Protein AF-A0A7V4KJ74-F1 (afdb_monomer)

Nearest PDB structures (foldseek):
  5x22-assembly2_N  TM=8.776E-01  e=1.198E-22  Thermus thermophilus HB8
  5i2d-assembly2_O  TM=5.988E-01  e=1.182E-23  Thermus thermophilus HB8
  7rdq-assembly1_D  T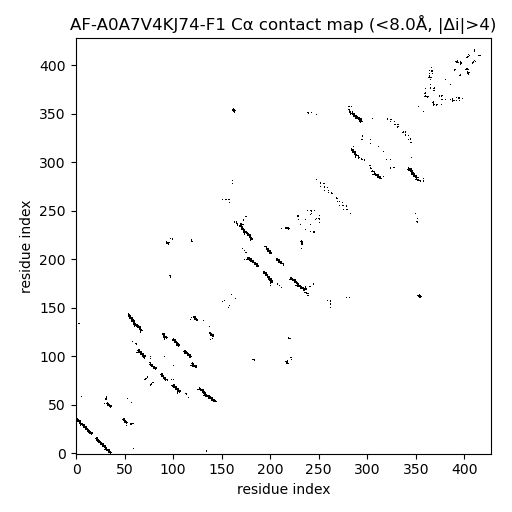M=6.013E-01  e=1.266E-22  Thermus thermophilus HB8
  4mq9-assembly1_D  TM=5.980E-01  e=3.060E-22  Thermus thermophilus HB8
  8x6g-assembly1_D  TM=5.795E-01  e=2.354E-21  Staphylococcus aureus

Solvent-accessible surface area (backbone atoms only — not comparable to full-atom values): 24809 Å² total; per-residue (Å²): 119,72,47,59,33,93,47,69,43,74,50,73,48,79,48,68,45,99,85,71,50,79,45,77,50,79,46,82,42,58,56,48,26,36,30,55,64,60,94,92,60,90,78,64,94,88,62,82,50,63,54,65,65,90,52,35,48,54,41,64,33,86,58,66,27,29,34,38,72,36,60,65,39,83,83,59,30,23,39,82,45,73,46,98,86,71,50,78,41,38,32,27,40,68,42,80,77,88,69,63,33,26,45,30,30,24,42,99,83,72,47,77,78,48,75,44,78,52,56,62,63,20,34,48,69,63,56,77,64,38,79,45,46,62,61,40,67,48,28,32,36,59,47,65,72,93,77,73,86,74,62,85,39,57,68,62,46,50,50,41,57,50,46,55,55,80,52,90,58,43,24,50,55,31,78,52,56,25,33,33,42,71,46,79,46,74,45,82,86,48,103,60,76,47,62,41,41,33,41,30,34,43,37,102,89,51,73,49,78,44,79,49,65,79,89,56,42,47,72,65,53,74,67,38,78,48,50,48,50,40,62,43,26,56,63,46,80,33,64,68,62,38,31,75,54,56,30,68,69,55,41,49,54,50,52,50,51,57,50,46,52,54,36,50,74,74,71,45,87,77,64,67,71,64,54,49,56,51,53,53,53,26,53,41,31,26,30,25,74,35,39,55,34,76,71,80,75,56,92,91,48,79,76,88,83,58,51,72,69,40,75,44,52,38,65,61,53,53,53,50,46,50,51,50,52,52,50,38,54,47,32,49,73,73,69,40,52,69,69,31,65,65,42,33,73,57,42,66,45,84,37,84,42,15,52,70,60,46,47,61,66,39,88,38,54,66,45,12,30,70,73,56,65,40,72,59,44,51,50,52,37,60,75,70,62,66,78,72,82,63,80,46,56,58,39,16,55,76,75,69,49,76,34,70,52,74,77,36,34,35,61,74,73,70,50,80,84,79,80,76,79,70,80,77,76,77,83,125

Secondary structure (DSSP, 8-state):
--EE-SS-EEEEEEEE-TTS-EEEEEEEEPTT-EE-S-TT----TT---EE--SSEEEEE--S-EEEEEES--BTTTEEEEE-TTS-EEEEEPP--SS---EEEEE-TTS-EEEEEE--TTPEE-S-TT-EE-TT-EEEEEE---S--SSGGGHHHHHHHHHTTPPPTTBPPBPSSSEEEEEEEEEETTSSS-EEEEEEEEEETTEEEEEEEPTTPPB---TT-EE-TT-BSBSSBPPHHHHHHHHHHHHHHHHHHHHHHHHHHHTT----HHHHHHHHHHHT-EEEEEE--BPPPP-TT-PPP---TT-EEEHHHHHHHHHHHHHHHHHHHHTT-HHHHHH-B--EEEEE---HHHHHHT-S-HHHHHTTS-HHHHHHHHHHHT------SHHHHHHHTPPPSSTHHHHHHTT--------------

Sequence (428 aa):
FWIVLTSDAILRFVYTTPKGEKKRETWRLEYGARIYVRDGQEIKKGELIADWDVYSIPIICEKKGRIKYQDLKENRTYVVEQISSGNLEKRVLPHRGRENPRLDVVNDKGKIIATYPLPADTVILVEDGQEVSEGDVIAKIPKEEIKTKDITGGLPRVEELFEARHPENSAVLAEIDGIIKIETKEDKTTETPKTEVIVKIVNPKATKEVKIPPNRILLVYDGDKVEAGEPLTDGVIDPHKYLEIRGPHHLQEFYLNEIQQVYRLQGVHINDKHIEIIIRQMLSFVRITDPGLPPKPKDNKKFYEFIYGEIVPKRLFEEEVEKINKEKKLLRKEGKHKEAEEICPPKAEPVLLGISTVALWSESFLSAASFQETSRVLAEAAVEGRIDNLTGLKENVIIGRLIPSGTGFYREEGLSLFFTKEPQEKLF

Mean predicted aligned error: 14.69 Å

Structure (mmCIF, N/CA/C/O backbone):
data_AF-A0A7V4KJ74-F1
#
_entry.id   AF-A0A7V4KJ74-F1
#
loop_
_atom_site.group_PDB
_atom_site.id
_atom_site.type_symbol
_atom_site.label_atom_id
_atom_site.label_alt_id
_atom_site.label_comp_id
_atom_site.label_asym_id
_atom_site.label_entity_id
_atom_site.label_seq_id
_atom_site.pdbx_PDB_ins_code
_atom_site.Cartn_x
_atom_site.Cartn_y
_atom_site.Cartn_z
_atom_site.occupancy
_atom_site.B_iso_or_equiv
_atom_site.auth_seq_id
_atom_site.auth_comp_id
_atom_site.auth_asym_id
_atom_site.auth_atom_id
_atom_site.pdbx_PDB_model_num
ATOM 1 N N . PHE A 1 1 ? -28.890 24.023 28.642 1.00 59.41 1 PHE A N 1
ATOM 2 C CA . PHE A 1 1 ? -29.521 23.543 27.396 1.00 59.41 1 PHE A CA 1
ATOM 3 C C . PHE A 1 1 ? -28.384 23.256 26.440 1.00 59.41 1 PHE A C 1
ATOM 5 O O . PHE A 1 1 ? -27.555 24.139 26.277 1.00 59.41 1 PHE A O 1
ATOM 12 N N . TRP A 1 2 ? -28.276 22.033 25.929 1.00 66.31 2 TRP A N 1
ATOM 13 C CA . TRP A 1 2 ? -27.202 21.634 25.021 1.00 66.31 2 TRP A CA 1
ATOM 14 C C . TRP A 1 2 ? -27.803 20.818 23.875 1.00 66.31 2 TRP A C 1
ATOM 16 O O . TRP A 1 2 ? -28.793 20.118 24.080 1.00 66.31 2 TRP A O 1
ATOM 26 N N . ILE A 1 3 ? -27.252 20.980 22.676 1.00 75.69 3 ILE A N 1
ATOM 27 C CA . ILE A 1 3 ? -27.640 20.255 21.461 1.00 75.69 3 ILE A CA 1
ATOM 28 C C . ILE A 1 3 ? -26.445 19.401 21.056 1.00 75.69 3 ILE A C 1
ATOM 30 O O . ILE A 1 3 ? -25.326 19.906 21.037 1.00 75.69 3 ILE A O 1
ATOM 34 N N . VAL A 1 4 ? -26.666 18.132 20.724 1.00 76.62 4 VAL A N 1
ATOM 35 C CA . VAL A 1 4 ? -25.610 17.260 20.197 1.00 76.62 4 VAL A CA 1
ATOM 36 C C . VAL A 1 4 ? -25.735 17.176 18.693 1.00 76.62 4 VAL A C 1
ATOM 38 O O . VAL A 1 4 ? -26.825 16.949 18.170 1.00 76.62 4 VAL A O 1
ATOM 41 N N . LEU A 1 5 ? -24.622 17.366 17.997 1.00 75.56 5 LEU A N 1
ATOM 42 C CA . LEU A 1 5 ? -24.579 17.212 16.554 1.00 75.56 5 LEU A CA 1
ATOM 43 C C . LEU A 1 5 ? -24.595 15.736 16.152 1.00 75.56 5 LEU A C 1
ATOM 45 O O . LEU A 1 5 ? -23.705 14.981 16.530 1.00 75.56 5 LEU A O 1
ATOM 49 N N . THR A 1 6 ? -25.560 15.353 15.318 1.00 64.12 6 THR A N 1
ATOM 50 C CA . THR A 1 6 ? -25.611 14.037 14.656 1.00 64.12 6 THR A CA 1
ATOM 51 C C . THR A 1 6 ? -24.959 14.042 13.268 1.00 64.12 6 THR A C 1
ATOM 53 O O . THR A 1 6 ? -24.960 13.034 12.568 1.00 64.12 6 THR A O 1
ATOM 56 N N . SER A 1 7 ? -24.358 15.163 12.861 1.00 69.56 7 SER A N 1
ATOM 57 C CA . SER A 1 7 ? -23.563 15.300 11.638 1.00 69.56 7 SER A CA 1
ATOM 58 C C . SER A 1 7 ? -22.530 16.412 11.797 1.00 69.56 7 SER A C 1
ATOM 60 O O . SER A 1 7 ? -22.722 17.314 12.614 1.00 69.56 7 SER A O 1
ATOM 62 N N . ASP A 1 8 ? -21.491 16.413 10.964 1.00 72.25 8 ASP A N 1
ATOM 63 C CA . ASP A 1 8 ? -20.560 17.541 10.892 1.00 72.25 8 ASP A CA 1
ATOM 64 C C . ASP A 1 8 ? -21.310 18.848 10.605 1.00 72.25 8 ASP A C 1
ATOM 66 O O . ASP A 1 8 ? -22.243 18.897 9.794 1.00 72.25 8 ASP A O 1
ATOM 70 N N . ALA A 1 9 ? -20.901 19.925 11.271 1.00 72.62 9 ALA A N 1
ATOM 71 C CA . ALA A 1 9 ? -21.540 21.228 11.136 1.00 72.62 9 ALA A CA 1
ATOM 72 C C . ALA A 1 9 ? -20.515 22.347 10.968 1.00 72.62 9 ALA A C 1
ATOM 74 O O . ALA A 1 9 ? -19.335 22.217 11.284 1.00 72.62 9 ALA A O 1
ATOM 75 N N . ILE A 1 10 ? -20.976 23.488 10.462 1.00 79.00 10 ILE A N 1
ATOM 76 C CA . ILE A 1 10 ? -20.143 24.672 10.275 1.00 79.00 10 ILE A CA 1
ATOM 77 C C . ILE A 1 10 ? -20.727 25.811 11.106 1.00 79.00 10 ILE A C 1
ATOM 79 O O . ILE A 1 10 ? -21.790 26.338 10.779 1.00 79.00 10 ILE A O 1
ATOM 83 N N . LEU A 1 11 ? -20.007 26.229 12.145 1.00 79.25 11 LEU A N 1
ATOM 84 C CA . LEU A 1 11 ? -20.308 27.445 12.892 1.00 79.25 11 LEU A CA 1
ATOM 85 C C . LEU A 1 11 ? -19.746 28.657 12.152 1.00 79.25 11 LEU A C 1
ATOM 87 O O . LEU A 1 11 ? -18.570 28.692 11.784 1.00 79.25 11 LEU A O 1
ATOM 91 N N . ARG A 1 12 ? -20.583 29.676 11.948 1.00 81.25 12 ARG A N 1
ATOM 92 C CA . ARG A 1 12 ? -20.179 30.953 11.353 1.00 81.25 12 ARG A CA 1
ATOM 93 C C . ARG A 1 12 ? -20.408 32.078 12.346 1.00 81.25 12 ARG A C 1
ATOM 95 O O . ARG A 1 12 ? -21.542 32.355 12.720 1.00 81.25 12 ARG A O 1
ATOM 102 N N . PHE A 1 13 ? -19.336 32.765 12.710 1.00 79.31 13 PHE A N 1
ATOM 103 C CA . PHE A 1 13 ? -19.393 33.960 13.539 1.00 79.31 13 PHE A CA 1
ATOM 104 C C . PHE A 1 13 ? -19.427 35.199 12.665 1.00 79.31 13 PHE A C 1
ATOM 106 O O . PHE A 1 13 ? -18.695 35.291 11.680 1.00 79.31 13 PHE A O 1
ATOM 113 N N . VAL A 1 14 ? -20.243 36.172 13.058 1.00 79.06 14 VAL A N 1
ATOM 114 C CA . VAL A 1 14 ? -20.189 37.532 12.527 1.00 79.06 14 VAL A CA 1
ATOM 115 C C . VAL A 1 14 ? -19.934 38.452 13.708 1.00 79.06 14 VAL A C 1
ATOM 117 O O . VAL A 1 14 ? -20.781 38.564 14.587 1.00 79.06 14 VAL A O 1
ATOM 120 N N . TYR A 1 15 ? -18.774 39.100 13.745 1.00 78.94 15 TYR A N 1
ATOM 121 C CA . TYR A 1 15 ? -18.441 40.047 14.808 1.00 78.94 15 TYR A CA 1
ATOM 122 C C . TYR A 1 15 ? -17.935 41.364 14.230 1.00 78.94 15 TYR A C 1
ATOM 124 O O . TYR A 1 15 ? -17.310 41.407 13.168 1.00 78.94 15 TYR A O 1
ATOM 132 N N . THR A 1 16 ? -18.216 42.458 14.933 1.00 76.88 16 THR A N 1
ATOM 133 C CA . THR A 1 16 ? -17.749 43.795 14.560 1.00 76.88 16 THR A CA 1
ATOM 134 C C . THR A 1 16 ? -16.480 44.101 15.344 1.00 76.88 16 THR A C 1
ATOM 136 O O . THR A 1 16 ? -16.463 44.029 16.571 1.00 76.88 16 THR A O 1
ATOM 139 N N . THR A 1 17 ? -15.394 44.414 14.645 1.00 73.88 17 THR A N 1
ATOM 140 C CA . THR A 1 17 ? -14.136 44.819 15.280 1.00 73.88 17 THR A CA 1
ATOM 141 C C . THR A 1 17 ? -14.275 46.198 15.941 1.00 73.88 17 THR A C 1
ATOM 143 O O . THR A 1 17 ? -15.141 46.981 15.543 1.00 73.88 17 THR A O 1
ATOM 146 N N . PRO A 1 18 ? -13.384 46.575 16.879 1.00 70.00 18 PRO A N 1
ATOM 147 C CA . PRO A 1 18 ? -13.371 47.921 17.465 1.00 70.00 18 PRO A CA 1
ATOM 148 C C . PRO A 1 18 ? -13.227 49.061 16.438 1.00 70.00 18 PRO A C 1
ATOM 150 O O . PRO A 1 18 ? -13.528 50.205 16.750 1.00 70.00 18 PRO A O 1
ATOM 153 N N . LYS A 1 19 ? -12.778 48.753 15.210 1.00 72.75 19 LYS A N 1
ATOM 154 C CA . LYS A 1 19 ? -12.660 49.688 14.078 1.00 72.75 19 LYS A CA 1
ATOM 155 C C . LYS A 1 19 ? -13.935 49.792 13.221 1.00 72.75 19 LYS A C 1
ATOM 157 O O . LYS A 1 19 ? -13.922 50.481 12.210 1.00 72.75 19 LYS A O 1
ATOM 162 N N . GLY A 1 20 ? -15.021 49.106 13.590 1.00 73.50 20 GLY A N 1
ATOM 163 C CA . GLY A 1 20 ? -16.296 49.117 12.860 1.00 73.50 20 GLY A CA 1
ATOM 164 C C . GLY A 1 20 ? -16.388 48.126 11.690 1.00 73.50 20 GLY A C 1
ATOM 165 O O . GLY A 1 20 ? -17.420 48.059 11.027 1.00 73.50 20 GLY A O 1
ATOM 166 N N . GLU A 1 21 ? -15.352 47.321 11.436 1.00 77.62 21 GLU A N 1
ATOM 167 C CA . GLU A 1 21 ? -15.364 46.318 10.362 1.00 77.62 21 GLU A CA 1
ATOM 168 C C . GLU A 1 21 ? -16.100 45.046 10.801 1.00 77.62 21 GLU A C 1
ATOM 170 O O . GLU A 1 21 ? -15.765 44.470 11.840 1.00 77.62 21 GLU A O 1
ATOM 175 N N . LYS A 1 22 ? -17.054 44.566 9.991 1.00 77.69 22 LYS A N 1
ATOM 176 C CA . LYS A 1 22 ? -17.708 43.261 10.182 1.00 77.69 22 LYS A CA 1
ATOM 177 C C . LYS A 1 22 ? -16.814 42.144 9.642 1.00 77.69 22 LYS A C 1
ATOM 179 O O . LYS A 1 22 ? -16.621 42.044 8.432 1.00 77.69 22 LYS A O 1
ATOM 184 N N . LYS A 1 23 ? -16.310 41.279 10.521 1.00 79.62 23 LYS A N 1
ATOM 185 C CA . LYS A 1 23 ? -15.546 40.078 10.159 1.00 79.62 23 LYS A CA 1
ATOM 186 C C . LYS A 1 23 ? -16.401 38.825 10.281 1.00 79.62 23 LYS A C 1
ATOM 188 O O . LYS A 1 23 ? -17.351 38.777 11.063 1.00 79.62 23 LYS A O 1
ATOM 193 N N . ARG A 1 24 ? -16.055 37.824 9.468 1.00 81.75 24 ARG A N 1
ATOM 194 C CA . ARG A 1 24 ? -16.665 36.495 9.490 1.00 81.75 24 ARG A CA 1
ATOM 195 C C . ARG A 1 24 ? -15.602 35.453 9.782 1.00 81.75 24 ARG A C 1
ATOM 197 O O . ARG A 1 24 ? -14.595 35.410 9.085 1.00 81.75 24 ARG A O 1
ATOM 204 N N . GLU A 1 25 ? -15.853 34.608 10.767 1.00 82.38 25 GLU A N 1
ATOM 205 C CA . GLU A 1 25 ? -15.027 33.437 11.060 1.00 82.38 25 GLU A CA 1
ATOM 206 C C . GLU A 1 25 ? -15.856 32.176 10.886 1.00 82.38 25 GLU A C 1
ATOM 208 O O . GLU A 1 25 ? -17.059 32.174 11.138 1.00 82.38 25 GLU A O 1
ATOM 213 N N . THR A 1 26 ? -15.223 31.114 10.400 1.00 81.12 26 THR A N 1
ATOM 214 C CA . THR A 1 26 ? -15.884 29.841 10.120 1.00 81.12 26 THR A CA 1
ATOM 215 C C . THR A 1 26 ? -15.119 28.727 10.807 1.00 81.12 26 THR A C 1
ATOM 217 O O . THR A 1 26 ? -13.924 28.574 10.577 1.00 81.12 26 THR A O 1
ATOM 220 N N . TRP A 1 27 ? -15.821 27.955 11.626 1.00 80.25 27 TRP A N 1
ATOM 221 C CA . TRP A 1 27 ? -15.288 26.829 12.378 1.00 80.25 27 TRP A CA 1
ATOM 222 C C . TRP A 1 27 ? -16.054 25.571 11.982 1.00 80.25 27 TRP A C 1
ATOM 224 O O . TRP A 1 27 ? -17.278 25.607 11.852 1.00 80.25 27 TRP A O 1
ATOM 234 N N . ARG A 1 28 ? -15.343 24.466 11.758 1.00 76.62 28 ARG A N 1
ATOM 235 C CA . ARG A 1 28 ? -15.963 23.155 11.534 1.00 76.62 28 ARG A CA 1
ATOM 236 C C . ARG A 1 28 ? -16.099 22.449 12.879 1.00 76.62 28 ARG A C 1
ATOM 238 O O . ARG A 1 28 ? -15.130 22.397 13.628 1.00 76.62 28 ARG A O 1
ATOM 245 N N . LEU A 1 29 ? -17.294 21.957 13.168 1.00 79.38 29 LEU A N 1
ATOM 246 C CA . LEU A 1 29 ? -17.587 21.089 14.297 1.00 79.38 29 LEU A CA 1
ATOM 247 C C . LEU A 1 29 ? -17.720 19.658 13.793 1.00 79.38 29 LEU A C 1
ATOM 249 O O . LEU A 1 29 ? -18.354 19.423 12.763 1.00 79.38 29 LEU A O 1
ATOM 253 N N . GLU A 1 30 ? -17.138 18.732 14.540 1.00 73.69 30 GLU A N 1
ATOM 254 C CA . GLU A 1 30 ? -17.212 17.302 14.259 1.00 73.69 30 GLU A CA 1
ATOM 255 C C . GLU A 1 30 ? -18.516 16.697 14.796 1.00 73.69 30 GLU A C 1
ATOM 257 O O . GLU A 1 30 ? -19.142 17.228 15.724 1.00 73.69 30 GLU A O 1
ATOM 262 N N . TYR A 1 31 ? -18.907 15.562 14.217 1.00 77.00 31 TYR A N 1
ATOM 263 C CA . TYR A 1 31 ? -19.949 14.692 14.749 1.00 77.00 31 TYR A CA 1
ATOM 264 C C . TYR A 1 31 ? -19.802 14.478 16.266 1.00 77.00 31 TYR A C 1
ATOM 266 O O . TYR A 1 31 ? -18.739 14.125 16.779 1.00 77.00 31 TYR A O 1
ATOM 274 N N . GLY A 1 32 ? -20.899 14.705 16.985 1.00 75.19 32 GLY A N 1
ATOM 275 C CA . GLY A 1 32 ? -20.990 14.543 18.427 1.00 75.19 32 GLY A CA 1
ATOM 276 C C . GLY A 1 32 ? -20.488 15.694 19.288 1.00 75.19 32 GLY A C 1
ATOM 277 O O . GLY A 1 32 ? -20.481 15.567 20.515 1.00 75.19 32 GLY A O 1
ATOM 278 N N . ALA A 1 33 ? -20.147 16.837 18.688 1.00 83.12 33 ALA A N 1
ATOM 279 C CA . ALA A 1 33 ? -19.935 18.058 19.452 1.00 83.12 33 ALA A CA 1
ATOM 280 C C . ALA A 1 33 ? -21.220 18.493 20.174 1.00 83.12 33 ALA A C 1
ATOM 282 O O . ALA A 1 33 ? -22.322 18.455 19.613 1.00 83.12 33 ALA A O 1
ATOM 283 N N . ARG A 1 34 ? -21.068 18.943 21.421 1.00 83.94 34 ARG A N 1
ATOM 284 C CA . ARG A 1 34 ? -22.145 19.532 22.215 1.00 83.94 34 ARG A CA 1
ATOM 285 C C . ARG A 1 34 ? -22.101 21.037 22.044 1.00 83.94 34 ARG A C 1
ATOM 287 O O . ARG A 1 34 ? -21.081 21.666 22.294 1.00 83.94 34 ARG A O 1
ATOM 294 N N . ILE A 1 35 ? -23.215 21.619 21.632 1.00 86.38 35 ILE A N 1
ATOM 295 C CA . ILE A 1 35 ? -23.377 23.054 21.420 1.00 86.38 35 ILE A CA 1
ATOM 296 C C . ILE A 1 35 ? -24.218 23.620 22.562 1.00 86.38 35 ILE A C 1
ATOM 298 O O . ILE A 1 35 ? -25.322 23.138 22.824 1.00 86.38 35 ILE A O 1
ATOM 302 N N . TYR A 1 36 ? -23.721 24.666 23.218 1.00 86.31 36 TYR A N 1
ATOM 303 C CA . TYR A 1 36 ? -24.393 25.332 24.343 1.00 86.31 36 TYR A CA 1
ATOM 304 C C . TYR A 1 36 ? -25.182 26.581 23.933 1.00 86.31 36 TYR A C 1
ATOM 306 O O . TYR A 1 36 ? -25.907 27.152 24.748 1.00 86.31 36 TYR A O 1
ATOM 314 N N . VAL A 1 37 ? -25.060 27.000 22.673 1.00 84.94 37 VAL A N 1
ATOM 315 C CA . VAL A 1 37 ? -25.671 28.220 22.134 1.00 84.94 37 VAL A CA 1
ATOM 316 C C . VAL A 1 37 ? -26.774 27.912 21.124 1.00 84.94 37 VAL A C 1
ATOM 318 O O . VAL A 1 37 ? -26.791 26.855 20.493 1.00 84.94 37 VAL A O 1
ATOM 321 N N . ARG A 1 38 ? -27.709 28.848 20.954 1.00 84.31 38 ARG A N 1
ATOM 322 C CA . ARG A 1 38 ? -28.748 28.779 19.916 1.00 84.31 38 ARG A CA 1
ATOM 323 C C . ARG A 1 38 ? -28.325 29.537 18.662 1.00 84.31 38 ARG A C 1
ATOM 325 O O . ARG A 1 38 ? -27.531 30.473 18.731 1.00 84.31 38 ARG A O 1
ATOM 332 N N . ASP A 1 39 ? -28.900 29.155 17.526 1.00 81.69 39 ASP A N 1
ATOM 333 C CA . ASP A 1 39 ? -28.723 29.905 16.284 1.00 81.69 39 ASP A CA 1
ATOM 334 C C . ASP A 1 39 ? -29.191 31.362 16.461 1.00 81.69 39 ASP A C 1
ATOM 336 O O . ASP A 1 39 ? -30.245 31.624 17.046 1.00 81.69 39 ASP A O 1
ATOM 340 N N . GLY A 1 40 ? -28.368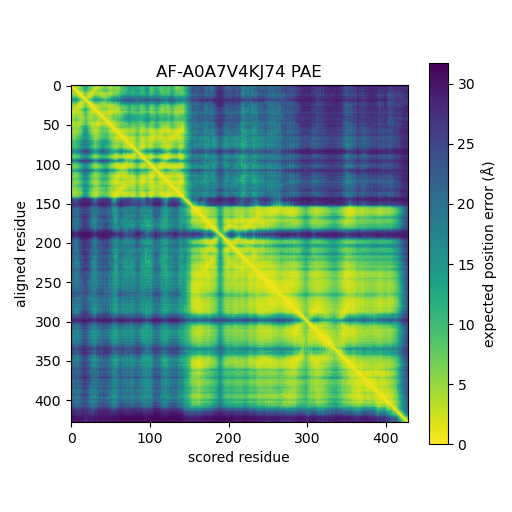 32.310 16.011 1.00 81.38 40 GLY A N 1
ATOM 341 C CA . GLY A 1 40 ? -28.598 33.750 16.167 1.00 81.38 40 GLY A CA 1
ATOM 342 C C . GLY A 1 40 ? -28.383 34.333 17.574 1.00 81.38 40 GLY A C 1
ATOM 343 O O . GLY A 1 40 ? -28.668 35.513 17.774 1.00 81.38 40 GLY A O 1
ATOM 344 N N . GLN A 1 41 ? -27.892 33.560 18.550 1.00 83.50 41 GLN A N 1
ATOM 345 C CA . GLN A 1 41 ? -27.621 34.063 19.902 1.00 83.50 41 GLN A CA 1
ATOM 346 C C . GLN A 1 41 ? -26.409 35.014 19.932 1.00 83.50 41 GLN A C 1
ATOM 348 O O . GLN A 1 41 ? -25.343 34.700 19.403 1.00 83.50 41 GLN A O 1
ATOM 353 N N . GLU A 1 42 ? -26.549 36.162 20.603 1.00 82.94 42 GLU A N 1
ATOM 354 C CA . GLU A 1 42 ? -25.413 37.037 20.910 1.00 82.94 42 GLU A CA 1
ATOM 355 C C . GLU A 1 42 ? -24.543 36.411 22.009 1.00 82.94 42 GLU A C 1
ATOM 357 O O . GLU A 1 42 ? -25.038 36.045 23.075 1.00 82.94 42 GLU A O 1
ATOM 362 N N . ILE A 1 43 ? -23.241 36.300 21.742 1.00 83.56 43 ILE A N 1
ATOM 363 C CA . ILE A 1 43 ? -22.256 35.653 22.618 1.00 83.56 43 ILE A CA 1
ATOM 364 C C . ILE A 1 43 ? -21.148 36.631 23.008 1.00 83.56 43 ILE A C 1
ATOM 366 O O . ILE A 1 43 ? -20.769 37.513 22.230 1.00 83.56 43 ILE A O 1
ATOM 370 N N . LYS A 1 44 ? -20.596 36.475 24.214 1.00 83.44 44 LYS A N 1
ATOM 371 C CA . LYS A 1 44 ? -19.455 37.282 24.670 1.00 83.44 44 LYS A CA 1
ATOM 372 C C . LYS A 1 44 ? -18.131 36.597 24.332 1.00 83.44 44 LYS A C 1
ATOM 374 O O . LYS A 1 44 ? -18.027 35.375 24.261 1.00 83.44 44 LYS A O 1
ATOM 379 N N . LYS A 1 45 ? -17.072 37.393 24.155 1.00 79.94 45 LYS A N 1
ATOM 380 C CA . LYS A 1 45 ? -15.718 36.862 23.940 1.00 79.94 45 LYS A CA 1
ATOM 381 C C . LYS A 1 45 ? -15.286 36.033 25.159 1.00 79.94 45 LYS A C 1
ATOM 383 O O . LYS A 1 45 ? -15.212 36.576 26.258 1.00 79.94 45 LYS A O 1
ATOM 388 N N . GLY A 1 46 ? -14.964 34.757 24.938 1.00 81.31 46 GLY A N 1
ATOM 389 C CA . GLY A 1 46 ? -14.536 33.811 25.979 1.00 81.31 46 GLY A CA 1
ATOM 390 C C . GLY A 1 46 ? -15.642 32.904 26.530 1.00 81.31 46 GLY A C 1
ATOM 391 O O . GLY A 1 46 ? -15.373 32.106 27.420 1.00 81.31 46 GLY A O 1
ATOM 392 N N . GLU A 1 47 ? -16.869 33.009 26.020 1.00 84.94 47 GLU A N 1
ATOM 393 C CA . GLU A 1 47 ? -17.969 32.107 26.373 1.00 84.94 47 GLU A CA 1
ATOM 394 C C . GLU A 1 47 ? -17.787 30.727 25.712 1.00 84.94 47 GLU A C 1
ATOM 396 O O . GLU A 1 47 ? -17.325 30.643 24.573 1.00 84.94 47 GLU A O 1
ATOM 401 N N . LEU A 1 48 ? -18.120 29.641 26.423 1.00 84.19 48 LEU A N 1
ATOM 402 C CA . LEU A 1 48 ? -18.046 28.279 25.885 1.00 84.19 48 LEU A CA 1
ATOM 403 C C . LEU A 1 48 ? -19.217 28.044 24.923 1.00 84.19 48 LEU A C 1
ATOM 405 O O . LEU A 1 48 ? -20.376 28.033 25.329 1.00 84.19 48 LEU A O 1
ATOM 409 N N . ILE A 1 49 ? -18.898 27.852 23.647 1.00 86.56 49 ILE A N 1
ATOM 410 C CA . ILE A 1 49 ? -19.886 27.744 22.564 1.00 86.56 49 ILE A CA 1
ATOM 411 C C . ILE A 1 49 ? -20.191 26.280 22.262 1.00 86.56 49 ILE A C 1
ATOM 413 O O . ILE A 1 49 ? -21.355 25.893 22.147 1.00 86.56 49 ILE A O 1
ATOM 417 N N . ALA A 1 50 ? -19.137 25.477 22.142 1.00 84.94 50 ALA A N 1
ATOM 418 C CA . ALA A 1 50 ? -19.220 24.049 21.920 1.00 84.94 50 ALA A CA 1
ATOM 419 C C . ALA A 1 50 ? -18.011 23.341 22.537 1.00 84.94 50 ALA A C 1
ATOM 421 O O . ALA A 1 50 ? -16.925 23.920 22.592 1.00 84.94 50 ALA A O 1
ATOM 422 N N . ASP A 1 51 ? -18.202 22.099 22.968 1.00 85.69 51 ASP A N 1
ATOM 423 C CA . ASP A 1 51 ? -17.130 21.180 23.342 1.00 85.69 51 ASP A CA 1
ATOM 424 C C . ASP A 1 51 ? -17.313 19.834 22.635 1.00 85.69 51 ASP A C 1
ATOM 426 O O . ASP A 1 51 ? -18.425 19.406 22.322 1.00 85.69 51 ASP A O 1
ATOM 430 N N . TRP A 1 52 ? -16.200 19.177 22.336 1.00 83.81 52 TRP A N 1
ATOM 431 C CA . TRP A 1 52 ? -16.181 17.828 21.787 1.00 83.81 52 TRP A CA 1
ATOM 432 C C . TRP A 1 52 ? -14.941 17.098 22.281 1.00 83.81 52 TRP A C 1
ATOM 434 O O . TRP A 1 52 ? -13.949 17.713 22.679 1.00 83.81 52 TRP A O 1
ATOM 444 N N . ASP A 1 53 ? -15.021 15.773 22.275 1.00 76.50 53 ASP A N 1
ATOM 445 C CA . ASP A 1 53 ? -13.898 14.921 22.624 1.00 76.50 53 ASP A CA 1
ATOM 446 C C . ASP A 1 53 ? -12.983 14.776 21.401 1.00 76.50 53 ASP A C 1
ATOM 448 O O . ASP A 1 53 ? -13.403 14.327 20.335 1.00 76.50 53 ASP A O 1
ATOM 452 N N . VAL A 1 54 ? -11.728 15.201 21.532 1.00 74.50 54 VAL A N 1
ATOM 453 C CA . VAL A 1 54 ? -10.738 15.102 20.448 1.00 74.50 54 VAL A CA 1
ATOM 454 C C . VAL A 1 54 ? -10.211 13.671 20.324 1.00 74.50 54 VAL A C 1
ATOM 456 O O . VAL A 1 54 ? -9.773 13.274 19.247 1.00 74.50 54 VAL A O 1
ATOM 459 N N . TYR A 1 55 ? -10.289 12.890 21.403 1.00 76.12 55 TYR A N 1
ATOM 460 C CA . TYR A 1 55 ? -9.712 11.552 21.507 1.00 76.12 55 TYR A CA 1
ATOM 461 C C . TYR A 1 55 ? -10.744 10.444 21.316 1.00 76.12 55 TYR A C 1
ATOM 463 O O . TYR A 1 55 ? -10.391 9.270 21.329 1.00 76.12 55 TYR A O 1
ATOM 471 N N . SER A 1 56 ? -12.025 10.767 21.145 1.00 80.00 56 SER A N 1
ATOM 472 C CA . SER A 1 56 ? -13.041 9.752 20.880 1.00 80.00 56 SER A CA 1
ATOM 473 C C . SER A 1 56 ? -14.143 10.245 19.954 1.00 80.00 56 SER A C 1
ATOM 475 O O . SER A 1 56 ? -14.497 11.420 19.943 1.00 80.00 56 SER A O 1
ATOM 477 N N . ILE A 1 57 ? -14.681 9.330 19.151 1.00 80.56 57 ILE A N 1
ATOM 478 C CA . ILE A 1 57 ? -15.911 9.529 18.389 1.00 80.56 57 ILE A CA 1
ATOM 479 C C . ILE A 1 57 ? -17.058 9.002 19.261 1.00 80.56 57 ILE A C 1
ATOM 481 O O . ILE A 1 57 ? -17.119 7.796 19.523 1.00 80.56 57 ILE A O 1
ATOM 485 N N . PRO A 1 58 ? -17.965 9.861 19.748 1.00 85.00 58 PRO A N 1
ATOM 486 C CA . PRO A 1 58 ? -19.084 9.417 20.569 1.00 85.00 58 PRO A CA 1
ATOM 487 C C . PRO A 1 58 ? -20.172 8.768 19.705 1.00 85.00 58 PRO A C 1
ATOM 489 O O . PRO A 1 58 ? -20.569 9.316 18.685 1.00 85.00 58 PRO A O 1
ATOM 492 N N . ILE A 1 59 ? -20.725 7.640 20.137 1.00 84.75 59 ILE A N 1
ATOM 493 C CA . ILE A 1 59 ? -21.949 7.058 19.575 1.00 84.75 59 ILE A CA 1
ATOM 494 C C . ILE A 1 59 ? -23.130 7.640 20.353 1.00 84.75 59 ILE A C 1
ATOM 496 O O . ILE A 1 59 ? -23.206 7.494 21.575 1.00 84.75 59 ILE A O 1
ATOM 500 N N . ILE A 1 60 ? -24.036 8.324 19.652 1.00 86.56 60 ILE A N 1
ATOM 501 C CA . ILE A 1 60 ? -25.121 9.106 20.254 1.00 86.56 60 ILE A CA 1
ATOM 502 C C . ILE A 1 60 ? -26.462 8.448 19.974 1.00 86.56 60 ILE A C 1
ATOM 504 O O . ILE A 1 60 ? -26.734 8.001 18.862 1.00 86.56 60 ILE A O 1
ATOM 508 N N . CYS A 1 61 ? -27.314 8.423 20.993 1.00 86.81 61 CYS A N 1
ATOM 509 C CA . CYS A 1 61 ? -28.661 7.909 20.869 1.00 86.81 61 CYS A CA 1
ATOM 510 C C . CYS A 1 61 ? -29.598 8.945 20.230 1.00 86.81 61 CYS A C 1
ATOM 512 O O . CYS A 1 61 ? -29.799 10.032 20.767 1.00 86.81 61 CYS A O 1
ATOM 514 N N . GLU A 1 62 ? -30.233 8.603 19.112 1.00 83.06 62 GLU A N 1
ATOM 515 C CA . GLU A 1 62 ? -31.211 9.454 18.417 1.00 83.06 62 GLU A CA 1
ATOM 516 C C . GLU A 1 62 ? -32.660 9.261 18.888 1.00 83.06 62 GLU A C 1
ATOM 518 O O . GLU A 1 62 ? -33.558 9.985 18.450 1.00 83.06 62 GLU A O 1
ATOM 523 N N . LYS A 1 63 ? -32.929 8.236 19.708 1.00 85.38 63 LYS A N 1
ATOM 524 C CA . LYS A 1 63 ? -34.286 7.839 20.112 1.00 85.38 63 LYS A CA 1
ATOM 525 C C . LYS A 1 63 ? -34.353 7.560 21.601 1.00 85.38 63 LYS A C 1
ATOM 527 O O . LYS A 1 63 ? -33.541 6.814 22.133 1.00 85.38 63 LYS A O 1
ATOM 532 N N . LYS A 1 64 ? -35.384 8.078 22.266 1.00 88.44 64 LYS A N 1
ATOM 533 C CA . LYS A 1 64 ? -35.662 7.714 23.658 1.00 88.44 64 LYS A CA 1
ATOM 534 C C . LYS A 1 64 ? -36.091 6.244 23.763 1.00 88.44 64 LYS A C 1
ATOM 536 O O . LYS A 1 64 ? -36.963 5.801 23.014 1.00 88.44 64 LYS A O 1
ATOM 541 N N . GLY A 1 65 ? -35.527 5.514 24.722 1.00 90.69 65 GLY A N 1
ATOM 542 C CA . GLY A 1 65 ? -35.898 4.126 24.996 1.00 90.69 65 GLY A CA 1
ATOM 543 C C . GLY A 1 65 ? -35.001 3.465 26.038 1.00 90.69 65 GLY A C 1
ATOM 544 O O . GLY A 1 65 ? -34.263 4.139 26.754 1.00 90.69 65 GLY A O 1
ATOM 545 N N . ARG A 1 66 ? -35.068 2.135 26.124 1.00 91.12 66 ARG A N 1
ATOM 546 C CA . ARG A 1 66 ? -34.170 1.329 26.963 1.00 91.12 66 ARG A CA 1
ATOM 547 C C . ARG A 1 66 ? -33.108 0.656 26.113 1.00 91.12 66 ARG A C 1
ATOM 549 O O . ARG A 1 66 ? -33.422 0.154 25.036 1.00 91.12 66 ARG A O 1
ATOM 556 N N . ILE A 1 67 ? -31.876 0.631 26.605 1.00 91.75 67 ILE A N 1
ATOM 557 C CA . ILE A 1 67 ? -30.776 -0.097 25.973 1.00 91.75 67 ILE A CA 1
ATOM 558 C C . ILE A 1 67 ? -30.976 -1.593 26.191 1.00 91.75 67 ILE A C 1
ATOM 560 O O . ILE A 1 67 ? -31.306 -2.033 27.291 1.00 91.75 67 ILE A O 1
ATOM 564 N N . LYS A 1 68 ? -30.760 -2.367 25.134 1.00 90.81 68 LYS A N 1
ATOM 565 C CA . LYS A 1 68 ? -30.699 -3.818 25.164 1.00 90.81 68 LYS A CA 1
ATOM 566 C C . LYS A 1 68 ? -29.411 -4.282 24.505 1.00 90.81 68 LYS A C 1
ATOM 568 O O . LYS A 1 68 ? -29.128 -3.945 23.355 1.00 90.81 68 LYS A O 1
ATOM 573 N N . TYR A 1 69 ? -28.652 -5.080 25.236 1.00 91.00 69 TYR A N 1
ATOM 574 C CA . TYR A 1 69 ? -27.437 -5.700 24.738 1.00 91.00 69 TYR A CA 1
ATOM 575 C C . TYR A 1 69 ? -27.771 -6.816 23.756 1.00 91.00 69 TYR A C 1
ATOM 577 O O . TYR A 1 69 ? -28.563 -7.714 24.051 1.00 91.00 69 TYR A O 1
ATOM 585 N N . GLN A 1 70 ? -27.130 -6.783 22.592 1.00 86.75 70 GLN A N 1
ATOM 586 C CA . GLN A 1 70 ? -27.295 -7.799 21.567 1.00 86.75 70 GLN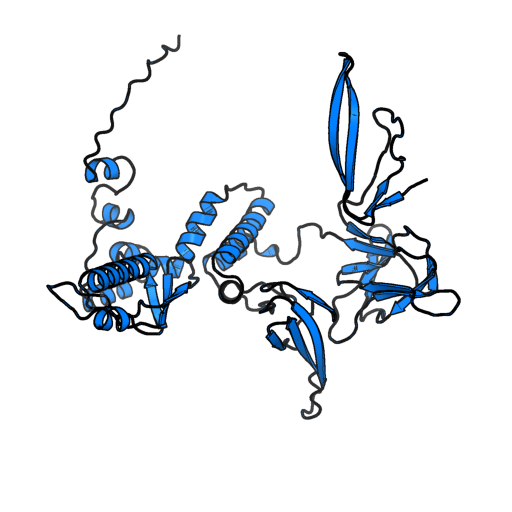 A CA 1
ATOM 587 C C . GLN A 1 70 ? -25.910 -8.267 21.112 1.00 86.75 70 GLN A C 1
ATOM 589 O O . GLN A 1 70 ? -25.060 -7.466 20.736 1.00 86.75 70 GLN A O 1
ATOM 594 N N . ASP A 1 71 ? -25.667 -9.576 21.217 1.00 80.00 71 ASP A N 1
ATOM 595 C CA . ASP A 1 71 ? -24.366 -10.222 20.972 1.00 80.00 71 ASP A CA 1
ATOM 596 C C . ASP A 1 71 ? -23.199 -9.690 21.848 1.00 80.00 71 ASP A C 1
ATOM 598 O O . ASP A 1 71 ? -22.026 -9.937 21.570 1.00 80.00 71 ASP A O 1
ATOM 602 N N . LEU A 1 72 ? -23.516 -9.027 22.969 1.00 84.56 72 LEU A N 1
ATOM 603 C CA . LEU A 1 72 ? -22.569 -8.594 24.003 1.00 84.56 72 LEU A CA 1
ATOM 604 C C . LEU A 1 72 ? -22.50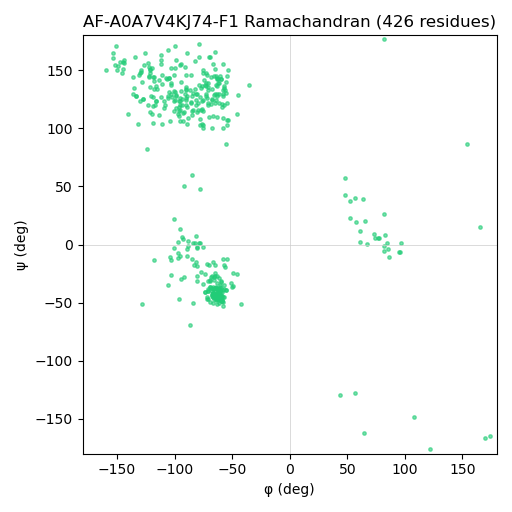0 -9.616 25.150 1.00 84.56 72 LEU A C 1
ATOM 606 O O . LEU A 1 72 ? -23.481 -9.837 25.858 1.00 84.56 72 LEU A O 1
ATOM 610 N N . LYS A 1 73 ? -21.335 -10.239 25.340 1.00 84.12 73 LYS A N 1
ATOM 611 C CA . LYS A 1 73 ? -21.035 -11.233 26.374 1.00 84.12 73 LYS A CA 1
ATOM 612 C C . LYS A 1 73 ? -19.674 -10.933 26.990 1.00 84.12 73 LYS A C 1
ATOM 614 O O . LYS A 1 73 ? -18.679 -10.793 26.274 1.00 84.12 73 LYS A O 1
ATOM 619 N N . GLU A 1 74 ? -19.637 -10.891 28.313 1.00 84.25 74 GLU A N 1
ATOM 620 C CA . GLU A 1 74 ? -18.416 -10.639 29.073 1.00 84.25 74 GLU A CA 1
ATOM 621 C C . GLU A 1 74 ? -17.360 -11.727 28.817 1.00 84.25 74 GLU A C 1
ATOM 623 O O . GLU A 1 74 ? -17.685 -12.912 28.720 1.00 84.25 74 GLU A O 1
ATOM 628 N N . ASN A 1 75 ? -16.098 -11.316 28.681 1.00 80.81 75 ASN A N 1
ATOM 629 C CA . ASN A 1 75 ? -14.932 -12.143 28.348 1.00 80.81 75 ASN A CA 1
ATOM 630 C C . ASN A 1 75 ? -15.003 -12.859 26.987 1.00 80.81 75 ASN A C 1
ATOM 632 O O . ASN A 1 75 ? -14.179 -13.730 26.707 1.00 80.81 75 ASN A O 1
ATOM 636 N N . ARG A 1 76 ? -15.966 -12.500 26.127 1.00 78.62 76 ARG A N 1
ATOM 637 C CA . ARG A 1 76 ? -16.084 -13.048 24.768 1.00 78.62 76 ARG A CA 1
ATOM 638 C C . ARG A 1 76 ? -16.195 -11.968 23.700 1.00 78.62 76 ARG A C 1
ATOM 640 O O . ARG A 1 76 ? -15.442 -12.015 22.736 1.00 78.62 76 ARG A O 1
ATOM 647 N N . THR A 1 77 ? -17.105 -11.013 23.871 1.00 80.81 77 THR A N 1
ATOM 648 C CA . THR A 1 77 ? -17.256 -9.868 22.957 1.00 80.81 77 THR A CA 1
ATOM 649 C C . THR A 1 77 ? -17.007 -8.525 23.631 1.00 80.81 77 THR A C 1
ATOM 651 O O . THR A 1 77 ? -16.794 -7.541 22.936 1.00 80.81 77 THR A O 1
ATOM 654 N N . TYR A 1 78 ? -16.953 -8.461 24.963 1.00 86.62 78 TYR A N 1
ATOM 655 C CA . TYR A 1 78 ? -16.409 -7.308 25.682 1.00 86.62 78 TYR A CA 1
ATOM 656 C C . TYR A 1 78 ? -15.680 -7.743 26.956 1.00 86.62 78 TYR A C 1
ATOM 658 O O . TYR A 1 78 ? -15.953 -8.814 27.500 1.00 86.62 78 TYR A O 1
ATOM 666 N N . VAL A 1 79 ? -14.766 -6.910 27.441 1.00 86.25 79 VAL A N 1
ATOM 667 C CA . VAL A 1 79 ? -14.049 -7.073 28.712 1.00 86.25 79 VAL A CA 1
ATOM 668 C C . VAL A 1 79 ? -14.308 -5.867 29.607 1.00 86.25 79 VAL A C 1
ATOM 670 O O . VAL A 1 79 ? -14.546 -4.766 29.113 1.00 86.25 79 VAL A O 1
ATOM 673 N N . VAL A 1 80 ? -14.290 -6.077 30.922 1.00 85.62 80 VAL A N 1
ATOM 674 C CA . VAL A 1 80 ? -14.316 -4.992 31.907 1.00 85.62 80 VAL A CA 1
ATOM 675 C C . VAL A 1 80 ? -12.880 -4.714 32.339 1.00 85.62 80 VAL A C 1
ATOM 677 O O . VAL A 1 80 ? -12.248 -5.557 32.972 1.00 85.62 80 VAL A O 1
ATOM 680 N N . GLU A 1 81 ? -12.356 -3.547 31.986 1.00 80.44 81 GLU A N 1
ATOM 681 C CA . GLU A 1 81 ? -11.017 -3.098 32.361 1.00 80.44 81 GLU A CA 1
ATOM 682 C C . GLU A 1 81 ? -11.097 -2.001 33.420 1.00 80.44 81 GLU A C 1
ATOM 684 O O . GLU A 1 81 ? -11.986 -1.149 33.403 1.00 80.44 81 GLU A O 1
ATOM 689 N N . GLN A 1 82 ? -10.149 -2.009 34.353 1.00 75.88 82 GLN A N 1
ATOM 690 C CA . GLN A 1 82 ? -10.007 -0.941 35.332 1.00 75.88 82 GLN A CA 1
ATOM 691 C C . GLN A 1 82 ? -8.973 0.066 34.830 1.00 75.88 82 GLN A C 1
ATOM 693 O O . GLN A 1 82 ? -7.812 -0.279 34.613 1.00 75.88 82 GLN A O 1
ATOM 698 N N . ILE A 1 83 ? -9.385 1.318 34.655 1.00 73.06 83 ILE A N 1
ATOM 699 C CA . ILE A 1 83 ? -8.490 2.388 34.205 1.00 73.06 83 ILE A CA 1
ATOM 700 C C . ILE A 1 83 ? -7.638 2.874 35.381 1.00 73.06 83 ILE A C 1
ATOM 702 O O . ILE A 1 83 ? -8.006 2.730 36.548 1.00 73.06 83 ILE A O 1
ATOM 706 N N . SER A 1 84 ? -6.534 3.556 35.076 1.00 65.50 84 SER A N 1
ATOM 707 C CA . SER A 1 84 ? -5.684 4.287 36.026 1.00 65.50 84 SER A CA 1
ATOM 708 C C . SER A 1 84 ? -6.441 5.241 36.968 1.00 65.50 84 SER A C 1
ATOM 710 O O . SER A 1 84 ? -5.965 5.507 38.069 1.00 65.50 84 SER A O 1
ATOM 712 N N . SER A 1 85 ? -7.627 5.729 36.585 1.00 67.88 85 SER A N 1
ATOM 713 C CA . SER A 1 85 ? -8.505 6.554 37.434 1.00 67.88 85 SER A CA 1
ATOM 714 C C . SER A 1 85 ? -9.353 5.757 38.439 1.00 67.88 85 SER A C 1
ATOM 716 O O . SER A 1 85 ? -10.094 6.356 39.213 1.00 67.88 85 SER A O 1
ATOM 718 N N . GLY A 1 86 ? -9.280 4.423 38.427 1.00 64.62 86 GLY A N 1
ATOM 719 C CA . GLY A 1 86 ? -10.029 3.523 39.310 1.00 64.62 86 GLY A CA 1
ATOM 720 C C . GLY A 1 86 ? -11.433 3.150 38.822 1.00 64.62 86 GLY A C 1
ATOM 721 O O . GLY A 1 86 ? -12.024 2.223 39.376 1.00 64.62 86 GLY A O 1
ATOM 722 N N . ASN A 1 87 ? -11.945 3.815 37.782 1.00 74.75 87 ASN A N 1
ATOM 723 C CA . ASN A 1 87 ? -13.231 3.499 37.158 1.00 74.75 87 ASN A CA 1
ATOM 724 C C . ASN A 1 87 ? -13.138 2.236 36.289 1.00 74.75 87 ASN A C 1
ATOM 726 O O . ASN A 1 87 ? -12.102 1.966 35.678 1.00 74.75 87 ASN A O 1
ATOM 730 N N . LEU A 1 88 ? -14.240 1.486 36.237 1.00 80.25 88 LEU A N 1
ATOM 731 C CA . LEU A 1 88 ? -14.404 0.320 35.372 1.00 80.25 88 LEU A CA 1
ATOM 732 C C . LEU A 1 88 ? -14.978 0.766 34.023 1.00 80.25 88 LEU A C 1
ATOM 734 O O . LEU A 1 88 ? -16.009 1.436 33.987 1.00 80.25 88 LEU A O 1
ATOM 738 N N . GLU A 1 89 ? -14.333 0.371 32.932 1.00 84.19 89 GLU A N 1
ATOM 739 C CA . GLU A 1 89 ? -14.802 0.578 31.563 1.00 84.19 89 GLU A CA 1
ATOM 740 C C . GLU A 1 89 ? -15.041 -0.760 30.873 1.00 84.19 89 GLU A C 1
ATOM 742 O O . GLU A 1 89 ? -14.276 -1.711 31.026 1.00 84.19 89 GLU A O 1
ATOM 747 N N . LYS A 1 90 ? -16.113 -0.836 30.085 1.00 88.88 90 LYS A N 1
ATOM 748 C CA . LYS A 1 90 ? -16.422 -2.008 29.267 1.00 88.88 90 LYS A CA 1
ATOM 749 C C . LYS A 1 90 ? -15.902 -1.770 27.859 1.00 88.88 90 LYS A C 1
ATOM 751 O O . LYS A 1 90 ? -16.462 -0.940 27.150 1.00 88.88 90 LYS A O 1
ATOM 756 N N . ARG A 1 91 ? -14.866 -2.490 27.438 1.00 87.31 91 ARG A N 1
ATOM 757 C CA . ARG A 1 91 ? -14.309 -2.387 26.083 1.00 87.31 91 ARG A CA 1
ATOM 758 C C . ARG A 1 91 ? -14.755 -3.565 25.232 1.00 87.31 91 ARG A C 1
ATOM 760 O O . ARG A 1 91 ? -14.608 -4.715 25.643 1.00 87.31 91 ARG A O 1
ATOM 767 N N . VAL A 1 92 ? -15.287 -3.285 24.046 1.00 84.25 92 VAL A N 1
ATOM 768 C CA . VAL A 1 92 ? -15.629 -4.307 23.052 1.00 84.25 92 VAL A CA 1
ATOM 769 C C . VAL A 1 92 ? -14.348 -4.938 22.532 1.00 84.25 92 VAL A C 1
ATOM 771 O O . VAL A 1 92 ? -13.447 -4.253 22.054 1.00 84.25 92 VAL A O 1
ATOM 774 N N . LEU A 1 93 ? -14.272 -6.257 22.643 1.00 78.88 93 LEU A N 1
ATOM 775 C CA . LEU A 1 93 ? -13.154 -7.029 22.139 1.00 78.88 93 LEU A CA 1
ATOM 776 C C . LEU A 1 93 ? -13.374 -7.357 20.662 1.00 78.88 93 LEU A C 1
ATOM 778 O O . LEU A 1 93 ? -14.503 -7.660 20.262 1.00 78.88 93 LEU A O 1
ATOM 782 N N . PRO A 1 94 ? -12.300 -7.412 19.867 1.00 69.25 94 PRO A N 1
ATOM 783 C CA . PRO A 1 94 ? -12.358 -8.086 18.587 1.00 69.25 94 PRO A CA 1
ATOM 784 C C . PRO A 1 94 ? -12.762 -9.555 18.794 1.00 69.25 94 PRO A C 1
ATOM 786 O O . PRO A 1 94 ? -12.160 -10.268 19.600 1.00 69.25 94 PRO A O 1
ATOM 789 N N . HIS A 1 95 ? -13.782 -10.028 18.081 1.00 65.31 95 HIS A N 1
ATOM 790 C CA . HIS A 1 95 ? -14.337 -11.371 18.275 1.00 65.31 95 HIS A CA 1
ATOM 791 C C . HIS A 1 95 ? -14.310 -12.200 16.989 1.00 65.31 95 HIS A C 1
ATOM 793 O O . HIS A 1 95 ? -14.304 -11.692 15.869 1.00 65.31 95 HIS A O 1
ATOM 799 N N . ARG A 1 96 ? -14.313 -13.525 17.154 1.00 53.75 96 ARG A N 1
ATOM 800 C CA . ARG A 1 96 ? -14.319 -14.490 16.047 1.00 53.75 96 ARG A CA 1
ATOM 801 C C . ARG A 1 96 ? -15.754 -14.942 15.749 1.00 53.75 96 ARG A C 1
ATOM 803 O O . ARG A 1 96 ? -16.427 -15.457 16.639 1.00 53.75 96 ARG A O 1
ATOM 810 N N . GLY A 1 97 ? -16.205 -14.819 14.498 1.00 61.88 97 GLY A N 1
ATOM 811 C CA . GLY A 1 97 ? -17.452 -15.437 14.013 1.00 61.88 97 GLY A CA 1
ATOM 812 C C . GLY A 1 97 ? -18.613 -14.468 13.749 1.00 61.88 97 GLY A C 1
ATOM 813 O O . GLY A 1 97 ? -18.395 -13.344 13.322 1.00 61.88 97 GLY A O 1
ATOM 814 N N . ARG A 1 98 ? -19.855 -14.942 13.952 1.00 61.97 98 ARG A N 1
ATOM 815 C CA . ARG A 1 98 ? -21.120 -14.262 13.580 1.00 61.97 98 ARG A CA 1
ATOM 816 C C . ARG A 1 98 ? -21.687 -13.320 14.655 1.00 61.97 98 ARG A C 1
ATOM 818 O O . ARG A 1 98 ? -22.765 -12.763 14.473 1.00 61.97 98 ARG A O 1
ATOM 825 N N . GLU A 1 99 ? -21.035 -13.206 15.808 1.00 72.12 99 GLU A N 1
ATOM 826 C CA . GLU A 1 99 ? -21.486 -12.275 16.848 1.00 72.12 99 GLU A CA 1
ATOM 827 C C . GLU A 1 99 ? -21.321 -10.846 16.309 1.00 72.12 99 GLU A C 1
ATOM 829 O O . GLU A 1 99 ? -20.269 -10.519 15.771 1.00 72.12 99 GLU A O 1
ATOM 834 N N . ASN A 1 100 ? -22.371 -10.024 16.374 1.00 74.81 100 ASN A N 1
ATOM 835 C CA . ASN A 1 100 ? -22.343 -8.633 15.916 1.00 74.81 100 ASN A CA 1
ATOM 836 C C . ASN A 1 100 ? -22.764 -7.732 17.092 1.00 74.81 100 ASN A C 1
ATOM 838 O O . ASN A 1 100 ? -23.960 -7.423 17.212 1.00 74.81 100 ASN A O 1
ATOM 842 N N . PRO A 1 101 ? -21.820 -7.414 18.007 1.00 84.50 101 PRO A N 1
ATOM 843 C CA . PRO A 1 101 ? -22.062 -6.627 19.203 1.00 84.50 101 PRO A CA 1
ATOM 844 C C . PRO A 1 101 ? -22.708 -5.305 18.838 1.00 84.50 101 PRO A C 1
ATOM 846 O O . PRO A 1 101 ? -22.180 -4.520 18.054 1.00 84.50 101 PRO A O 1
ATOM 849 N N . ARG A 1 102 ? -23.882 -5.063 19.403 1.00 87.25 102 ARG A N 1
ATOM 850 C CA . ARG A 1 102 ? -24.653 -3.856 19.136 1.00 87.25 102 ARG A CA 1
ATOM 851 C C . ARG A 1 102 ? -25.525 -3.497 20.323 1.00 87.25 102 ARG A C 1
ATOM 853 O O . ARG A 1 102 ? -25.910 -4.356 21.121 1.00 87.25 102 ARG A O 1
ATOM 860 N N . LEU A 1 103 ? -25.840 -2.213 20.417 1.00 88.88 103 LEU A N 1
ATOM 861 C CA . LEU A 1 103 ? -26.815 -1.678 21.354 1.00 88.88 103 LEU A CA 1
ATOM 862 C C . LEU A 1 103 ? -28.121 -1.448 20.606 1.00 88.88 103 LEU A C 1
ATOM 864 O O . LEU A 1 103 ? -28.197 -0.601 19.716 1.00 88.88 103 LEU A O 1
ATOM 868 N N . ASP A 1 104 ? -29.152 -2.194 20.980 1.00 89.62 104 ASP A N 1
ATOM 869 C CA . ASP A 1 104 ? -30.500 -1.986 20.471 1.00 89.62 104 ASP A CA 1
ATOM 870 C C . ASP A 1 104 ? -31.272 -1.088 21.443 1.00 89.62 104 ASP A C 1
ATOM 872 O O . ASP A 1 104 ? -31.288 -1.322 22.649 1.00 89.62 104 ASP A O 1
ATOM 876 N N . VAL A 1 105 ? -31.950 -0.064 20.932 1.00 89.12 105 VAL A N 1
ATOM 877 C CA . VAL A 1 105 ? -32.862 0.773 21.721 1.00 89.12 105 VAL A CA 1
ATOM 878 C C . VAL A 1 105 ? -34.277 0.256 21.536 1.00 89.12 105 VAL A C 1
ATOM 880 O O . VAL A 1 105 ? -34.816 0.267 20.426 1.00 89.12 105 VAL A O 1
ATOM 883 N N . VAL A 1 106 ? -34.898 -0.186 22.627 1.00 90.44 106 VAL A N 1
ATOM 884 C CA . VAL A 1 106 ? -36.260 -0.728 22.640 1.00 90.44 106 VAL A CA 1
ATOM 885 C C . VAL A 1 106 ? -37.260 0.258 23.239 1.00 90.44 106 VAL A C 1
ATOM 887 O O . VAL A 1 106 ? -36.963 0.978 24.192 1.00 90.44 106 VAL A O 1
ATOM 890 N N . ASN A 1 107 ? -38.470 0.279 22.676 1.00 87.00 107 ASN A N 1
ATOM 891 C CA . ASN A 1 107 ? -39.598 1.029 23.236 1.00 87.00 107 ASN A CA 1
ATOM 892 C C . ASN A 1 107 ? -40.242 0.281 24.416 1.00 87.00 107 ASN A C 1
ATOM 894 O O . ASN A 1 107 ? -40.014 -0.916 24.586 1.00 87.00 107 ASN A O 1
ATOM 898 N N . ASP A 1 108 ? -41.187 0.919 25.111 1.00 81.00 108 ASP A N 1
ATOM 899 C CA . ASP A 1 108 ? -41.979 0.321 26.205 1.00 81.00 108 ASP A CA 1
ATOM 900 C C . ASP A 1 108 ? -42.736 -0.961 25.795 1.00 81.00 108 ASP A C 1
ATOM 902 O O . ASP A 1 108 ? -43.128 -1.772 26.629 1.00 81.00 108 ASP A O 1
ATOM 906 N N . LYS A 1 109 ? -42.929 -1.172 24.485 1.00 76.69 109 LYS A N 1
ATOM 907 C CA . LYS A 1 109 ? -43.560 -2.364 23.888 1.00 76.69 109 LYS A CA 1
ATOM 908 C C . LYS A 1 109 ? -42.565 -3.460 23.468 1.00 76.69 109 LYS A C 1
ATOM 910 O O . LYS A 1 109 ? -42.963 -4.399 22.786 1.00 76.69 109 LYS A O 1
ATOM 915 N N . GLY A 1 110 ? -41.277 -3.320 23.784 1.00 76.62 110 GLY A N 1
ATOM 916 C CA . GLY A 1 110 ? -40.225 -4.292 23.452 1.00 76.62 110 GLY A CA 1
ATOM 917 C C . GLY A 1 110 ? -39.811 -4.341 21.975 1.00 76.62 110 GLY A C 1
ATOM 918 O O . GLY A 1 110 ? -39.067 -5.235 21.577 1.00 76.62 110 GLY A O 1
ATOM 919 N N . LYS A 1 111 ? -40.278 -3.399 21.144 1.00 83.06 111 LYS A N 1
ATOM 920 C CA . LYS A 1 111 ? -39.878 -3.286 19.733 1.00 83.06 111 LYS A CA 1
ATOM 921 C C . LYS A 1 111 ? -38.599 -2.454 19.612 1.00 83.06 111 LYS A C 1
ATOM 923 O O . LYS A 1 111 ? -38.537 -1.369 20.189 1.00 83.06 111 LYS A O 1
ATOM 928 N N . ILE A 1 112 ? -37.636 -2.944 18.832 1.00 85.19 112 ILE A N 1
ATOM 929 C CA . ILE A 1 112 ? -36.390 -2.239 18.499 1.00 85.19 112 ILE A CA 1
ATOM 930 C C . ILE A 1 112 ? -36.726 -1.025 17.620 1.00 85.19 112 ILE A C 1
ATOM 932 O O . ILE A 1 112 ? -37.424 -1.160 16.611 1.00 85.19 112 ILE A O 1
ATOM 936 N N . ILE A 1 113 ? -36.281 0.158 18.042 1.00 86.81 113 ILE A N 1
ATOM 937 C CA . ILE A 1 113 ? -36.497 1.445 17.361 1.00 86.81 113 ILE A CA 1
ATOM 938 C C . ILE A 1 113 ? -35.215 1.921 16.672 1.00 86.81 113 ILE A C 1
ATOM 940 O O . ILE A 1 113 ? -35.289 2.527 15.607 1.00 86.81 113 ILE A O 1
ATOM 944 N N . ALA A 1 114 ? -34.058 1.652 17.277 1.00 82.88 114 ALA A N 1
ATOM 945 C CA . ALA A 1 114 ? -32.747 1.989 16.740 1.00 82.88 114 ALA A CA 1
ATOM 946 C C . ALA A 1 114 ? -31.741 0.900 17.120 1.00 82.88 114 ALA A C 1
ATOM 948 O O . ALA A 1 114 ? -31.891 0.259 18.159 1.00 82.88 114 ALA A O 1
ATOM 949 N N . THR A 1 115 ? -30.728 0.716 16.282 1.00 83.38 115 THR A N 1
ATOM 950 C CA . THR A 1 115 ? -29.663 -0.270 16.468 1.00 83.38 115 THR A CA 1
ATOM 951 C C . THR A 1 115 ? -28.335 0.418 16.199 1.00 83.38 115 THR A C 1
ATOM 953 O O . THR A 1 115 ? -28.167 1.024 15.142 1.00 83.38 115 THR A O 1
ATOM 956 N N . TYR A 1 116 ? -27.405 0.308 17.143 1.00 84.62 116 TYR A N 1
ATOM 957 C CA . TYR A 1 116 ? -26.077 0.910 17.070 1.00 84.62 116 TYR A CA 1
ATOM 958 C C . TYR A 1 116 ? -25.020 -0.198 17.119 1.00 84.62 116 TYR A C 1
ATOM 960 O O . TYR A 1 116 ? -24.816 -0.775 18.192 1.00 84.62 116 TYR A O 1
ATOM 968 N N . PRO A 1 117 ? -24.377 -0.546 15.991 1.00 80.50 117 PRO A N 1
ATOM 969 C CA . PRO A 1 117 ? -23.277 -1.504 15.996 1.00 80.50 117 PRO A CA 1
ATOM 970 C C . PRO A 1 117 ? -22.107 -0.953 16.814 1.00 80.50 117 PRO A C 1
ATOM 972 O O . PRO A 1 117 ? -21.837 0.250 16.798 1.00 80.50 117 PRO A O 1
ATOM 975 N N . LEU A 1 118 ? -21.433 -1.834 17.547 1.00 85.12 118 LEU A N 1
ATOM 976 C CA . LEU A 1 118 ? -20.265 -1.494 18.343 1.00 85.12 118 LEU A CA 1
ATOM 977 C C . LEU A 1 118 ? -19.026 -2.142 17.717 1.00 85.12 118 LEU A C 1
ATOM 979 O O . LEU A 1 118 ? -18.832 -3.349 17.888 1.00 85.12 118 LEU A O 1
ATOM 983 N N . PRO A 1 119 ? -18.187 -1.367 17.008 1.00 76.69 119 PRO A N 1
ATOM 984 C CA . PRO A 1 119 ? -16.939 -1.890 16.483 1.00 76.69 119 PRO A CA 1
ATOM 985 C C . PRO A 1 119 ? -15.969 -2.285 17.603 1.00 76.69 119 PRO A C 1
ATOM 987 O O . PRO A 1 119 ? -16.139 -1.898 18.766 1.00 76.69 119 PRO A O 1
ATOM 990 N N . ALA A 1 120 ? -14.931 -3.042 17.255 1.00 78.38 120 ALA A N 1
ATOM 991 C CA . ALA A 1 120 ? -13.858 -3.386 18.179 1.00 78.38 120 ALA A CA 1
ATOM 992 C C . ALA A 1 120 ? -13.248 -2.127 18.822 1.00 78.38 120 ALA A C 1
ATOM 994 O O . ALA A 1 120 ? -13.269 -1.043 18.240 1.00 78.38 120 ALA A O 1
ATOM 995 N N . ASP A 1 121 ? -12.750 -2.274 20.049 1.00 78.81 121 ASP A N 1
ATOM 996 C CA . ASP A 1 121 ? -12.162 -1.210 20.872 1.00 78.81 121 ASP A CA 1
ATOM 997 C C . ASP A 1 121 ? -13.142 -0.117 21.336 1.00 78.81 121 ASP A C 1
ATOM 999 O O . ASP A 1 121 ? -12.769 0.775 22.101 1.00 78.81 121 ASP A O 1
ATOM 1003 N N . THR A 1 122 ? -14.425 -0.215 20.973 1.00 84.25 122 THR A N 1
ATOM 1004 C CA . THR A 1 122 ? -15.465 0.687 21.476 1.00 84.25 122 THR A CA 1
ATOM 1005 C C . THR A 1 122 ? -15.630 0.541 22.987 1.00 84.25 122 THR A C 1
ATOM 1007 O O . THR A 1 122 ? -15.826 -0.559 23.505 1.00 84.25 122 THR A O 1
ATOM 1010 N N . VAL A 1 123 ? -15.615 1.662 23.703 1.00 88.19 123 VAL A N 1
ATOM 1011 C CA . VAL A 1 123 ? -15.915 1.737 25.134 1.00 88.19 123 VAL A CA 1
ATOM 1012 C C . VAL A 1 123 ? -17.412 1.962 25.322 1.00 88.19 123 VAL A C 1
ATOM 1014 O O . VAL A 1 123 ? -17.969 2.971 24.885 1.00 88.19 123 VAL A O 1
ATOM 1017 N N . ILE A 1 124 ? -18.078 1.021 25.980 1.00 90.56 124 ILE A N 1
ATOM 1018 C CA . ILE A 1 124 ? -19.503 1.084 26.299 1.00 90.56 124 ILE A CA 1
ATOM 1019 C C . ILE A 1 124 ? -19.676 1.878 27.595 1.00 90.56 124 ILE A C 1
ATOM 1021 O O . ILE A 1 124 ? -19.048 1.562 28.606 1.00 90.56 124 ILE A O 1
ATOM 1025 N N . LEU A 1 125 ? -20.539 2.897 27.567 1.00 89.81 125 LEU A N 1
ATOM 1026 C CA . LEU A 1 125 ? -20.785 3.789 28.709 1.00 89.81 125 LEU A CA 1
ATOM 1027 C C . LEU A 1 125 ? -22.108 3.519 29.432 1.00 89.81 125 LEU A C 1
ATOM 1029 O O . LEU A 1 125 ? -22.355 4.093 30.491 1.00 89.81 125 LEU A O 1
ATOM 1033 N N . VAL A 1 126 ? -22.970 2.693 28.845 1.00 89.69 126 VAL A N 1
ATOM 1034 C CA . VAL A 1 126 ? -24.308 2.381 29.360 1.00 89.69 126 VAL A CA 1
ATOM 1035 C C . VAL A 1 126 ? -24.399 0.938 29.829 1.00 89.69 126 VAL A C 1
ATOM 1037 O O . VAL A 1 126 ? -23.616 0.096 29.408 1.00 89.69 126 VAL A O 1
ATOM 1040 N N . GLU A 1 127 ? -25.365 0.656 30.694 1.00 89.81 127 GLU A N 1
ATOM 1041 C CA . GLU A 1 127 ? -25.684 -0.685 31.187 1.00 89.81 127 GLU A CA 1
ATOM 1042 C C . GLU A 1 127 ? -26.877 -1.303 30.436 1.00 89.81 127 GLU A C 1
ATOM 1044 O O . GLU A 1 127 ? -27.713 -0.596 29.864 1.00 89.81 127 GLU A O 1
ATOM 1049 N N . ASP A 1 128 ? -26.991 -2.636 30.465 1.00 89.38 128 ASP A N 1
ATOM 1050 C CA . ASP A 1 128 ? -28.153 -3.330 29.898 1.00 89.38 128 ASP A CA 1
ATOM 1051 C C . ASP A 1 128 ? -29.429 -2.963 30.676 1.00 89.38 128 ASP A C 1
ATOM 1053 O O . ASP A 1 128 ? -29.472 -3.004 31.906 1.00 89.38 128 ASP A O 1
ATOM 1057 N N . GLY A 1 129 ? -30.478 -2.565 29.957 1.00 87.06 129 GLY A N 1
ATOM 1058 C CA . GLY A 1 129 ? -31.739 -2.094 30.531 1.00 87.06 129 GLY A CA 1
ATOM 1059 C C . GLY A 1 129 ? -31.761 -0.625 30.974 1.00 87.06 129 GLY A C 1
ATOM 1060 O O . GLY A 1 129 ? -32.817 -0.157 31.409 1.00 87.06 129 GLY A O 1
ATOM 1061 N N . GLN A 1 130 ? -30.656 0.120 30.847 1.00 90.12 130 GLN A N 1
ATOM 1062 C CA . GLN A 1 130 ? -30.606 1.544 31.189 1.00 90.12 130 GLN A CA 1
ATOM 1063 C C . GLN A 1 130 ? -31.539 2.372 30.287 1.00 90.12 130 GLN A C 1
ATOM 1065 O O . GLN A 1 130 ? -31.596 2.174 29.071 1.00 90.12 130 GLN A O 1
ATOM 1070 N N . GLU A 1 131 ? -32.272 3.319 30.881 1.00 89.88 131 GLU A N 1
ATOM 1071 C CA . GLU A 1 131 ? -33.064 4.298 30.130 1.00 89.88 131 GLU A CA 1
ATOM 1072 C C . GLU A 1 131 ? -32.158 5.394 29.564 1.00 89.88 131 GLU A C 1
ATOM 1074 O O . GLU A 1 131 ? -31.394 6.022 30.298 1.00 89.88 131 GLU A O 1
ATOM 1079 N N . VAL A 1 132 ? -32.269 5.622 28.256 1.00 89.62 132 VAL A N 1
ATOM 1080 C CA . VAL A 1 132 ? -31.511 6.634 27.513 1.00 89.62 132 VAL A CA 1
ATOM 1081 C C . VAL A 1 132 ? -32.461 7.600 26.817 1.00 89.62 132 VAL A C 1
ATOM 1083 O O . VAL A 1 132 ? -33.549 7.232 26.356 1.00 89.62 132 VAL A O 1
ATOM 1086 N N . SER A 1 133 ? -32.050 8.859 26.754 1.00 88.06 133 SER A N 1
ATOM 1087 C CA . SER A 1 133 ? -32.746 9.934 26.056 1.00 88.06 133 SER A CA 1
ATOM 1088 C C . SER A 1 133 ? -32.032 10.301 24.756 1.00 88.06 133 SER A C 1
ATOM 1090 O O . SER A 1 133 ? -30.901 9.897 24.492 1.00 88.06 133 SER A O 1
ATOM 1092 N N . GLU A 1 134 ? -32.719 11.071 23.917 1.00 86.56 134 GLU A N 1
ATOM 1093 C CA . GLU A 1 134 ? -32.140 11.604 22.683 1.00 86.56 134 GLU A CA 1
ATOM 1094 C C . GLU A 1 134 ? -30.970 12.546 23.021 1.00 86.56 134 GLU A C 1
ATOM 1096 O O . GLU A 1 134 ? -31.124 13.462 23.830 1.00 86.56 134 GLU A O 1
ATOM 1101 N N . GLY A 1 135 ? -29.806 12.317 22.409 1.00 81.31 135 GLY A N 1
ATOM 1102 C CA . GLY A 1 135 ? -28.569 13.065 22.654 1.00 81.31 135 GLY A CA 1
ATOM 1103 C C . GLY A 1 135 ? -27.617 12.432 23.676 1.00 81.31 135 GLY A C 1
ATOM 1104 O O . GLY A 1 135 ? -26.488 12.906 23.815 1.00 81.31 135 GLY A O 1
ATOM 1105 N N . ASP A 1 136 ? -28.015 11.357 24.361 1.00 86.25 136 ASP A N 1
ATOM 1106 C CA . ASP A 1 136 ? -27.124 10.664 25.293 1.00 86.25 136 ASP A CA 1
ATOM 1107 C C . ASP A 1 136 ? -26.015 9.912 24.545 1.00 86.25 136 ASP A C 1
ATOM 1109 O O . ASP A 1 136 ? -26.249 9.273 23.516 1.00 86.25 136 ASP A O 1
ATOM 1113 N N . VAL A 1 137 ? -24.793 9.972 25.078 1.00 86.75 137 VAL A N 1
ATOM 1114 C CA . VAL A 1 137 ? -23.645 9.229 24.542 1.00 86.75 137 VAL A CA 1
ATOM 1115 C C . VAL A 1 137 ? -23.665 7.827 25.137 1.00 86.75 137 VAL A C 1
ATOM 1117 O O . VAL A 1 137 ? -23.443 7.661 26.335 1.00 86.75 137 VAL A O 1
ATOM 1120 N N . ILE A 1 138 ? -23.937 6.828 24.302 1.00 89.44 138 ILE A N 1
ATOM 1121 C CA . ILE A 1 138 ? -24.113 5.432 24.733 1.00 89.44 138 ILE A CA 1
ATOM 1122 C C . ILE A 1 138 ? -22.805 4.639 24.689 1.00 89.44 138 ILE A C 1
ATOM 1124 O O . ILE A 1 138 ? -22.593 3.711 25.468 1.00 89.44 138 ILE A O 1
ATOM 1128 N N . ALA A 1 139 ? -21.900 5.029 23.801 1.00 88.19 139 ALA A N 1
ATOM 1129 C CA . ALA A 1 139 ? -20.584 4.433 23.669 1.00 88.19 139 ALA A CA 1
ATOM 1130 C C . ALA A 1 139 ? -19.609 5.453 23.079 1.00 88.19 139 ALA A C 1
ATOM 1132 O O . ALA A 1 139 ? -20.017 6.489 22.553 1.00 88.19 139 ALA A O 1
ATOM 1133 N N . LYS A 1 140 ? -18.315 5.177 23.177 1.00 87.56 140 LYS A N 1
ATOM 1134 C CA . LYS A 1 140 ? -17.252 5.997 22.605 1.00 87.56 140 LYS A CA 1
ATOM 1135 C C . LYS A 1 140 ? -16.274 5.102 21.880 1.00 87.56 140 LYS A C 1
ATOM 1137 O O . LYS A 1 140 ? -15.762 4.152 22.460 1.00 87.56 140 LYS A O 1
ATOM 1142 N N . ILE A 1 141 ? -15.995 5.430 20.631 1.00 82.88 141 ILE A N 1
ATOM 1143 C CA . ILE A 1 141 ? -14.906 4.817 19.886 1.00 82.88 141 ILE A CA 1
ATOM 1144 C C . ILE A 1 141 ? -13.681 5.673 20.190 1.00 82.88 141 ILE A C 1
ATOM 1146 O O . ILE A 1 141 ? -13.653 6.827 19.754 1.00 82.88 141 ILE A O 1
ATOM 1150 N N . PRO A 1 142 ? -12.700 5.196 20.971 1.00 77.69 142 PRO A N 1
ATOM 1151 C CA . PRO A 1 142 ? -11.456 5.928 21.115 1.00 77.69 142 PRO A CA 1
ATOM 1152 C C . PRO A 1 142 ? -10.867 6.116 19.713 1.00 77.69 142 PRO A C 1
ATOM 1154 O O . PRO A 1 142 ? -10.611 5.150 18.996 1.00 77.69 142 PRO A O 1
ATOM 1157 N N . LYS A 1 143 ? -10.682 7.372 19.301 1.00 67.06 143 LYS A N 1
ATOM 1158 C CA . LYS A 1 143 ? -9.738 7.683 18.235 1.00 67.06 143 LYS A CA 1
ATOM 1159 C C . LYS A 1 143 ? -8.417 7.349 18.890 1.00 67.06 143 LYS A C 1
ATOM 1161 O O . LYS A 1 143 ? -8.009 8.093 19.779 1.00 67.06 143 LYS A O 1
ATOM 1166 N N . GLU A 1 144 ? -7.867 6.175 18.583 1.00 56.34 144 GLU A N 1
ATOM 1167 C CA . GLU A 1 144 ? -6.604 5.716 19.154 1.00 56.34 144 GLU A CA 1
ATOM 1168 C C . GLU A 1 144 ? -5.666 6.919 19.347 1.00 56.34 144 GLU A C 1
ATOM 1170 O O . GLU A 1 144 ? -5.546 7.779 18.462 1.00 56.34 144 GLU A O 1
ATOM 1175 N N . GLU A 1 145 ? -4.974 6.981 20.489 1.00 42.59 145 GLU A N 1
ATOM 1176 C CA . GLU A 1 145 ? -3.652 7.586 20.459 1.00 42.59 145 GLU A CA 1
ATOM 1177 C C . GLU A 1 145 ? -2.967 6.980 19.236 1.00 42.59 145 GLU A C 1
ATOM 1179 O O . GLU A 1 145 ? -2.752 5.772 19.186 1.00 42.59 145 GLU A O 1
ATOM 1184 N N . ILE A 1 146 ? -2.713 7.795 18.211 1.00 41.47 146 ILE A N 1
ATOM 1185 C CA . ILE A 1 146 ? -1.871 7.439 17.073 1.00 41.47 146 ILE A CA 1
ATOM 1186 C C . ILE A 1 146 ? -0.538 7.019 17.683 1.00 41.47 146 ILE A C 1
ATOM 1188 O O . ILE A 1 146 ? 0.288 7.898 17.920 1.00 41.47 146 ILE A O 1
ATOM 1192 N N . LYS A 1 147 ? -0.393 5.744 18.061 1.00 44.28 147 LYS A N 1
ATOM 1193 C CA . LYS A 1 147 ? 0.755 5.101 18.718 1.00 44.28 147 LYS A CA 1
ATOM 1194 C C . LYS A 1 147 ? 0.300 3.884 19.523 1.00 44.28 147 LYS A C 1
ATOM 1196 O O . LYS A 1 147 ? 0.100 3.988 20.723 1.00 44.28 147 LYS A O 1
ATOM 1201 N N . THR A 1 148 ? 0.220 2.724 18.866 1.00 37.53 148 THR A N 1
ATOM 1202 C CA . THR A 1 148 ? 0.807 1.429 19.314 1.00 37.53 148 THR A CA 1
ATOM 1203 C C . THR A 1 148 ? 0.265 0.205 18.561 1.00 37.53 148 THR A C 1
ATOM 1205 O O . THR A 1 148 ? 0.561 -0.919 18.947 1.00 37.53 148 THR A O 1
ATOM 1208 N N . LYS A 1 149 ? -0.412 0.353 17.416 1.00 42.62 149 LYS A N 1
ATOM 1209 C CA . LYS A 1 149 ? -0.425 -0.739 16.427 1.00 42.62 149 LYS A CA 1
ATOM 1210 C C . LYS A 1 149 ? 0.928 -0.778 15.712 1.00 42.62 149 LYS A C 1
ATOM 1212 O O . LYS A 1 149 ? 1.226 0.079 14.892 1.00 42.62 149 LYS A O 1
ATOM 1217 N N . ASP A 1 150 ? 1.782 -1.709 16.136 1.00 45.66 150 ASP A N 1
ATOM 1218 C CA . ASP A 1 150 ? 3.010 -2.172 15.461 1.00 45.66 150 ASP A CA 1
ATOM 1219 C C . ASP A 1 150 ? 4.048 -1.115 15.015 1.00 45.66 150 ASP A C 1
ATOM 1221 O O . ASP A 1 150 ? 4.915 -1.366 14.180 1.00 45.66 150 ASP A O 1
ATOM 1225 N N . ILE A 1 151 ? 4.056 0.075 15.624 1.00 46.72 151 ILE A N 1
ATOM 1226 C CA . ILE A 1 151 ? 5.100 1.088 15.361 1.00 46.72 151 ILE A CA 1
ATOM 1227 C C . ILE A 1 151 ? 6.441 0.743 16.036 1.00 46.72 151 ILE A C 1
ATOM 1229 O O . ILE A 1 151 ? 7.449 1.436 15.878 1.00 46.72 151 ILE A O 1
ATOM 1233 N N . THR A 1 152 ? 6.490 -0.359 16.783 1.00 49.69 152 THR A N 1
ATOM 1234 C CA . THR A 1 152 ? 7.705 -0.901 17.404 1.00 49.69 152 THR A CA 1
ATOM 1235 C C . THR A 1 152 ? 8.807 -1.214 16.395 1.00 49.69 152 THR A C 1
ATOM 1237 O O . THR A 1 152 ? 9.955 -1.401 16.789 1.00 49.69 152 THR A O 1
ATOM 1240 N N . GLY A 1 153 ? 8.493 -1.224 15.098 1.00 57.97 153 GLY A N 1
ATOM 1241 C CA . GLY A 1 153 ? 9.458 -1.506 14.054 1.00 57.97 153 GLY A CA 1
ATOM 1242 C C . GLY A 1 153 ? 10.488 -0.411 13.785 1.00 57.97 153 GLY A C 1
ATOM 1243 O O . GLY A 1 153 ? 11.481 -0.744 13.160 1.00 57.97 153 GLY A O 1
ATOM 1244 N N . GLY A 1 154 ? 10.323 0.848 14.222 1.00 71.38 154 GLY A N 1
ATOM 1245 C CA . GLY A 1 154 ? 11.330 1.904 13.997 1.00 71.38 154 GLY A CA 1
ATOM 1246 C C . GLY A 1 154 ? 11.915 1.900 12.570 1.00 71.38 154 GLY A C 1
ATOM 1247 O O . GLY A 1 154 ? 11.181 1.832 11.589 1.00 71.38 154 GLY A O 1
ATOM 1248 N N . LEU A 1 155 ? 13.245 1.921 12.444 1.00 78.62 155 LEU A N 1
ATOM 1249 C CA . LEU A 1 155 ? 13.933 1.788 11.152 1.00 78.62 155 LEU A CA 1
ATOM 1250 C C . LEU A 1 155 ? 13.696 0.425 10.444 1.00 78.62 155 LEU A C 1
ATOM 1252 O O . LEU A 1 155 ? 13.471 0.453 9.235 1.00 78.62 155 LEU A O 1
ATOM 1256 N N . PRO A 1 156 ? 13.678 -0.740 11.133 1.00 85.12 156 PRO A N 1
ATOM 1257 C CA . PRO A 1 156 ? 13.308 -2.025 10.524 1.00 85.12 156 PRO A CA 1
ATOM 1258 C C . PRO A 1 156 ? 12.003 -2.028 9.718 1.00 85.12 156 PRO A C 1
ATOM 1260 O O . PRO A 1 156 ? 11.932 -2.673 8.676 1.00 85.12 156 PRO A O 1
ATOM 1263 N N . ARG A 1 157 ? 10.980 -1.278 10.148 1.00 84.00 157 ARG A N 1
ATOM 1264 C CA . ARG A 1 157 ? 9.721 -1.159 9.391 1.00 84.00 157 ARG A CA 1
ATOM 1265 C C . ARG A 1 157 ? 9.925 -0.456 8.050 1.00 84.00 157 ARG A C 1
ATOM 1267 O O . ARG A 1 157 ? 9.372 -0.863 7.035 1.00 84.00 157 ARG A O 1
ATOM 1274 N N . VAL A 1 158 ? 10.734 0.599 8.047 1.00 89.00 158 VAL A N 1
ATOM 1275 C CA . VAL A 1 158 ? 11.086 1.341 6.830 1.00 89.00 158 VAL A CA 1
ATOM 1276 C C . VAL A 1 158 ? 11.918 0.463 5.891 1.00 89.00 158 VAL A C 1
ATOM 1278 O O . VAL A 1 158 ? 11.697 0.488 4.683 1.00 89.00 158 VAL A O 1
ATOM 1281 N N . GLU A 1 159 ? 12.826 -0.351 6.437 1.00 90.00 159 GLU A N 1
ATOM 1282 C CA . GLU A 1 159 ? 13.591 -1.340 5.667 1.00 90.00 159 GLU A CA 1
ATOM 1283 C C . GLU A 1 159 ? 12.674 -2.393 5.027 1.00 90.00 159 GLU A C 1
ATOM 1285 O O . GLU A 1 159 ? 12.791 -2.661 3.834 1.00 90.00 159 GLU A O 1
ATOM 1290 N N . GLU A 1 160 ? 11.726 -2.948 5.787 1.00 89.75 160 GLU A N 1
ATOM 1291 C CA . GLU A 1 160 ? 10.744 -3.918 5.288 1.00 89.75 160 GLU A CA 1
ATOM 1292 C C . GLU A 1 160 ? 9.934 -3.351 4.113 1.00 89.75 160 GLU A C 1
ATOM 1294 O O . GLU A 1 160 ? 9.782 -4.019 3.084 1.00 89.75 160 GLU A O 1
ATOM 1299 N N . LEU A 1 161 ? 9.468 -2.103 4.249 1.00 91.38 161 LEU A N 1
ATOM 1300 C CA . LEU A 1 161 ? 8.732 -1.401 3.203 1.00 91.38 161 LEU A CA 1
ATOM 1301 C C . LEU A 1 161 ? 9.606 -1.193 1.965 1.00 91.38 161 LEU A C 1
ATOM 1303 O O . LEU A 1 161 ? 9.186 -1.583 0.877 1.00 91.38 161 LEU A O 1
ATOM 1307 N N . PHE A 1 162 ? 10.818 -0.642 2.104 1.00 94.38 162 PHE A N 1
ATOM 1308 C CA . PHE A 1 162 ? 11.708 -0.383 0.964 1.00 94.38 162 PHE A CA 1
ATOM 1309 C C . PHE A 1 162 ? 12.229 -1.648 0.280 1.00 94.38 162 PHE A C 1
ATOM 1311 O O . PHE A 1 162 ? 12.502 -1.618 -0.919 1.00 94.38 162 PHE A O 1
ATOM 1318 N N . GLU A 1 163 ? 12.330 -2.768 0.990 1.00 93.75 163 GLU A N 1
ATOM 1319 C CA . GLU A 1 163 ? 12.629 -4.067 0.383 1.00 93.75 163 GLU A CA 1
ATOM 1320 C C . GLU A 1 163 ? 11.384 -4.777 -0.170 1.00 93.75 163 GLU A C 1
ATOM 1322 O O . GLU A 1 163 ? 11.504 -5.870 -0.721 1.00 93.75 163 GLU A O 1
ATOM 1327 N N . ALA A 1 164 ? 10.201 -4.156 -0.072 1.00 92.38 164 ALA A N 1
ATOM 1328 C CA . ALA A 1 164 ? 8.923 -4.694 -0.536 1.00 92.38 164 ALA A CA 1
ATOM 1329 C C . ALA A 1 164 ? 8.697 -6.145 -0.077 1.00 92.38 164 ALA A C 1
ATOM 1331 O O . ALA A 1 164 ? 8.276 -7.002 -0.858 1.00 92.38 164 ALA A O 1
ATOM 1332 N N . ARG A 1 165 ? 9.021 -6.451 1.185 1.00 90.56 165 ARG A N 1
ATOM 1333 C CA . ARG A 1 165 ? 8.877 -7.811 1.718 1.00 90.56 165 ARG A CA 1
ATOM 1334 C C . ARG A 1 165 ? 7.403 -8.147 1.941 1.00 90.56 165 ARG A C 1
ATOM 1336 O O . ARG A 1 165 ? 6.606 -7.281 2.293 1.00 90.56 165 ARG A O 1
ATOM 1343 N N . HIS A 1 166 ? 7.047 -9.418 1.763 1.00 89.31 166 HIS A N 1
ATOM 1344 C CA . HIS A 1 166 ? 5.729 -9.904 2.165 1.00 89.31 166 HIS A CA 1
ATOM 1345 C C . HIS A 1 166 ? 5.688 -10.076 3.690 1.00 89.31 166 HIS A C 1
ATOM 1347 O O . HIS A 1 166 ? 6.503 -10.836 4.222 1.00 89.31 166 HIS A O 1
ATOM 1353 N N . PRO A 1 167 ? 4.748 -9.428 4.395 1.00 86.75 167 PRO A N 1
ATOM 1354 C CA . PRO A 1 167 ? 4.619 -9.600 5.833 1.00 86.75 167 PRO A CA 1
ATOM 1355 C C . PRO A 1 167 ? 4.065 -10.993 6.163 1.00 86.75 167 PRO A C 1
ATOM 1357 O O . PRO A 1 167 ? 3.078 -11.439 5.571 1.00 86.75 167 PRO A O 1
ATOM 1360 N N . GLU A 1 168 ? 4.657 -11.667 7.155 1.00 81.00 168 GLU A N 1
ATOM 1361 C CA . GLU A 1 168 ? 4.203 -12.996 7.602 1.00 81.00 168 GLU A CA 1
ATOM 1362 C C . GLU A 1 168 ? 2.746 -12.950 8.093 1.00 81.00 168 GLU A C 1
ATOM 1364 O O . GLU A 1 168 ? 1.908 -13.765 7.699 1.00 81.00 168 GLU A O 1
ATOM 1369 N N . ASN A 1 169 ? 2.411 -11.920 8.876 1.00 82.19 169 ASN A N 1
ATOM 1370 C CA . ASN A 1 169 ? 1.062 -11.672 9.381 1.00 82.19 169 ASN A CA 1
ATOM 1371 C C . ASN A 1 169 ? 0.249 -10.749 8.456 1.00 82.19 169 ASN A C 1
ATOM 1373 O O . ASN A 1 169 ? -0.383 -9.798 8.913 1.00 82.19 169 ASN A O 1
ATOM 1377 N N . SER A 1 170 ? 0.203 -11.053 7.153 1.00 87.12 170 SER A N 1
ATOM 1378 C CA . SER A 1 170 ? -0.543 -10.242 6.174 1.00 87.12 170 SER A CA 1
ATOM 1379 C C . SER A 1 170 ? -2.050 -10.174 6.460 1.00 87.12 170 SER A C 1
ATOM 1381 O O . SER A 1 170 ? -2.688 -11.208 6.667 1.00 87.12 170 SER A O 1
ATOM 1383 N N . ALA A 1 171 ? -2.620 -8.971 6.484 1.00 87.81 171 ALA A N 1
ATOM 1384 C CA . ALA A 1 171 ? -4.058 -8.751 6.579 1.00 87.81 171 ALA A CA 1
ATOM 1385 C C . ALA A 1 171 ? -4.757 -9.214 5.295 1.00 87.81 171 ALA A C 1
ATOM 1387 O O . ALA A 1 171 ? -4.235 -9.074 4.184 1.00 87.81 171 ALA A O 1
ATOM 1388 N N . VAL A 1 172 ? -5.959 -9.765 5.444 1.00 89.69 172 VAL A N 1
ATOM 1389 C CA . VAL A 1 172 ? -6.823 -10.101 4.313 1.00 89.69 172 VAL A CA 1
ATOM 1390 C C . VAL A 1 172 ? -7.536 -8.828 3.868 1.00 89.69 172 VAL A C 1
ATOM 1392 O O . VAL A 1 172 ? -8.198 -8.188 4.680 1.00 89.69 172 VAL A O 1
ATOM 1395 N N . LEU A 1 173 ? -7.401 -8.456 2.596 1.00 92.00 173 LEU A N 1
ATOM 1396 C CA . LEU A 1 173 ? -7.964 -7.219 2.048 1.00 92.00 173 LEU A CA 1
ATOM 1397 C C . LEU A 1 173 ? -9.269 -7.479 1.290 1.00 92.00 173 LEU A C 1
ATOM 1399 O O . LEU A 1 173 ? -9.463 -8.546 0.705 1.00 92.00 173 LEU A O 1
ATOM 1403 N N . ALA A 1 174 ? -10.142 -6.477 1.254 1.00 90.50 174 ALA A N 1
ATOM 1404 C CA . ALA A 1 174 ? -11.316 -6.460 0.398 1.00 90.50 174 ALA A CA 1
ATOM 1405 C C . ALA A 1 174 ? -10.904 -6.352 -1.079 1.00 90.50 174 ALA A C 1
ATOM 1407 O O . ALA A 1 174 ? -10.256 -5.393 -1.480 1.00 90.50 174 ALA A O 1
ATOM 1408 N N . GLU A 1 175 ? -11.281 -7.311 -1.924 1.00 90.12 175 GLU A N 1
ATOM 1409 C CA . GLU A 1 175 ? -10.883 -7.295 -3.344 1.00 90.12 175 GLU A CA 1
ATOM 1410 C C . GLU A 1 175 ? -11.743 -6.374 -4.225 1.00 90.12 175 GLU A C 1
ATOM 1412 O O . GLU A 1 175 ? -11.351 -6.049 -5.344 1.00 90.12 175 GLU A O 1
ATOM 1417 N N . ILE A 1 176 ? -12.938 -6.003 -3.762 1.00 90.81 176 ILE A N 1
ATOM 1418 C CA . ILE A 1 176 ? -13.881 -5.118 -4.458 1.00 90.81 176 ILE A CA 1
ATOM 1419 C C . ILE A 1 176 ? -14.604 -4.234 -3.440 1.00 90.81 176 ILE A C 1
ATOM 1421 O O . ILE A 1 176 ? -14.716 -4.610 -2.277 1.00 90.81 176 ILE A O 1
ATOM 1425 N N . ASP A 1 177 ? -15.150 -3.104 -3.889 1.00 88.31 177 ASP A N 1
ATOM 1426 C CA . ASP A 1 177 ? -16.051 -2.290 -3.068 1.00 88.31 177 ASP A CA 1
ATOM 1427 C C . ASP A 1 177 ? -17.406 -2.990 -2.921 1.00 88.31 177 ASP A C 1
ATOM 1429 O O . ASP A 1 177 ? -17.961 -3.486 -3.911 1.00 88.31 177 ASP A O 1
ATOM 1433 N N . GLY A 1 178 ? -18.007 -2.960 -1.733 1.00 88.75 178 GLY A N 1
ATOM 1434 C CA . GLY A 1 178 ? -19.350 -3.504 -1.553 1.00 88.75 178 GLY A CA 1
ATOM 1435 C C . GLY A 1 178 ? -19.803 -3.620 -0.107 1.00 88.75 178 GLY A C 1
ATOM 1436 O O . GLY A 1 178 ? -19.223 -3.027 0.797 1.00 88.75 178 GLY A O 1
ATOM 1437 N N . ILE A 1 179 ? -20.886 -4.372 0.082 1.00 82.62 179 ILE A N 1
ATOM 1438 C CA . ILE A 1 179 ? -21.458 -4.663 1.399 1.00 82.62 179 ILE A CA 1
ATOM 1439 C C . ILE A 1 179 ? -21.025 -6.061 1.824 1.00 82.62 179 ILE A C 1
ATOM 1441 O O . ILE A 1 179 ? -21.152 -7.016 1.050 1.00 82.62 179 ILE A O 1
ATOM 1445 N N . ILE A 1 180 ? -20.539 -6.175 3.054 1.00 82.31 180 ILE A N 1
ATOM 1446 C CA . ILE A 1 180 ? -20.057 -7.418 3.637 1.00 82.31 180 ILE A CA 1
ATOM 1447 C C . ILE A 1 180 ? -21.225 -8.299 4.057 1.00 82.31 180 ILE A C 1
ATOM 1449 O O . ILE A 1 180 ? -22.178 -7.855 4.695 1.00 82.31 180 ILE A O 1
ATOM 1453 N N . LYS A 1 181 ? -21.117 -9.580 3.709 1.00 82.19 181 LYS A N 1
ATOM 1454 C CA . LYS A 1 181 ? -21.918 -10.665 4.257 1.00 82.19 181 LYS A CA 1
ATOM 1455 C C . LYS A 1 181 ? -21.016 -11.730 4.849 1.00 82.19 181 LYS A C 1
ATOM 1457 O O . LYS A 1 181 ? -20.217 -12.321 4.124 1.00 82.19 181 LYS A O 1
ATOM 1462 N N . ILE A 1 182 ? -21.151 -11.993 6.141 1.00 80.06 182 ILE A N 1
ATOM 1463 C CA . ILE A 1 182 ? -20.308 -12.967 6.840 1.00 80.06 182 ILE A CA 1
ATOM 1464 C C . ILE A 1 182 ? -21.039 -14.307 6.909 1.00 80.06 182 ILE A C 1
ATOM 1466 O O . ILE A 1 182 ? -22.066 -14.450 7.574 1.00 80.06 182 ILE A O 1
ATOM 1470 N N . GLU A 1 183 ? -20.496 -15.319 6.238 1.00 80.44 183 GLU A N 1
ATOM 1471 C CA . GLU A 1 183 ? -20.960 -16.700 6.332 1.00 80.44 183 GLU A CA 1
ATOM 1472 C C . GLU A 1 183 ? -19.986 -17.521 7.176 1.00 80.44 183 GLU A C 1
ATOM 1474 O O . GLU A 1 183 ? -18.776 -17.510 6.964 1.00 80.44 183 GLU A O 1
ATOM 1479 N N . THR A 1 184 ? -20.518 -18.265 8.140 1.00 72.38 184 THR A N 1
ATOM 1480 C CA . THR A 1 184 ? -19.740 -19.208 8.943 1.00 72.38 184 THR A CA 1
ATOM 1481 C C . THR A 1 184 ? -20.133 -20.622 8.545 1.00 72.38 184 THR A C 1
ATOM 1483 O O . THR A 1 184 ? -21.294 -21.004 8.700 1.00 72.38 184 THR A O 1
ATOM 1486 N N . LYS A 1 185 ? -19.181 -21.394 8.017 1.00 67.38 185 LYS A N 1
ATOM 1487 C CA . LYS A 1 185 ? -19.358 -22.818 7.729 1.00 67.38 185 LYS A CA 1
ATOM 1488 C C . LYS A 1 185 ? -18.667 -23.634 8.814 1.00 67.38 185 LYS A C 1
ATOM 1490 O O . LYS A 1 185 ? -17.497 -23.424 9.118 1.00 67.38 185 LYS A O 1
ATOM 1495 N N . GLU A 1 186 ? -19.413 -24.549 9.417 1.00 58.75 186 GLU A N 1
ATOM 1496 C CA . GLU A 1 186 ? -18.860 -25.560 10.315 1.00 58.75 186 GLU A CA 1
ATOM 1497 C C . GLU A 1 186 ? -18.611 -26.831 9.507 1.00 58.75 186 GLU A C 1
ATOM 1499 O O . GLU A 1 186 ? -19.560 -27.542 9.160 1.00 58.75 186 GLU A O 1
ATOM 1504 N N . ASP A 1 187 ? -17.347 -27.129 9.212 1.00 54.09 187 ASP A N 1
ATOM 1505 C CA . ASP A 1 187 ? -16.992 -28.415 8.618 1.00 54.09 187 ASP A CA 1
ATOM 1506 C C . ASP A 1 187 ? -17.035 -29.495 9.705 1.00 54.09 187 ASP A C 1
ATOM 1508 O O . ASP A 1 187 ? -16.152 -29.609 10.557 1.00 54.09 187 ASP A O 1
ATOM 1512 N N . LYS A 1 188 ? -18.105 -30.299 9.682 1.00 51.72 188 LYS A N 1
ATOM 1513 C CA . LYS A 1 188 ? -18.347 -31.415 10.618 1.00 51.72 188 LYS A CA 1
ATOM 1514 C C . LYS A 1 188 ? -17.602 -32.709 10.247 1.00 51.72 188 LYS A C 1
ATOM 1516 O O . LYS A 1 188 ? -17.863 -33.749 10.842 1.00 51.72 188 LYS A O 1
ATOM 1521 N N . THR A 1 189 ? -16.724 -32.675 9.245 1.00 49.69 189 THR A N 1
ATOM 1522 C CA . THR A 1 189 ? -16.084 -33.861 8.643 1.00 49.69 189 THR A CA 1
ATOM 1523 C C . THR A 1 189 ? -14.689 -34.190 9.179 1.00 49.69 189 THR A C 1
ATOM 1525 O O . THR A 1 189 ? -14.196 -35.282 8.912 1.00 49.69 189 THR A O 1
ATOM 1528 N N . THR A 1 190 ? -14.050 -33.307 9.950 1.00 45.56 190 THR A N 1
ATOM 1529 C CA . THR A 1 190 ? -12.757 -33.572 10.609 1.00 45.56 190 THR A CA 1
ATOM 1530 C C . THR A 1 190 ? -12.917 -33.677 12.125 1.00 45.56 190 THR A C 1
ATOM 1532 O O . THR A 1 190 ? -13.724 -32.959 12.706 1.00 45.56 190 THR A O 1
ATOM 1535 N N . GLU A 1 191 ? -12.118 -34.532 12.781 1.00 49.16 191 GLU A N 1
ATOM 1536 C CA . GLU A 1 191 ? -12.117 -34.771 14.245 1.00 49.16 191 GLU A CA 1
ATOM 1537 C C . GLU A 1 191 ? -11.938 -33.496 15.100 1.00 49.16 191 GLU A C 1
ATOM 1539 O O . GLU A 1 191 ? -12.197 -33.507 16.301 1.00 49.16 191 GLU A O 1
ATOM 1544 N N . THR A 1 192 ? -11.548 -32.378 14.480 1.00 48.06 192 THR A N 1
ATOM 1545 C CA . THR A 1 192 ? -11.634 -31.028 15.045 1.00 48.06 192 THR A CA 1
ATOM 1546 C C . THR A 1 192 ? -12.602 -30.183 14.201 1.00 48.06 192 THR A C 1
ATOM 1548 O O . THR A 1 192 ? -12.390 -30.064 12.988 1.00 48.06 192 THR A O 1
ATOM 1551 N N . PRO A 1 193 ? -13.663 -29.595 14.793 1.00 50.97 193 PRO A N 1
ATOM 1552 C CA . PRO A 1 193 ? -14.562 -28.704 14.069 1.00 50.97 193 PRO A CA 1
ATOM 1553 C C . PRO A 1 193 ? -13.789 -27.442 13.680 1.00 50.97 193 PRO A C 1
ATOM 1555 O O . PRO A 1 193 ? -13.399 -26.649 14.537 1.00 50.97 193 PRO A O 1
ATOM 1558 N N . LYS A 1 194 ? -13.531 -27.267 12.382 1.00 54.44 194 LYS A N 1
ATOM 1559 C CA . LYS A 1 194 ? -12.945 -26.036 11.851 1.00 54.44 194 LYS A CA 1
ATOM 1560 C C . LYS A 1 194 ? -14.083 -25.109 11.446 1.00 54.44 194 LYS A C 1
ATOM 1562 O O . LYS A 1 194 ? -14.869 -25.418 10.555 1.00 54.44 194 LYS A O 1
ATOM 1567 N N . THR A 1 195 ? -14.185 -23.988 12.147 1.00 60.56 195 THR A N 1
ATOM 1568 C CA . THR A 1 195 ? -15.074 -22.886 11.785 1.00 60.56 195 THR A CA 1
ATOM 1569 C C . THR A 1 195 ? -14.413 -22.106 10.651 1.00 60.56 195 THR A C 1
ATOM 1571 O O . THR A 1 195 ? -13.470 -21.353 10.889 1.00 60.56 195 THR A O 1
ATOM 1574 N N . GLU A 1 196 ? -14.869 -22.302 9.415 1.00 69.19 196 GLU A N 1
ATOM 1575 C CA . GLU A 1 196 ? -14.443 -21.478 8.283 1.00 69.19 196 GLU A CA 1
ATOM 1576 C C . GLU A 1 196 ? -15.314 -20.224 8.220 1.00 69.19 196 GLU A C 1
ATOM 1578 O O . GLU A 1 196 ? -16.542 -20.303 8.118 1.00 69.19 196 GLU A O 1
ATOM 1583 N N . VAL A 1 197 ? -14.678 -19.054 8.277 1.00 75.25 197 VAL A N 1
ATOM 1584 C CA . VAL A 1 197 ? -15.360 -17.775 8.083 1.00 75.25 197 VAL A CA 1
ATOM 1585 C C . VAL A 1 197 ? -15.111 -17.303 6.655 1.00 75.25 197 VAL A C 1
ATOM 1587 O O . VAL A 1 197 ? -13.969 -17.194 6.209 1.00 75.25 197 VAL A O 1
ATOM 1590 N N . ILE A 1 198 ? -16.192 -17.052 5.925 1.00 82.75 198 ILE A N 1
ATOM 1591 C CA . ILE A 1 198 ? -16.178 -16.567 4.547 1.00 82.75 198 ILE A CA 1
ATOM 1592 C C . ILE A 1 198 ? -16.833 -15.191 4.544 1.00 82.75 198 ILE A C 1
ATOM 1594 O O . ILE A 1 198 ? -18.003 -15.056 4.899 1.00 82.75 198 ILE A O 1
ATOM 1598 N N . VAL A 1 199 ? -16.091 -14.174 4.118 1.00 82.44 199 VAL A N 1
ATOM 1599 C CA . VAL A 1 199 ? -16.633 -12.838 3.873 1.00 82.44 199 VAL A CA 1
ATOM 1600 C C . VAL A 1 199 ? -17.003 -12.726 2.405 1.00 82.44 199 VAL A C 1
ATOM 1602 O O . VAL A 1 199 ? -16.157 -12.868 1.526 1.00 82.44 199 VAL A O 1
ATOM 1605 N N . LYS A 1 200 ? -18.277 -12.466 2.125 1.00 86.50 200 LYS A N 1
ATOM 1606 C CA . LYS A 1 200 ? -18.759 -12.151 0.781 1.00 86.50 200 LYS A CA 1
ATOM 1607 C C . LYS A 1 200 ? -18.936 -10.657 0.651 1.00 86.50 200 LYS A C 1
ATOM 1609 O O . LYS A 1 200 ? -19.704 -10.065 1.400 1.00 86.50 200 LYS A O 1
ATOM 1614 N N . ILE A 1 201 ? -18.278 -10.062 -0.327 1.00 88.00 201 ILE A N 1
ATOM 1615 C CA . ILE A 1 201 ? -18.448 -8.654 -0.652 1.00 88.00 201 ILE A CA 1
ATOM 1616 C C . ILE A 1 201 ? -19.409 -8.584 -1.830 1.00 88.00 201 ILE A C 1
ATOM 1618 O O . ILE A 1 201 ? -19.137 -9.144 -2.895 1.00 88.00 201 ILE A O 1
ATOM 1622 N N . VAL A 1 202 ? -20.564 -7.954 -1.620 1.00 87.69 202 VAL A N 1
ATOM 1623 C CA . VAL A 1 202 ? -21.650 -7.890 -2.603 1.00 87.69 202 VAL A CA 1
ATOM 1624 C C . VAL A 1 202 ? -21.769 -6.474 -3.152 1.00 87.69 202 VAL A C 1
ATOM 1626 O O . VAL A 1 202 ? -22.004 -5.521 -2.408 1.00 87.69 202 VAL A O 1
ATOM 1629 N N . ASN A 1 203 ? -21.676 -6.350 -4.473 1.00 87.56 203 ASN A N 1
ATOM 1630 C CA . ASN A 1 203 ? -21.941 -5.132 -5.231 1.00 87.56 203 ASN A CA 1
ATOM 1631 C C . ASN A 1 203 ? -22.922 -5.464 -6.374 1.00 87.56 203 ASN A C 1
ATOM 1633 O O . ASN A 1 203 ? -22.884 -6.586 -6.880 1.00 87.56 203 ASN A O 1
ATOM 1637 N N . PRO A 1 204 ? -23.783 -4.535 -6.838 1.00 84.44 204 PRO A N 1
ATOM 1638 C CA . PRO A 1 204 ? -24.650 -4.745 -8.002 1.00 84.44 204 PRO A CA 1
ATOM 1639 C C . PRO A 1 204 ? -23.992 -5.378 -9.245 1.00 84.44 204 PRO A C 1
ATOM 1641 O O . PRO A 1 204 ? -24.698 -5.986 -10.044 1.00 84.44 204 PRO A O 1
ATOM 1644 N N . LYS A 1 205 ? -22.670 -5.239 -9.433 1.00 86.12 205 LYS A N 1
ATOM 1645 C CA . LYS A 1 205 ? -21.942 -5.803 -10.586 1.00 86.12 205 LYS A CA 1
ATOM 1646 C C . LYS A 1 205 ? -21.302 -7.172 -10.338 1.00 86.12 205 LYS A C 1
ATOM 1648 O O . LYS A 1 205 ? -21.116 -7.917 -11.295 1.00 86.12 205 LYS A O 1
ATOM 1653 N N . ALA A 1 206 ? -20.903 -7.475 -9.105 1.00 85.88 206 ALA A N 1
ATOM 1654 C CA . ALA A 1 206 ? -20.111 -8.659 -8.788 1.00 85.88 206 ALA A CA 1
ATOM 1655 C C . ALA A 1 206 ? -20.221 -9.025 -7.304 1.00 85.88 206 ALA A C 1
ATOM 1657 O O . ALA A 1 206 ? -20.350 -8.153 -6.444 1.00 85.88 206 ALA A O 1
ATOM 1658 N N . THR A 1 207 ? -20.094 -10.320 -7.023 1.00 89.19 207 THR A N 1
ATOM 1659 C CA . THR A 1 207 ? -19.921 -10.853 -5.670 1.00 89.19 207 THR A CA 1
ATOM 1660 C C . THR A 1 207 ? -18.582 -11.571 -5.616 1.00 89.19 207 THR A C 1
ATOM 1662 O O . THR A 1 207 ? -18.336 -12.449 -6.445 1.00 89.19 207 THR A O 1
ATOM 1665 N N . LYS A 1 208 ? -17.728 -11.219 -4.652 1.00 87.88 208 LYS A N 1
ATOM 1666 C CA . LYS A 1 208 ? -16.486 -11.952 -4.371 1.00 87.88 208 LYS A CA 1
ATOM 1667 C C . LYS A 1 208 ? -16.530 -12.560 -2.980 1.00 87.88 208 LYS A C 1
ATOM 1669 O O . LYS A 1 208 ? -16.958 -11.905 -2.034 1.00 87.88 208 LYS A O 1
ATOM 1674 N N . GLU A 1 209 ? -16.090 -13.808 -2.873 1.00 89.25 209 GLU A N 1
ATOM 1675 C CA . GLU A 1 209 ? -15.986 -14.529 -1.606 1.00 89.25 209 GLU A CA 1
ATOM 1676 C C . GLU A 1 209 ? -14.516 -14.614 -1.197 1.00 89.25 209 GLU A C 1
ATOM 1678 O O . GLU A 1 209 ? -13.683 -15.097 -1.962 1.00 89.25 209 GLU A O 1
ATOM 1683 N N . VAL A 1 210 ? -14.208 -14.163 0.015 1.00 87.50 210 VAL A N 1
ATOM 1684 C CA . VAL A 1 210 ? -12.866 -14.167 0.593 1.00 87.50 210 VAL A CA 1
ATOM 1685 C C . VAL A 1 210 ? -12.873 -15.075 1.817 1.00 87.50 210 VAL A C 1
ATOM 1687 O O . VAL A 1 210 ? -13.666 -14.896 2.744 1.00 87.50 210 VAL A O 1
ATOM 1690 N N . LYS A 1 211 ? -11.998 -16.082 1.818 1.00 86.56 211 LYS A N 1
ATOM 1691 C CA . LYS A 1 211 ? -11.846 -17.002 2.950 1.00 86.56 211 LYS A CA 1
ATOM 1692 C C . LYS A 1 211 ? -10.915 -16.401 3.992 1.00 86.56 211 LYS A C 1
ATOM 1694 O O . LYS A 1 211 ? -9.801 -15.996 3.664 1.00 86.56 211 LYS A O 1
ATOM 1699 N N . ILE A 1 212 ? -11.346 -16.404 5.247 1.00 84.81 212 ILE A N 1
ATOM 1700 C CA . ILE A 1 212 ? -10.556 -15.884 6.360 1.00 84.81 212 ILE A CA 1
ATOM 1701 C C . ILE A 1 212 ? -9.873 -17.044 7.085 1.00 84.81 212 ILE A C 1
ATOM 1703 O O . ILE A 1 212 ? -10.545 -18.006 7.471 1.00 84.81 212 ILE A O 1
ATOM 1707 N N . PRO A 1 213 ? -8.545 -16.979 7.297 1.00 81.31 213 PRO A N 1
ATOM 1708 C CA . PRO A 1 213 ? -7.842 -17.983 8.082 1.00 81.31 213 PRO A CA 1
ATOM 1709 C C . PRO A 1 213 ? -8.386 -18.064 9.522 1.00 81.31 213 PRO A C 1
ATOM 1711 O O . PRO A 1 213 ? -8.659 -17.030 10.131 1.00 81.31 213 PRO A O 1
ATOM 1714 N N . PRO A 1 214 ? -8.474 -19.263 10.126 1.00 65.88 214 PRO A N 1
ATOM 1715 C CA . PRO A 1 214 ? -9.195 -19.489 11.389 1.00 65.88 214 PRO A CA 1
ATOM 1716 C C . PRO A 1 214 ? -8.611 -18.765 12.616 1.00 65.88 214 PRO A C 1
ATOM 1718 O O . PRO A 1 214 ? -9.295 -18.608 13.626 1.00 65.88 214 PRO A O 1
ATOM 1721 N N . ASN A 1 215 ? -7.356 -18.315 12.545 1.00 70.31 215 ASN A N 1
ATOM 1722 C CA . ASN A 1 215 ? -6.682 -17.610 13.639 1.00 70.31 215 ASN A CA 1
ATOM 1723 C C . ASN A 1 215 ? -6.725 -16.083 13.509 1.00 70.31 215 ASN A C 1
ATOM 1725 O O . ASN A 1 215 ? -6.150 -15.407 14.359 1.00 70.31 215 ASN A O 1
ATOM 1729 N N . ARG A 1 216 ? -7.390 -15.547 12.480 1.00 69.50 216 ARG A N 1
ATOM 1730 C CA . ARG A 1 216 ? -7.481 -14.106 12.244 1.00 69.50 216 ARG A CA 1
ATOM 1731 C C . ARG A 1 216 ? -8.690 -13.495 12.933 1.00 69.50 216 ARG A C 1
ATOM 1733 O O . ARG A 1 216 ? -9.742 -14.122 13.067 1.00 69.50 216 ARG A O 1
ATOM 1740 N N . ILE A 1 217 ? -8.504 -12.269 13.385 1.00 68.25 217 ILE A N 1
ATOM 1741 C CA . ILE A 1 217 ? -9.530 -11.430 13.979 1.00 68.25 217 ILE A CA 1
ATOM 1742 C C . ILE A 1 217 ? -10.182 -10.637 12.851 1.00 68.25 217 ILE A C 1
ATOM 1744 O O . ILE A 1 217 ? -9.492 -10.062 12.015 1.00 68.25 217 ILE A O 1
ATOM 1748 N N . LEU A 1 218 ? -11.511 -10.609 12.828 1.00 69.62 218 LEU A N 1
ATOM 1749 C CA . LEU A 1 218 ? -12.266 -9.786 11.891 1.00 69.62 218 LEU A CA 1
ATOM 1750 C C . LEU A 1 218 ? -12.367 -8.349 12.403 1.00 69.62 218 LEU A C 1
ATOM 1752 O O . LEU A 1 218 ? -12.696 -8.137 13.567 1.00 69.62 218 LEU A O 1
ATOM 1756 N N . LEU A 1 219 ? -12.105 -7.385 11.520 1.00 69.31 219 LEU A N 1
ATOM 1757 C CA . LEU A 1 219 ? -12.269 -5.949 11.790 1.00 69.31 219 LEU A CA 1
ATOM 1758 C C . LEU A 1 219 ? -13.624 -5.409 11.311 1.00 69.31 219 LEU A C 1
ATOM 1760 O O . LEU A 1 219 ? -13.983 -4.278 11.617 1.00 69.31 219 LEU A O 1
ATOM 1764 N N . VAL A 1 220 ? -14.354 -6.225 10.555 1.00 71.06 220 VAL A N 1
ATOM 1765 C CA . VAL A 1 220 ? -15.567 -5.860 9.820 1.00 71.06 220 VAL A CA 1
ATOM 1766 C C . VAL A 1 220 ? -16.759 -6.708 10.247 1.00 71.06 220 VAL A C 1
ATOM 1768 O O . VAL A 1 220 ? -16.607 -7.878 10.614 1.00 71.06 220 VAL A O 1
ATOM 1771 N N . TYR A 1 221 ? -17.950 -6.129 10.135 1.00 71.31 221 TYR A N 1
ATOM 1772 C CA . TYR A 1 221 ? -19.219 -6.720 10.542 1.00 71.31 221 TYR A CA 1
ATOM 1773 C C . TYR A 1 221 ? -20.130 -7.047 9.357 1.00 71.31 221 TYR A C 1
ATOM 1775 O O . TYR A 1 221 ? -19.970 -6.573 8.231 1.00 71.31 221 TYR A O 1
ATOM 1783 N N . ASP A 1 222 ? -21.128 -7.892 9.623 1.00 72.69 222 ASP A N 1
ATOM 1784 C CA . ASP A 1 222 ? -22.178 -8.206 8.656 1.00 72.69 222 ASP A CA 1
ATOM 1785 C C . ASP A 1 222 ? -23.014 -6.951 8.361 1.00 72.69 222 ASP A C 1
ATOM 1787 O O . ASP A 1 222 ? -23.610 -6.370 9.270 1.00 72.69 222 ASP A O 1
ATOM 1791 N N . GLY A 1 223 ? -23.067 -6.547 7.091 1.00 76.25 223 GLY A N 1
ATOM 1792 C CA . GLY A 1 223 ? -23.734 -5.325 6.640 1.00 76.25 223 GLY A CA 1
ATOM 1793 C C . GLY A 1 223 ? -22.825 -4.103 6.485 1.00 76.25 223 GLY A C 1
ATOM 1794 O O . GLY A 1 223 ? -23.294 -3.097 5.944 1.00 76.25 223 GLY A O 1
ATOM 1795 N N . ASP A 1 224 ? -21.551 -4.183 6.879 1.00 73.75 224 ASP A N 1
ATOM 1796 C CA . ASP A 1 224 ? -20.613 -3.073 6.711 1.00 73.75 224 ASP A CA 1
ATOM 1797 C C . ASP A 1 224 ? -20.337 -2.789 5.236 1.00 73.75 224 ASP A C 1
ATOM 1799 O O . ASP A 1 224 ? -20.288 -3.691 4.393 1.00 73.75 224 ASP A O 1
ATOM 1803 N N . LYS A 1 225 ? -20.149 -1.507 4.923 1.00 79.50 225 LYS A N 1
ATOM 1804 C CA . LYS A 1 225 ? -19.720 -1.062 3.602 1.00 79.50 225 LYS A CA 1
ATOM 1805 C C . LYS A 1 225 ? -18.209 -0.886 3.621 1.00 79.50 225 LYS A C 1
ATOM 1807 O O . LYS A 1 225 ? -17.719 -0.079 4.399 1.00 79.50 225 LYS A O 1
ATOM 1812 N N . VAL A 1 226 ? -17.522 -1.582 2.723 1.00 83.94 226 VAL A N 1
ATOM 1813 C CA . VAL A 1 226 ? -16.063 -1.517 2.586 1.00 83.94 226 VAL A CA 1
ATOM 1814 C C . VAL A 1 226 ? -15.645 -1.085 1.196 1.00 83.94 226 VAL A C 1
ATOM 1816 O O . VAL A 1 226 ? -16.359 -1.312 0.208 1.00 83.94 226 VAL A O 1
ATOM 1819 N N . GLU A 1 227 ? -14.469 -0.476 1.131 1.00 87.75 227 GLU A N 1
ATOM 1820 C CA . GLU A 1 227 ? -13.779 -0.180 -0.118 1.00 87.75 227 GLU A CA 1
ATOM 1821 C C . GLU A 1 227 ? -12.764 -1.273 -0.474 1.00 87.75 227 GLU A C 1
ATOM 1823 O O . GLU A 1 227 ? -12.214 -1.967 0.380 1.00 87.75 227 GLU A O 1
ATOM 1828 N N . ALA A 1 228 ? -12.472 -1.417 -1.763 1.00 88.38 228 ALA A N 1
ATOM 1829 C CA . ALA A 1 228 ? -11.413 -2.276 -2.255 1.00 88.38 228 ALA A CA 1
ATOM 1830 C C . ALA A 1 228 ? -10.074 -1.865 -1.618 1.00 88.38 228 ALA A C 1
ATOM 1832 O O . ALA A 1 228 ? -9.735 -0.688 -1.564 1.00 88.38 228 ALA A O 1
ATOM 1833 N N . GLY A 1 229 ? -9.296 -2.834 -1.151 1.00 86.88 229 GLY A N 1
ATOM 1834 C CA . GLY A 1 229 ? -8.027 -2.629 -0.456 1.00 86.88 229 GLY A CA 1
ATOM 1835 C C . GLY A 1 229 ? -8.157 -2.378 1.048 1.00 86.88 229 GLY A C 1
ATOM 1836 O O . GLY A 1 229 ? -7.129 -2.296 1.716 1.00 86.88 229 GLY A O 1
ATOM 1837 N N . GLU A 1 230 ? -9.371 -2.282 1.597 1.00 86.44 230 GLU A N 1
ATOM 1838 C CA . GLU A 1 230 ? -9.588 -2.139 3.040 1.00 86.44 230 GLU A CA 1
ATOM 1839 C C . GLU A 1 230 ? -9.315 -3.467 3.779 1.00 86.44 230 GLU A C 1
ATOM 1841 O O . GLU A 1 230 ? -9.701 -4.534 3.282 1.00 86.44 230 GLU A O 1
ATOM 1846 N N . PRO A 1 231 ? -8.626 -3.455 4.936 1.00 84.75 231 PRO A N 1
ATOM 1847 C CA . PRO A 1 231 ? -8.338 -4.670 5.690 1.00 84.75 231 PRO A CA 1
ATOM 1848 C C . PRO A 1 231 ? -9.604 -5.239 6.345 1.00 84.75 231 PRO A C 1
ATOM 1850 O O . PRO A 1 231 ? -10.234 -4.612 7.189 1.00 84.75 231 PRO A O 1
ATOM 1853 N N . LEU A 1 232 ? -9.946 -6.477 5.988 1.00 83.75 232 LEU A N 1
ATOM 1854 C CA . LEU A 1 232 ? -11.038 -7.245 6.592 1.00 83.75 232 LEU A CA 1
ATOM 1855 C C . LEU A 1 232 ? -10.621 -7.887 7.920 1.00 83.75 232 LEU A C 1
ATOM 1857 O O . LEU A 1 232 ? -11.465 -8.171 8.772 1.00 83.75 232 LEU A O 1
ATOM 1861 N N . THR A 1 233 ? -9.325 -8.161 8.080 1.00 81.00 233 THR A N 1
ATOM 1862 C CA . THR A 1 233 ? -8.760 -8.806 9.267 1.00 81.00 233 THR A CA 1
ATOM 1863 C C . THR A 1 233 ? -7.637 -7.989 9.878 1.00 81.00 233 THR A C 1
ATOM 1865 O O . THR A 1 233 ? -7.046 -7.134 9.222 1.00 81.00 233 THR A O 1
ATOM 1868 N N . ASP A 1 234 ? -7.279 -8.335 11.109 1.00 76.06 234 ASP A N 1
ATOM 1869 C CA . ASP A 1 234 ? -6.045 -7.889 11.739 1.00 76.06 234 ASP A CA 1
ATOM 1870 C C . ASP A 1 234 ? -4.793 -8.296 10.940 1.00 76.06 234 ASP A C 1
ATOM 1872 O O . ASP A 1 234 ? -4.780 -9.284 10.187 1.00 76.06 234 ASP A O 1
ATOM 1876 N N . GLY A 1 235 ? -3.720 -7.530 11.130 1.00 81.69 235 GLY A N 1
ATOM 1877 C CA . GLY A 1 235 ? -2.415 -7.763 10.524 1.00 81.69 235 GLY A CA 1
ATOM 1878 C C . GLY A 1 235 ? -1.917 -6.599 9.674 1.00 81.69 235 GLY A C 1
ATOM 1879 O O . GLY A 1 235 ? -2.535 -5.541 9.585 1.00 81.69 235 GLY A O 1
ATOM 1880 N N . VAL A 1 236 ? -0.773 -6.823 9.036 1.00 85.31 236 VAL A N 1
ATOM 1881 C CA . VAL A 1 236 ? -0.084 -5.826 8.214 1.00 85.31 236 VAL A CA 1
ATOM 1882 C C . VAL A 1 236 ? -0.570 -5.917 6.772 1.00 85.31 236 VAL A C 1
ATOM 1884 O O . VAL A 1 236 ? -0.672 -7.009 6.219 1.00 85.31 236 VAL A O 1
ATOM 1887 N N . ILE A 1 237 ? -0.841 -4.785 6.130 1.00 89.56 237 ILE A N 1
ATOM 1888 C CA . ILE A 1 237 ? -1.219 -4.761 4.713 1.00 89.56 237 ILE A CA 1
ATOM 1889 C C . ILE A 1 237 ? -0.051 -5.281 3.864 1.00 89.56 237 ILE A C 1
ATOM 1891 O O . ILE A 1 237 ? 1.060 -4.760 3.939 1.00 89.56 237 ILE A O 1
ATOM 1895 N N . ASP A 1 238 ? -0.311 -6.307 3.051 1.00 92.38 238 ASP A N 1
ATOM 1896 C CA . ASP A 1 238 ? 0.655 -6.791 2.064 1.00 92.38 238 ASP A CA 1
ATOM 1897 C C . ASP A 1 238 ? 0.685 -5.825 0.867 1.00 92.38 238 ASP A C 1
ATOM 1899 O O . ASP A 1 238 ? -0.330 -5.687 0.170 1.00 92.38 238 ASP A O 1
ATOM 1903 N N . PRO A 1 239 ? 1.823 -5.162 0.604 1.00 93.38 239 PRO A N 1
ATOM 1904 C CA . PRO A 1 239 ? 1.911 -4.145 -0.433 1.00 93.38 239 PRO A CA 1
ATOM 1905 C C . PRO A 1 239 ? 1.716 -4.701 -1.849 1.00 93.38 239 PRO A C 1
ATOM 1907 O O . PRO A 1 239 ? 1.215 -3.991 -2.721 1.00 93.38 239 PRO A O 1
ATOM 1910 N N . HIS A 1 240 ? 2.043 -5.973 -2.091 1.00 93.62 240 HIS A N 1
ATOM 1911 C CA . HIS A 1 240 ? 1.871 -6.595 -3.408 1.00 93.62 240 HIS A CA 1
ATOM 1912 C C . HIS A 1 240 ? 0.397 -6.824 -3.723 1.00 93.62 240 HIS A C 1
ATOM 1914 O O . HIS A 1 240 ? -0.086 -6.419 -4.777 1.00 93.62 240 HIS A O 1
ATOM 1920 N N . LYS A 1 241 ? -0.356 -7.378 -2.767 1.00 92.31 241 LYS A N 1
ATOM 1921 C CA . LYS A 1 241 ? -1.815 -7.524 -2.906 1.00 92.31 241 LYS A CA 1
ATOM 1922 C C . LYS A 1 241 ? -2.501 -6.168 -2.999 1.00 92.31 241 LYS A C 1
ATOM 1924 O O . LYS A 1 241 ? -3.449 -5.999 -3.760 1.00 92.31 241 LYS A O 1
ATOM 1929 N N . TYR A 1 242 ? -2.017 -5.187 -2.240 1.00 93.94 242 TYR A N 1
ATOM 1930 C CA . TYR A 1 242 ? -2.550 -3.833 -2.300 1.00 93.94 242 TYR A CA 1
ATOM 1931 C C . TYR A 1 242 ? -2.360 -3.205 -3.691 1.00 93.94 242 TYR A C 1
ATOM 1933 O O . TYR A 1 242 ? -3.293 -2.592 -4.214 1.00 93.94 242 TYR A O 1
ATOM 1941 N N . LEU A 1 243 ? -1.199 -3.417 -4.328 1.00 94.56 243 LEU A N 1
ATOM 1942 C CA . LEU A 1 243 ? -0.941 -2.995 -5.708 1.00 94.56 243 LEU A CA 1
ATOM 1943 C C . LEU A 1 243 ? -1.921 -3.633 -6.695 1.00 94.56 243 LEU A C 1
ATOM 1945 O O . LEU A 1 243 ? -2.466 -2.930 -7.543 1.00 94.56 243 LEU A O 1
ATOM 1949 N N . GLU A 1 244 ? -2.152 -4.941 -6.582 1.00 91.88 244 GLU A N 1
ATOM 1950 C CA . GLU A 1 244 ? -3.060 -5.681 -7.466 1.00 91.88 244 GLU A CA 1
ATOM 1951 C C . GLU A 1 244 ? -4.511 -5.188 -7.350 1.00 91.88 244 GLU A C 1
ATOM 1953 O O . GLU A 1 244 ? -5.219 -5.098 -8.353 1.00 91.88 244 GLU A O 1
ATOM 1958 N N . ILE A 1 245 ? -4.953 -4.829 -6.140 1.00 92.06 245 ILE A N 1
ATOM 1959 C CA . ILE A 1 245 ? -6.341 -4.425 -5.873 1.00 92.06 245 ILE A CA 1
ATOM 1960 C C . ILE A 1 245 ? -6.584 -2.940 -6.189 1.00 92.06 245 ILE A C 1
ATOM 1962 O O . ILE A 1 245 ? -7.557 -2.600 -6.863 1.00 92.06 245 ILE A O 1
ATOM 1966 N N . ARG A 1 246 ? -5.734 -2.035 -5.681 1.00 91.12 246 ARG A N 1
ATOM 1967 C CA . ARG A 1 246 ? -5.945 -0.571 -5.741 1.00 91.12 246 ARG A CA 1
ATOM 1968 C C . ARG A 1 246 ? -5.095 0.134 -6.803 1.00 91.12 246 ARG A C 1
ATOM 1970 O O . ARG A 1 246 ? -5.369 1.293 -7.136 1.00 91.12 246 ARG A O 1
ATOM 1977 N N . GLY A 1 247 ? -4.088 -0.535 -7.356 1.00 93.12 247 GLY A N 1
ATOM 1978 C CA . GLY A 1 247 ? -3.191 0.020 -8.365 1.00 93.12 247 GLY A CA 1
ATOM 1979 C C . GLY A 1 247 ? -2.049 0.884 -7.802 1.00 93.12 247 GLY A C 1
ATOM 1980 O O . GLY A 1 247 ? -1.956 1.133 -6.597 1.00 93.12 247 GLY A O 1
ATOM 1981 N N . PRO A 1 248 ? -1.155 1.372 -8.683 1.00 92.88 248 PRO A N 1
ATOM 1982 C CA . PRO A 1 248 ? 0.118 1.975 -8.284 1.00 92.88 248 PRO A CA 1
ATOM 1983 C C . PRO A 1 248 ? -0.020 3.329 -7.580 1.00 92.88 248 PRO A C 1
ATOM 1985 O O . PRO A 1 248 ? 0.800 3.641 -6.726 1.00 92.88 248 PRO A O 1
ATOM 1988 N N . HIS A 1 249 ? -1.041 4.127 -7.908 1.00 93.38 249 HIS A N 1
ATOM 1989 C CA . HIS A 1 249 ? -1.240 5.447 -7.298 1.00 93.38 249 HIS A CA 1
ATOM 1990 C C . HIS A 1 249 ? -1.585 5.338 -5.808 1.00 93.38 249 HIS A C 1
ATOM 1992 O O . HIS A 1 249 ? -0.929 5.944 -4.968 1.00 93.38 249 HIS A O 1
ATOM 1998 N N . HIS A 1 250 ? -2.570 4.504 -5.466 1.00 92.62 250 HIS A N 1
ATOM 1999 C CA . HIS A 1 250 ? -2.938 4.267 -4.071 1.00 92.62 250 HIS A CA 1
ATOM 2000 C C . HIS A 1 250 ? -1.799 3.603 -3.296 1.00 92.62 250 HIS A C 1
ATOM 2002 O O . HIS A 1 250 ? -1.586 3.925 -2.132 1.00 92.62 250 HIS A O 1
ATOM 2008 N N . LEU A 1 251 ? -1.036 2.703 -3.932 1.00 93.69 251 LEU A N 1
ATOM 2009 C CA . LEU A 1 251 ? 0.146 2.121 -3.299 1.00 93.69 251 LEU A CA 1
ATOM 2010 C C . LEU A 1 251 ? 1.185 3.198 -2.954 1.00 93.69 251 LEU A C 1
ATOM 2012 O O . LEU A 1 251 ? 1.758 3.156 -1.870 1.00 93.69 251 LEU A O 1
ATOM 2016 N N . GLN A 1 252 ? 1.422 4.166 -3.846 1.00 94.31 252 GLN A N 1
ATOM 2017 C CA . GLN A 1 252 ? 2.347 5.272 -3.590 1.00 94.31 252 GLN A CA 1
ATOM 2018 C C . GLN A 1 252 ? 1.922 6.100 -2.378 1.00 94.31 252 GLN A C 1
ATOM 2020 O O . GLN A 1 252 ? 2.749 6.360 -1.508 1.00 94.31 252 GLN A O 1
ATOM 2025 N N . GLU A 1 253 ? 0.642 6.463 -2.293 1.00 92.50 253 GLU A N 1
ATOM 2026 C CA . GLU A 1 253 ? 0.095 7.187 -1.140 1.00 92.50 253 GLU A CA 1
ATOM 2027 C C . GLU A 1 253 ? 0.197 6.367 0.149 1.00 92.50 253 GLU A C 1
ATOM 2029 O O . GLU A 1 253 ? 0.597 6.893 1.188 1.00 92.50 253 GLU A O 1
ATOM 2034 N N . PHE A 1 254 ? -0.122 5.072 0.083 1.00 91.62 254 PHE A N 1
ATOM 2035 C CA . PHE A 1 254 ? 0.009 4.150 1.210 1.00 91.62 254 PHE A CA 1
ATOM 2036 C C . PHE A 1 254 ? 1.456 4.099 1.721 1.00 91.62 254 PHE A C 1
ATOM 2038 O O . PHE A 1 254 ? 1.702 4.367 2.896 1.00 91.62 254 PHE A O 1
ATOM 2045 N N . TYR A 1 255 ? 2.425 3.856 0.834 1.00 93.38 255 TYR A N 1
ATOM 2046 C CA . TYR A 1 255 ? 3.851 3.832 1.173 1.00 93.38 255 TYR A CA 1
ATOM 2047 C C . TYR A 1 255 ? 4.341 5.158 1.746 1.00 93.38 255 TYR A C 1
ATOM 2049 O O . TYR A 1 255 ? 5.070 5.178 2.738 1.00 93.38 255 TYR A O 1
ATOM 2057 N N . LEU A 1 256 ? 3.953 6.267 1.115 1.00 93.50 256 LEU A N 1
ATOM 2058 C CA . LEU A 1 256 ? 4.340 7.599 1.551 1.00 93.50 256 LEU A CA 1
ATOM 2059 C C . LEU A 1 256 ? 3.867 7.849 2.985 1.00 93.50 256 LEU A C 1
ATOM 2061 O O . LEU A 1 256 ? 4.663 8.280 3.819 1.00 93.50 256 LEU A O 1
ATOM 2065 N N . ASN A 1 257 ? 2.603 7.536 3.277 1.00 89.75 257 ASN A N 1
ATOM 2066 C CA . ASN A 1 257 ? 2.017 7.713 4.599 1.00 89.75 257 ASN A CA 1
ATOM 2067 C C . ASN A 1 257 ? 2.661 6.798 5.647 1.00 89.75 257 ASN A C 1
ATOM 2069 O O . ASN A 1 257 ? 3.040 7.295 6.705 1.00 89.75 257 ASN A O 1
ATOM 2073 N N . GLU A 1 258 ? 2.838 5.507 5.356 1.00 88.94 258 GLU A N 1
ATOM 2074 C CA . GLU A 1 258 ? 3.471 4.548 6.275 1.00 88.94 258 GLU A CA 1
ATOM 2075 C C . GLU A 1 258 ? 4.895 4.980 6.653 1.00 88.94 258 GLU A C 1
ATOM 2077 O O . GLU A 1 258 ? 5.242 5.072 7.831 1.00 88.94 258 GLU A O 1
ATOM 2082 N N . ILE A 1 259 ? 5.719 5.326 5.659 1.00 91.12 259 ILE A N 1
ATOM 2083 C CA . ILE A 1 259 ? 7.108 5.742 5.890 1.00 91.12 259 ILE A CA 1
ATOM 2084 C C . ILE A 1 259 ? 7.147 7.083 6.634 1.00 91.12 259 ILE A C 1
ATOM 2086 O O . ILE A 1 259 ? 7.907 7.244 7.593 1.00 91.12 259 ILE A O 1
ATOM 2090 N N . GLN A 1 260 ? 6.309 8.048 6.236 1.00 90.12 260 GLN A N 1
ATOM 2091 C CA . GLN A 1 260 ? 6.226 9.345 6.909 1.00 90.12 260 GLN A CA 1
ATOM 2092 C C . GLN A 1 260 ? 5.813 9.218 8.369 1.00 90.12 260 GLN A C 1
ATOM 2094 O O . GLN A 1 260 ? 6.364 9.920 9.214 1.00 90.12 260 GLN A O 1
ATOM 2099 N N . GLN A 1 261 ? 4.855 8.347 8.686 1.00 85.75 261 GLN A N 1
ATOM 2100 C CA . GLN A 1 261 ? 4.422 8.138 10.063 1.00 85.75 261 GLN A CA 1
ATOM 2101 C C . GLN A 1 261 ? 5.595 7.703 10.942 1.00 85.75 261 GLN A C 1
ATOM 2103 O O . GLN A 1 261 ? 5.804 8.302 11.995 1.00 85.75 261 GLN A O 1
ATOM 2108 N N . VAL A 1 262 ? 6.429 6.764 10.483 1.00 86.31 262 VAL A N 1
ATOM 2109 C CA . VAL A 1 262 ? 7.614 6.326 11.238 1.00 86.31 262 VAL A CA 1
ATOM 2110 C C . VAL A 1 262 ? 8.583 7.487 11.500 1.00 86.31 262 VAL A C 1
ATOM 2112 O O . VAL A 1 262 ? 8.990 7.700 12.644 1.00 86.31 262 VAL A O 1
ATOM 2115 N N . TYR A 1 263 ? 8.915 8.286 10.480 1.00 86.50 263 TYR A N 1
ATOM 2116 C CA . TYR A 1 263 ? 9.827 9.426 10.651 1.00 86.50 263 TYR A CA 1
ATOM 2117 C C . TYR A 1 263 ? 9.241 10.529 11.541 1.00 86.50 263 TYR A C 1
ATOM 2119 O O . TYR A 1 263 ? 9.934 11.043 12.425 1.00 86.50 263 TYR A O 1
ATOM 2127 N N . ARG A 1 264 ? 7.951 10.850 11.380 1.00 85.12 264 ARG A N 1
ATOM 2128 C CA . ARG A 1 264 ? 7.243 11.835 12.214 1.00 85.12 264 ARG A CA 1
ATOM 2129 C C . ARG A 1 264 ? 7.215 11.415 13.678 1.00 85.12 264 ARG A C 1
ATOM 2131 O O . ARG A 1 264 ? 7.384 12.260 14.554 1.00 85.12 264 ARG A O 1
ATOM 2138 N N . LEU A 1 265 ? 7.049 10.123 13.953 1.00 78.69 265 LEU A N 1
ATOM 2139 C CA . LEU A 1 265 ? 7.074 9.580 15.313 1.00 78.69 265 LEU A CA 1
ATOM 2140 C C . LEU A 1 265 ? 8.449 9.704 15.971 1.00 78.69 265 LEU A C 1
ATOM 2142 O O . LEU A 1 265 ? 8.520 9.914 17.179 1.00 78.69 265 LEU A O 1
ATOM 2146 N N . GLN A 1 266 ? 9.520 9.660 15.178 1.00 77.06 266 GLN A N 1
ATOM 2147 C CA . GLN A 1 266 ? 10.888 9.950 15.617 1.00 77.06 266 GLN A CA 1
ATOM 2148 C C . GLN A 1 266 ? 11.209 11.457 15.652 1.00 77.06 266 GLN A C 1
ATOM 2150 O O . GLN A 1 266 ? 12.332 11.843 15.969 1.00 77.06 266 GLN A O 1
ATOM 2155 N N . GLY A 1 267 ? 10.242 12.322 15.328 1.00 80.62 267 GLY A N 1
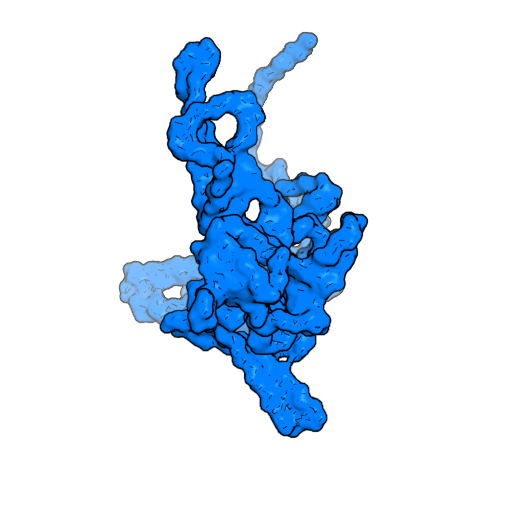ATOM 2156 C CA . GLY A 1 267 ? 10.407 13.776 15.288 1.00 80.62 267 GLY A CA 1
ATOM 2157 C C . GLY A 1 267 ? 11.137 14.298 14.047 1.00 80.62 267 GLY A C 1
ATOM 2158 O O . GLY A 1 267 ? 11.384 15.499 13.943 1.00 80.62 267 GLY A O 1
ATOM 2159 N N . VAL A 1 268 ? 11.457 13.441 13.075 1.00 88.56 268 VAL A N 1
ATOM 2160 C CA . VAL A 1 268 ? 12.158 13.828 11.845 1.00 88.56 268 VAL A CA 1
ATOM 2161 C C . VAL A 1 268 ? 11.140 14.209 10.775 1.00 88.56 268 VAL A C 1
ATOM 2163 O O . VAL A 1 268 ? 10.247 13.439 10.438 1.00 88.56 268 VAL A O 1
ATOM 2166 N N . HIS A 1 269 ? 11.274 15.418 10.233 1.00 89.25 269 HIS A N 1
ATOM 2167 C CA . HIS A 1 269 ? 10.358 15.949 9.226 1.00 89.25 269 HIS A CA 1
ATOM 2168 C C . HIS A 1 269 ? 11.036 15.886 7.856 1.00 89.25 269 HIS A C 1
ATOM 2170 O O . HIS A 1 269 ? 11.943 16.666 7.568 1.00 89.25 269 HIS A O 1
ATOM 2176 N N . ILE A 1 270 ? 10.606 14.947 7.015 1.00 91.06 270 ILE A N 1
ATOM 2177 C CA . ILE A 1 270 ? 11.085 14.787 5.636 1.00 91.06 270 ILE A CA 1
ATOM 2178 C C . ILE A 1 270 ? 10.001 15.315 4.697 1.00 91.06 270 ILE A C 1
ATOM 2180 O O . ILE A 1 270 ? 8.814 15.168 4.973 1.00 91.06 270 ILE A O 1
ATOM 2184 N N . ASN A 1 271 ? 10.380 15.961 3.595 1.00 94.81 271 ASN A N 1
ATOM 2185 C CA . ASN A 1 271 ? 9.408 16.344 2.573 1.00 94.81 271 ASN A CA 1
ATOM 2186 C C . ASN A 1 271 ? 9.041 15.135 1.699 1.00 94.81 271 ASN A C 1
ATOM 2188 O O . ASN A 1 271 ? 9.935 14.412 1.255 1.00 94.81 271 ASN A O 1
ATOM 2192 N N . ASP A 1 272 ? 7.752 14.982 1.400 1.00 94.75 272 ASP A N 1
ATOM 2193 C CA . ASP A 1 272 ? 7.185 13.854 0.649 1.00 94.75 272 ASP A CA 1
ATOM 2194 C C . ASP A 1 272 ? 7.921 13.564 -0.665 1.00 94.75 272 ASP A C 1
ATOM 2196 O O . ASP A 1 272 ? 8.204 12.404 -0.971 1.00 94.75 272 ASP A O 1
ATOM 2200 N N . LYS A 1 273 ? 8.379 14.617 -1.363 1.00 96.12 273 LYS A N 1
ATOM 2201 C CA . LYS A 1 273 ? 9.107 14.512 -2.639 1.00 96.12 273 LYS A CA 1
ATOM 2202 C C . LYS A 1 273 ? 10.292 13.540 -2.589 1.00 96.12 273 LYS A C 1
ATOM 2204 O O . LYS A 1 273 ? 10.637 12.928 -3.593 1.00 96.12 273 LYS A O 1
ATOM 2209 N N . HIS A 1 274 ? 10.966 13.434 -1.441 1.00 95.44 274 HIS A N 1
ATOM 2210 C CA . HIS A 1 274 ? 12.152 12.590 -1.305 1.00 95.44 274 HIS A CA 1
ATOM 2211 C C . HIS A 1 274 ? 11.781 11.110 -1.265 1.00 95.44 274 HIS A C 1
ATOM 2213 O O . HIS A 1 274 ? 12.452 10.293 -1.891 1.00 95.44 274 HIS A O 1
ATOM 2219 N N . ILE A 1 275 ? 10.699 10.781 -0.560 1.00 94.69 275 ILE A N 1
ATOM 2220 C CA . ILE A 1 275 ? 10.200 9.413 -0.433 1.00 94.69 275 ILE A CA 1
ATOM 2221 C C . ILE A 1 275 ? 9.546 8.990 -1.754 1.00 94.69 275 ILE A C 1
ATOM 2223 O O . ILE A 1 275 ? 9.817 7.898 -2.248 1.00 94.69 275 ILE A O 1
ATOM 2227 N N . GLU A 1 276 ? 8.783 9.882 -2.392 1.00 95.38 276 GLU A N 1
ATOM 2228 C CA . GLU A 1 276 ? 8.166 9.642 -3.703 1.00 95.38 276 GLU A CA 1
ATOM 2229 C C . GLU A 1 276 ? 9.183 9.248 -4.781 1.00 95.38 276 GLU A C 1
ATOM 2231 O O . GLU A 1 276 ? 8.911 8.356 -5.583 1.00 95.38 276 GLU A O 1
ATOM 2236 N N . ILE A 1 277 ? 10.375 9.859 -4.793 1.00 95.12 277 ILE A N 1
ATOM 2237 C CA . ILE A 1 277 ? 11.442 9.494 -5.740 1.00 95.12 277 ILE A CA 1
ATOM 2238 C C . ILE A 1 277 ? 11.857 8.028 -5.563 1.00 95.12 277 ILE A C 1
ATOM 2240 O O . ILE A 1 277 ? 12.077 7.336 -6.560 1.00 95.12 277 ILE A O 1
ATOM 2244 N N . ILE A 1 278 ? 11.940 7.551 -4.319 1.00 95.38 278 ILE A N 1
ATOM 2245 C CA . ILE A 1 278 ? 12.312 6.165 -4.015 1.00 95.38 278 ILE A CA 1
ATOM 2246 C C . ILE A 1 278 ? 11.171 5.222 -4.402 1.00 95.38 278 ILE A C 1
ATOM 2248 O O . ILE A 1 278 ? 11.406 4.247 -5.112 1.00 95.38 278 ILE A O 1
ATOM 2252 N N . ILE A 1 279 ? 9.927 5.540 -4.032 1.00 95.25 279 ILE A N 1
ATOM 2253 C CA . ILE A 1 279 ? 8.762 4.713 -4.387 1.00 95.25 279 ILE A CA 1
ATOM 2254 C C . ILE A 1 279 ? 8.597 4.635 -5.914 1.00 95.25 279 ILE A C 1
ATOM 2256 O O . ILE A 1 279 ? 8.315 3.571 -6.467 1.00 95.25 279 ILE A O 1
ATOM 2260 N N . ARG A 1 280 ? 8.843 5.738 -6.633 1.00 94.12 280 ARG A N 1
ATOM 2261 C CA . ARG A 1 280 ? 8.868 5.751 -8.103 1.00 94.12 280 ARG A CA 1
ATOM 2262 C C . ARG A 1 280 ? 9.894 4.762 -8.653 1.00 94.12 280 ARG A C 1
ATOM 2264 O O . ARG A 1 280 ? 9.614 4.099 -9.647 1.00 94.12 280 ARG A O 1
ATOM 2271 N N . GLN A 1 281 ? 11.058 4.655 -8.014 1.00 93.19 281 GLN A N 1
ATOM 2272 C CA . GLN A 1 281 ? 12.094 3.706 -8.408 1.00 93.19 281 GLN A CA 1
ATOM 2273 C C . GLN A 1 281 ? 11.675 2.255 -8.121 1.00 93.19 281 GLN A C 1
ATOM 2275 O O . GLN A 1 281 ? 11.935 1.381 -8.943 1.00 93.19 281 GLN A O 1
ATOM 2280 N N . MET A 1 282 ? 10.962 1.993 -7.024 1.00 95.06 282 MET A N 1
ATOM 2281 C CA . MET A 1 282 ? 10.424 0.661 -6.702 1.00 95.06 282 MET A CA 1
ATOM 2282 C C . MET A 1 282 ? 9.355 0.171 -7.695 1.00 95.06 282 MET A C 1
ATOM 2284 O O . MET A 1 282 ? 9.205 -1.031 -7.896 1.00 95.06 282 MET A O 1
ATOM 2288 N N . LEU A 1 283 ? 8.643 1.098 -8.347 1.00 94.44 283 LEU A N 1
ATOM 2289 C CA . LEU A 1 283 ? 7.619 0.838 -9.373 1.00 94.44 283 LEU A CA 1
ATOM 2290 C C . LEU A 1 283 ? 8.139 1.038 -10.811 1.00 94.44 283 LEU A C 1
ATOM 2292 O O . LEU A 1 283 ? 7.365 1.298 -11.737 1.00 94.44 283 LEU A O 1
ATOM 2296 N N . SER A 1 284 ? 9.459 0.966 -11.008 1.00 93.31 284 SER A N 1
ATOM 2297 C CA . SER A 1 284 ? 10.103 1.205 -12.309 1.00 93.31 284 SER A CA 1
ATOM 2298 C C . SER A 1 284 ? 10.050 0.013 -13.272 1.00 93.31 284 SER A C 1
ATOM 2300 O O . SER A 1 284 ? 10.491 0.149 -14.412 1.00 93.31 284 SER A O 1
ATOM 2302 N N . PHE A 1 285 ? 9.478 -1.121 -12.859 1.00 94.25 285 PHE A N 1
ATOM 2303 C CA . PHE A 1 285 ? 9.371 -2.345 -13.656 1.00 94.25 285 PHE A CA 1
ATOM 2304 C C . PHE A 1 285 ? 7.915 -2.760 -13.881 1.00 94.25 285 PHE A C 1
ATOM 2306 O O . PHE A 1 285 ? 7.027 -2.487 -13.069 1.00 94.25 285 PHE A O 1
ATOM 2313 N N . VAL A 1 286 ? 7.679 -3.442 -15.000 1.00 95.06 286 VAL A N 1
ATOM 2314 C CA . VAL A 1 286 ? 6.375 -4.003 -15.373 1.00 95.06 286 VAL A CA 1
ATOM 2315 C C . VAL A 1 286 ? 6.531 -5.463 -15.790 1.00 95.06 286 VAL A C 1
ATOM 2317 O O . VAL A 1 286 ? 7.542 -5.835 -16.384 1.00 95.06 286 VAL A O 1
ATOM 2320 N N . ARG A 1 287 ? 5.528 -6.289 -15.487 1.00 95.38 287 ARG A N 1
ATOM 2321 C CA . ARG A 1 287 ? 5.424 -7.682 -15.930 1.00 95.38 287 ARG A CA 1
ATOM 2322 C C . ARG A 1 287 ? 4.495 -7.766 -17.127 1.00 95.38 287 ARG A C 1
ATOM 2324 O O . ARG A 1 287 ? 3.363 -7.293 -17.063 1.00 95.38 287 ARG A O 1
ATOM 2331 N N . ILE A 1 288 ? 4.950 -8.399 -18.196 1.00 94.94 288 ILE A N 1
ATOM 2332 C CA . ILE A 1 288 ? 4.166 -8.574 -19.416 1.00 94.94 288 ILE A CA 1
ATOM 2333 C C . ILE A 1 288 ? 3.042 -9.585 -19.170 1.00 94.94 288 ILE A C 1
ATOM 2335 O O . ILE A 1 288 ? 3.296 -10.735 -18.814 1.00 94.94 288 ILE A O 1
ATOM 2339 N N . THR A 1 289 ? 1.797 -9.161 -19.384 1.00 93.88 289 THR A N 1
ATOM 2340 C CA . THR A 1 289 ? 0.600 -10.016 -19.295 1.00 93.88 289 THR A CA 1
ATOM 2341 C C . THR A 1 289 ? 0.064 -10.412 -20.659 1.00 93.88 289 THR A C 1
ATOM 2343 O O . THR A 1 289 ? -0.551 -11.461 -20.804 1.00 93.88 289 THR A O 1
ATOM 2346 N N . ASP A 1 290 ? 0.315 -9.603 -21.681 1.00 91.75 290 ASP A N 1
ATOM 2347 C CA . ASP A 1 290 ? 0.009 -9.941 -23.063 1.00 91.75 290 ASP A CA 1
ATOM 2348 C C . ASP A 1 290 ? 1.166 -9.440 -23.932 1.00 91.75 290 ASP A C 1
ATOM 2350 O O . ASP A 1 290 ? 1.361 -8.224 -24.024 1.00 91.75 290 ASP A O 1
ATOM 2354 N N . PRO A 1 291 ? 1.960 -10.328 -24.553 1.00 87.25 291 PRO A N 1
ATOM 2355 C CA . PRO A 1 291 ? 3.058 -9.910 -25.420 1.00 87.25 291 PRO A CA 1
ATOM 2356 C C . PRO A 1 291 ? 2.566 -9.207 -26.695 1.00 87.25 291 PRO A C 1
ATOM 2358 O O . PRO A 1 291 ? 3.342 -8.520 -27.359 1.00 87.25 291 PRO A O 1
ATOM 2361 N N . GLY A 1 292 ? 1.275 -9.323 -27.027 1.00 86.12 292 GLY A N 1
ATOM 2362 C CA . GLY A 1 292 ? 0.699 -8.727 -28.221 1.00 86.12 292 GLY A CA 1
ATOM 2363 C C . GLY A 1 292 ? 1.271 -9.309 -29.516 1.00 86.12 292 GLY A C 1
ATOM 2364 O O . GLY A 1 292 ? 1.845 -10.395 -29.555 1.00 86.12 292 GLY A O 1
ATOM 2365 N N . LEU A 1 293 ? 1.073 -8.574 -30.609 1.00 82.19 293 LEU A N 1
ATOM 2366 C CA . LEU A 1 293 ? 1.588 -8.894 -31.939 1.00 82.19 293 LEU A CA 1
ATOM 2367 C C . LEU A 1 293 ? 2.239 -7.628 -32.511 1.00 82.19 293 LEU A C 1
ATOM 2369 O O . LEU A 1 293 ? 1.517 -6.703 -32.913 1.00 82.19 293 LEU A O 1
ATOM 2373 N N . PRO A 1 294 ? 3.584 -7.545 -32.521 1.00 79.94 294 PRO A N 1
ATOM 2374 C CA . PRO A 1 294 ? 4.278 -6.384 -33.052 1.00 79.94 294 PRO A CA 1
ATOM 2375 C C . PRO A 1 294 ? 4.144 -6.296 -34.586 1.00 79.94 294 PRO A C 1
ATOM 2377 O O . PRO A 1 294 ? 3.820 -7.283 -35.255 1.00 79.94 294 PRO A O 1
ATOM 2380 N N . PRO A 1 295 ? 4.386 -5.113 -35.181 1.00 76.81 295 PRO A N 1
ATOM 2381 C CA . PRO A 1 295 ? 4.384 -4.946 -36.630 1.00 76.81 295 PRO A CA 1
ATOM 2382 C C . PRO A 1 295 ? 5.449 -5.829 -37.288 1.00 76.81 295 PRO A C 1
ATOM 2384 O O . PRO A 1 295 ? 6.549 -5.985 -36.758 1.00 76.81 295 PRO A O 1
ATOM 2387 N N . LYS A 1 296 ? 5.158 -6.357 -38.486 1.00 73.25 296 LYS A N 1
ATOM 2388 C CA . LYS A 1 296 ? 6.161 -7.097 -39.269 1.00 73.25 296 LYS A CA 1
ATOM 2389 C C . LYS A 1 296 ? 7.393 -6.209 -39.497 1.00 73.25 296 LYS A C 1
ATOM 2391 O O . LYS A 1 296 ? 7.216 -5.058 -39.909 1.00 73.25 296 LYS A O 1
ATOM 2396 N N . PRO A 1 297 ? 8.616 -6.723 -39.282 1.00 70.06 297 PRO A N 1
ATOM 2397 C CA . PRO A 1 297 ? 9.829 -5.940 -39.476 1.00 70.06 297 PRO A CA 1
ATOM 2398 C C . PRO A 1 297 ? 9.905 -5.448 -40.929 1.00 70.06 297 PRO A C 1
ATOM 2400 O O . PRO A 1 297 ? 9.887 -6.244 -41.868 1.00 70.06 297 PRO A O 1
ATOM 2403 N N . LYS A 1 298 ? 9.966 -4.125 -41.111 1.00 65.62 298 LYS A N 1
ATOM 2404 C CA . LYS A 1 298 ? 10.158 -3.441 -42.400 1.00 65.62 298 LYS A CA 1
ATOM 2405 C C . LYS A 1 298 ? 11.323 -2.458 -42.255 1.00 65.62 298 LYS A C 1
ATOM 2407 O O . LYS A 1 298 ? 11.461 -1.816 -41.216 1.00 65.62 298 LYS A O 1
ATOM 2412 N N . ASP A 1 299 ? 12.165 -2.367 -43.283 1.00 57.38 299 ASP A N 1
ATOM 2413 C CA . ASP A 1 299 ? 13.232 -1.363 -43.420 1.00 57.38 299 ASP A CA 1
ATOM 2414 C C . ASP A 1 299 ? 14.127 -1.189 -42.176 1.00 57.38 299 ASP A C 1
ATOM 2416 O O . ASP A 1 299 ? 14.244 -0.100 -41.618 1.00 57.38 299 ASP A O 1
ATOM 2420 N N . ASN A 1 300 ? 14.756 -2.277 -41.712 1.00 61.66 300 ASN A N 1
ATOM 2421 C CA . ASN A 1 300 ? 15.678 -2.305 -40.561 1.00 61.66 300 ASN A CA 1
ATOM 2422 C C . ASN A 1 300 ? 15.094 -1.880 -39.199 1.00 61.66 300 ASN A C 1
ATOM 2424 O O . ASN A 1 300 ? 15.824 -1.892 -38.205 1.00 61.66 300 ASN A O 1
ATOM 2428 N N . LYS A 1 301 ? 13.799 -1.561 -39.098 1.00 66.00 301 LYS A N 1
ATOM 2429 C CA . LYS A 1 301 ? 13.141 -1.340 -37.807 1.00 66.00 301 LYS A CA 1
ATOM 2430 C C . LYS A 1 301 ? 12.846 -2.687 -37.157 1.00 66.00 301 LYS A C 1
ATOM 2432 O O . LYS A 1 301 ? 11.975 -3.431 -37.608 1.00 66.00 301 LYS A O 1
ATOM 2437 N N . LYS A 1 302 ? 13.596 -2.997 -36.102 1.00 72.00 302 LYS A N 1
ATOM 2438 C CA . LYS A 1 302 ? 13.312 -4.119 -35.207 1.00 72.00 302 LYS A CA 1
ATOM 2439 C C . LYS A 1 302 ? 12.415 -3.626 -34.077 1.00 72.00 302 LYS A C 1
ATOM 2441 O O . LYS A 1 302 ? 12.679 -2.566 -33.515 1.00 72.00 302 LYS A O 1
ATOM 2446 N N . PHE A 1 303 ? 11.375 -4.392 -33.782 1.00 76.50 303 PHE A N 1
ATOM 2447 C CA . PHE A 1 303 ? 10.536 -4.202 -32.604 1.00 76.50 303 PHE A CA 1
ATOM 2448 C C . PHE A 1 303 ? 10.969 -5.204 -31.546 1.00 76.50 303 PHE A C 1
ATOM 2450 O O . PHE A 1 303 ? 11.396 -6.309 -31.889 1.00 76.50 303 PHE A O 1
ATOM 2457 N N . TYR A 1 304 ? 10.881 -4.811 -30.281 1.00 78.06 304 TYR A N 1
ATOM 2458 C CA . TYR A 1 304 ? 11.118 -5.752 -29.200 1.00 78.06 304 TYR A CA 1
ATOM 2459 C C . TYR A 1 304 ? 9.950 -6.742 -29.107 1.00 78.06 304 TYR A C 1
ATOM 2461 O O . TYR A 1 304 ? 8.788 -6.338 -29.029 1.00 78.06 304 TYR A O 1
ATOM 2469 N N . GLU A 1 305 ? 10.257 -8.037 -29.148 1.00 82.38 305 GLU A N 1
ATOM 2470 C CA . GLU A 1 305 ? 9.277 -9.103 -28.946 1.00 82.38 305 GLU A CA 1
ATOM 2471 C C . GLU A 1 305 ? 9.273 -9.476 -27.467 1.00 82.38 305 GLU A C 1
ATOM 2473 O O . GLU A 1 305 ? 10.216 -10.086 -26.970 1.00 82.38 305 GLU A O 1
ATOM 2478 N N . PHE A 1 306 ? 8.217 -9.071 -26.766 1.00 88.19 306 PHE A N 1
ATOM 2479 C CA . PHE A 1 306 ? 8.045 -9.389 -25.355 1.00 88.19 306 PHE A CA 1
ATOM 2480 C C . PHE A 1 306 ? 7.618 -10.842 -25.161 1.00 88.19 306 PHE A C 1
ATOM 2482 O O . PHE A 1 306 ? 6.886 -11.404 -25.980 1.00 88.19 306 PHE A O 1
ATOM 2489 N N . ILE A 1 307 ? 8.005 -11.426 -24.030 1.00 90.31 307 ILE A N 1
ATOM 2490 C CA . ILE A 1 307 ? 7.566 -12.762 -23.624 1.00 90.31 307 ILE A CA 1
ATOM 2491 C C . ILE A 1 307 ? 6.549 -12.639 -22.485 1.00 90.31 307 ILE A C 1
ATOM 2493 O O . ILE A 1 307 ? 6.666 -11.792 -21.601 1.00 90.31 307 ILE A O 1
ATOM 2497 N N . TYR A 1 308 ? 5.525 -13.497 -22.480 1.00 92.81 308 TYR A N 1
ATOM 2498 C CA . TYR A 1 308 ? 4.564 -13.551 -21.376 1.00 92.81 308 TYR A CA 1
ATOM 2499 C C . TYR A 1 308 ? 5.273 -13.828 -20.040 1.00 92.81 308 TYR A C 1
ATOM 2501 O O . TYR A 1 308 ? 6.039 -14.784 -19.921 1.00 92.81 308 TYR A O 1
ATOM 2509 N N . GLY A 1 309 ? 4.984 -13.016 -19.022 1.00 92.00 309 GLY A N 1
ATOM 2510 C CA . GLY A 1 309 ? 5.567 -13.125 -17.684 1.00 92.00 309 GLY A CA 1
ATOM 2511 C C . GLY A 1 309 ? 6.953 -12.494 -17.529 1.00 92.00 309 GLY A C 1
ATOM 2512 O O . GLY A 1 309 ? 7.451 -12.420 -16.406 1.00 92.00 309 GLY A O 1
ATOM 2513 N N . GLU A 1 310 ? 7.557 -12.008 -18.614 1.00 91.81 310 GLU A N 1
ATOM 2514 C CA . GLU A 1 310 ? 8.824 -11.282 -18.572 1.00 91.81 310 GLU A CA 1
ATOM 2515 C C . GLU A 1 310 ? 8.685 -9.987 -17.760 1.00 91.81 310 GLU A C 1
ATOM 2517 O O . GLU A 1 310 ? 7.649 -9.319 -17.819 1.00 91.81 310 GLU A O 1
ATOM 2522 N N . ILE A 1 311 ? 9.719 -9.632 -16.991 1.00 92.56 311 ILE A N 1
ATOM 2523 C CA . ILE A 1 311 ? 9.768 -8.369 -16.250 1.00 92.56 311 ILE A CA 1
ATOM 2524 C C . ILE A 1 311 ? 10.779 -7.458 -16.928 1.00 92.56 311 ILE A C 1
ATOM 2526 O O . ILE A 1 311 ? 11.960 -7.783 -17.013 1.00 92.56 311 ILE A O 1
ATOM 2530 N N . VAL A 1 312 ? 10.307 -6.302 -17.379 1.00 91.94 312 VAL A N 1
ATOM 2531 C CA . VAL A 1 312 ? 11.107 -5.334 -18.129 1.00 91.94 312 VAL A CA 1
ATOM 2532 C C . VAL A 1 312 ? 11.026 -3.950 -17.483 1.00 91.94 312 VAL A C 1
ATOM 2534 O O . VAL A 1 312 ? 10.033 -3.633 -16.813 1.00 91.94 312 VAL A O 1
ATOM 2537 N N . PRO A 1 313 ? 12.041 -3.089 -17.677 1.00 92.25 313 PRO A N 1
ATOM 2538 C CA . PRO A 1 313 ? 11.955 -1.690 -17.287 1.00 92.25 313 PRO A CA 1
ATOM 2539 C C . PRO A 1 313 ? 10.740 -1.013 -17.927 1.00 92.25 313 PRO A C 1
ATOM 2541 O O . PRO A 1 313 ? 10.534 -1.068 -19.142 1.00 92.25 313 PRO A O 1
ATOM 2544 N N . LYS A 1 314 ? 9.953 -0.315 -17.107 1.00 92.19 314 LYS A N 1
ATOM 2545 C CA . LYS A 1 314 ? 8.730 0.382 -17.520 1.00 92.19 314 LYS A CA 1
ATOM 2546 C C . LYS A 1 314 ? 8.986 1.374 -18.653 1.00 92.19 314 LYS A C 1
ATOM 2548 O O . LYS A 1 314 ? 8.194 1.450 -19.584 1.00 92.19 314 LYS A O 1
ATOM 2553 N N . ARG A 1 315 ? 10.117 2.087 -18.600 1.00 90.69 315 ARG A N 1
ATOM 2554 C CA . ARG A 1 315 ? 10.536 3.046 -19.632 1.00 90.69 315 ARG A CA 1
ATOM 2555 C C . ARG A 1 315 ? 10.688 2.379 -21.002 1.00 90.69 315 ARG A C 1
ATOM 2557 O O . ARG A 1 315 ? 10.136 2.872 -21.978 1.00 90.69 315 ARG A O 1
ATOM 2564 N N . LEU A 1 316 ? 11.392 1.245 -21.065 1.00 88.19 316 LEU A N 1
ATOM 2565 C CA . LEU A 1 316 ? 11.586 0.492 -22.309 1.00 88.19 316 LEU A CA 1
ATOM 2566 C C . LEU A 1 316 ? 10.251 -0.022 -22.857 1.00 88.19 316 LEU A C 1
ATOM 2568 O O . LEU A 1 316 ? 9.979 0.114 -24.047 1.00 88.19 316 LEU A O 1
ATOM 2572 N N . PHE A 1 317 ? 9.391 -0.549 -21.982 1.00 91.56 317 PHE A N 1
ATOM 2573 C CA . PHE A 1 317 ? 8.046 -0.973 -22.362 1.00 91.56 317 PHE A CA 1
ATOM 2574 C C . PHE A 1 317 ? 7.222 0.181 -22.959 1.00 91.56 317 PHE A C 1
ATOM 2576 O O . PHE A 1 317 ? 6.643 0.036 -24.035 1.00 91.56 317 PHE A O 1
ATOM 2583 N N . GLU A 1 318 ? 7.198 1.341 -22.300 1.00 91.44 318 GLU A N 1
ATOM 2584 C CA . GLU A 1 318 ? 6.465 2.523 -22.769 1.00 91.44 318 GLU A CA 1
ATOM 2585 C C . GLU A 1 318 ? 6.998 3.045 -24.113 1.00 91.44 318 GLU A C 1
ATOM 2587 O O . GLU A 1 318 ? 6.206 3.363 -25.004 1.00 91.44 318 GLU A O 1
ATOM 2592 N N . GLU A 1 319 ? 8.321 3.075 -24.299 1.00 90.00 319 GLU A N 1
ATOM 2593 C CA . GLU A 1 319 ? 8.960 3.473 -25.558 1.00 90.00 319 GLU A CA 1
ATOM 2594 C C . GLU A 1 319 ? 8.596 2.534 -26.716 1.00 90.00 319 GLU A C 1
ATOM 2596 O O . GLU A 1 319 ? 8.252 2.997 -27.809 1.00 90.00 319 GLU A O 1
ATOM 2601 N N . GLU A 1 320 ? 8.623 1.219 -26.493 1.00 88.44 320 GLU A N 1
ATOM 2602 C CA . GLU A 1 320 ? 8.252 0.232 -27.513 1.00 88.44 320 GLU A CA 1
ATOM 2603 C C . GLU A 1 320 ? 6.757 0.287 -27.846 1.00 88.44 320 GLU A C 1
ATOM 2605 O O . GLU A 1 320 ? 6.379 0.306 -29.022 1.00 88.44 320 GLU A O 1
ATOM 2610 N N . VAL A 1 321 ? 5.890 0.417 -26.838 1.00 88.94 321 VAL A N 1
ATOM 2611 C CA . VAL A 1 321 ? 4.448 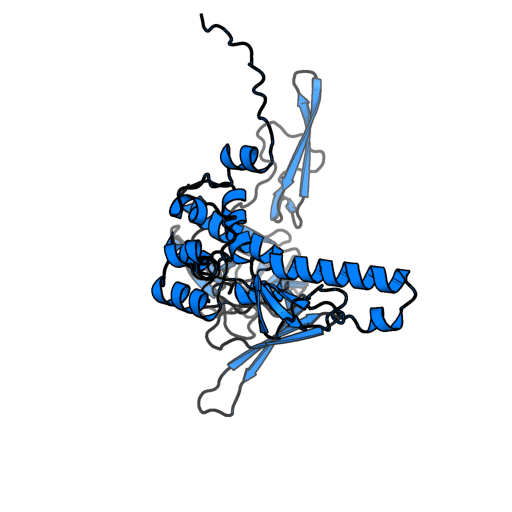0.621 -27.044 1.00 88.94 321 VAL A CA 1
ATOM 2612 C C . VAL A 1 321 ? 4.190 1.885 -27.865 1.00 88.94 321 VAL A C 1
ATOM 2614 O O . VAL A 1 321 ? 3.340 1.886 -28.763 1.00 88.94 321 VAL A O 1
ATOM 2617 N N . GLU A 1 322 ? 4.922 2.971 -27.613 1.00 89.25 322 GLU A N 1
ATOM 2618 C CA . GLU A 1 322 ? 4.787 4.204 -28.383 1.00 89.25 322 GLU A CA 1
ATOM 2619 C C . GLU A 1 322 ? 5.236 4.022 -29.845 1.00 89.25 322 GLU A C 1
ATOM 2621 O O . GLU A 1 322 ? 4.537 4.475 -30.760 1.00 89.25 322 GLU A O 1
ATOM 2626 N N . LYS A 1 323 ? 6.349 3.315 -30.091 1.00 87.31 323 LYS A N 1
ATOM 2627 C CA . LYS A 1 323 ? 6.826 2.976 -31.447 1.00 87.31 323 LYS A CA 1
ATOM 2628 C C . LYS A 1 323 ? 5.796 2.145 -32.215 1.00 87.31 323 LYS A C 1
ATOM 2630 O O . LYS A 1 323 ? 5.445 2.506 -33.342 1.00 87.31 323 LYS A O 1
ATOM 2635 N N . ILE A 1 324 ? 5.257 1.092 -31.599 1.00 86.06 324 ILE A N 1
ATOM 2636 C CA . ILE A 1 324 ? 4.231 0.223 -32.200 1.00 86.06 324 ILE A CA 1
ATOM 2637 C C . ILE A 1 324 ? 2.970 1.031 -32.534 1.00 86.06 324 ILE A C 1
ATOM 2639 O O . ILE A 1 324 ? 2.414 0.924 -33.631 1.00 86.06 324 ILE A O 1
ATOM 2643 N N . ASN A 1 325 ? 2.537 1.907 -31.625 1.00 87.44 325 ASN A N 1
ATOM 2644 C CA . ASN A 1 325 ? 1.370 2.759 -31.844 1.00 87.44 325 ASN A CA 1
ATOM 2645 C C . ASN A 1 325 ? 1.587 3.804 -32.952 1.00 87.44 325 ASN A C 1
ATOM 2647 O O . ASN A 1 325 ? 0.652 4.101 -33.705 1.00 87.44 325 ASN A O 1
ATOM 2651 N N . LYS A 1 326 ? 2.797 4.366 -33.076 1.00 86.94 326 LYS A N 1
ATOM 2652 C CA . LYS A 1 326 ? 3.169 5.274 -34.175 1.00 86.94 326 LYS A CA 1
ATOM 2653 C C . LYS A 1 326 ? 3.098 4.555 -35.525 1.00 86.94 326 LYS A C 1
ATOM 2655 O O . LYS A 1 326 ? 2.474 5.078 -36.449 1.00 86.94 326 LYS A O 1
ATOM 2660 N N . GLU A 1 327 ? 3.634 3.342 -35.615 1.00 82.81 327 GLU A N 1
ATOM 2661 C CA . GLU A 1 327 ? 3.599 2.531 -36.839 1.00 82.81 327 GLU A CA 1
ATOM 2662 C C . GLU A 1 327 ? 2.161 2.141 -37.223 1.00 82.81 327 GLU A C 1
ATOM 2664 O O . GLU A 1 327 ? 1.729 2.336 -38.361 1.00 82.81 327 GLU A O 1
ATOM 2669 N N . LYS A 1 328 ? 1.351 1.714 -36.246 1.00 83.31 328 LYS A N 1
ATOM 2670 C CA . LYS A 1 328 ? -0.078 1.424 -36.448 1.00 83.31 328 LYS A CA 1
ATOM 2671 C C . LYS A 1 328 ? -0.845 2.630 -37.004 1.00 83.31 328 LYS A C 1
ATOM 2673 O O . LYS A 1 328 ? -1.722 2.476 -37.857 1.00 83.31 328 LYS A O 1
ATOM 2678 N N . LYS A 1 329 ? -0.522 3.849 -36.553 1.00 84.69 329 LYS A N 1
ATOM 2679 C CA . LYS A 1 329 ? -1.110 5.091 -37.088 1.00 84.69 329 LYS A CA 1
ATOM 2680 C C . LYS A 1 329 ? -0.658 5.383 -38.523 1.00 84.69 329 LYS A C 1
ATOM 2682 O O . LYS A 1 329 ? -1.477 5.868 -39.301 1.00 84.69 329 LYS A O 1
ATOM 2687 N N . LEU A 1 330 ? 0.596 5.100 -38.877 1.00 84.94 330 LEU A N 1
ATOM 2688 C CA . LEU A 1 330 ? 1.109 5.268 -40.243 1.00 84.94 330 LEU A CA 1
ATOM 2689 C C . LEU A 1 330 ? 0.401 4.328 -41.223 1.00 84.94 330 LEU A C 1
ATOM 2691 O O . LEU A 1 330 ? -0.147 4.794 -42.218 1.00 84.94 330 LEU A O 1
ATOM 2695 N N . LEU A 1 331 ? 0.281 3.044 -40.884 1.00 81.88 331 LEU A N 1
ATOM 2696 C CA . LEU A 1 331 ? -0.402 2.054 -41.728 1.00 81.88 331 LEU A CA 1
ATOM 2697 C C . LEU A 1 331 ? -1.878 2.401 -41.978 1.00 81.88 331 LEU A C 1
ATOM 2699 O O . LEU A 1 331 ? -2.387 2.205 -43.082 1.00 81.88 331 LEU A O 1
ATOM 2703 N N . ARG A 1 332 ? -2.558 2.990 -40.983 1.00 82.69 332 ARG A N 1
ATOM 2704 C CA . ARG A 1 332 ? -3.921 3.524 -41.156 1.00 82.69 332 ARG A CA 1
ATOM 2705 C C . ARG A 1 332 ? -3.977 4.696 -42.135 1.00 82.69 332 ARG A C 1
ATOM 2707 O O . ARG A 1 332 ? -4.942 4.793 -42.884 1.00 82.69 332 ARG A O 1
ATOM 2714 N N . LYS A 1 333 ? -2.972 5.578 -42.143 1.00 83.81 333 LYS A N 1
ATOM 2715 C CA . LYS A 1 333 ? -2.892 6.703 -43.093 1.00 83.81 333 LYS A CA 1
ATOM 2716 C C . LYS A 1 333 ? -2.575 6.241 -44.517 1.00 83.81 333 LYS A C 1
ATOM 2718 O O . LYS A 1 333 ? -3.059 6.848 -45.462 1.00 83.81 333 LYS A O 1
ATOM 2723 N N . GLU A 1 334 ? -1.814 5.161 -44.666 1.00 81.88 334 GLU A N 1
ATOM 2724 C CA . GLU A 1 334 ? -1.489 4.543 -45.960 1.00 81.88 334 GLU A CA 1
ATOM 2725 C C . GLU A 1 334 ? -2.631 3.690 -46.551 1.00 81.88 334 GLU A C 1
ATOM 2727 O O . GLU A 1 334 ? -2.459 3.073 -47.600 1.00 81.88 334 GLU A O 1
ATOM 2732 N N . GLY A 1 335 ? -3.792 3.607 -45.887 1.00 76.94 335 GLY A N 1
ATOM 2733 C CA . GLY A 1 335 ? -4.936 2.805 -46.340 1.00 76.94 335 GLY A CA 1
ATOM 2734 C C . GLY A 1 335 ? -4.797 1.293 -46.109 1.00 76.94 335 GLY A C 1
ATOM 2735 O O . GLY A 1 335 ? -5.684 0.527 -46.491 1.00 76.94 335 GLY A O 1
ATOM 2736 N N . LYS A 1 336 ? -3.732 0.832 -45.436 1.00 79.31 336 LYS A N 1
ATOM 2737 C CA . LYS A 1 336 ? -3.490 -0.583 -45.092 1.00 79.31 336 LYS A CA 1
ATOM 2738 C C . LYS A 1 336 ? -4.204 -0.971 -43.794 1.00 79.31 336 LYS A C 1
ATOM 2740 O O . LYS A 1 336 ? -3.587 -1.380 -42.812 1.00 79.31 336 LYS A O 1
ATOM 2745 N N . HIS A 1 337 ? -5.530 -0.843 -43.780 1.00 74.06 337 HIS A N 1
ATOM 2746 C CA . HIS A 1 337 ? -6.339 -1.055 -42.573 1.00 74.06 337 HIS A CA 1
ATOM 2747 C C . HIS A 1 337 ? -6.223 -2.471 -41.987 1.00 74.06 337 HIS A C 1
ATOM 2749 O O . HIS A 1 337 ? -6.161 -2.601 -40.769 1.00 74.06 337 HIS A O 1
ATOM 2755 N N . LYS A 1 338 ? -6.110 -3.504 -42.833 1.00 73.44 338 LYS A N 1
ATOM 2756 C CA . LYS A 1 338 ? -5.954 -4.901 -42.387 1.00 73.44 338 LYS A CA 1
ATOM 2757 C C . LYS A 1 338 ? -4.642 -5.130 -41.626 1.00 73.44 338 LYS A C 1
ATOM 2759 O O . LYS A 1 338 ? -4.665 -5.666 -40.528 1.00 73.44 338 LYS A O 1
ATOM 2764 N N . GLU A 1 339 ? -3.518 -4.637 -42.155 1.00 74.50 339 GLU A N 1
ATOM 2765 C CA . GLU A 1 339 ? -2.210 -4.725 -41.475 1.00 74.50 339 GLU A CA 1
ATOM 2766 C C . GLU A 1 339 ? -2.205 -3.938 -40.154 1.00 74.50 339 GLU A C 1
ATOM 2768 O O . GLU A 1 339 ? -1.563 -4.336 -39.189 1.00 74.50 339 GLU A O 1
ATOM 2773 N N . ALA A 1 340 ? -2.945 -2.827 -40.079 1.00 73.56 340 ALA A N 1
ATOM 2774 C CA . ALA A 1 340 ? -3.053 -2.046 -38.851 1.00 73.56 340 ALA A CA 1
ATOM 2775 C C . ALA A 1 340 ? -3.932 -2.703 -37.769 1.00 73.56 340 ALA A C 1
ATOM 2777 O O . ALA A 1 340 ? -3.777 -2.381 -36.588 1.00 73.56 340 ALA A O 1
ATOM 2778 N N . GLU A 1 341 ? -4.880 -3.562 -38.146 1.00 77.06 341 GLU A N 1
ATOM 2779 C CA . GLU A 1 341 ? -5.723 -4.318 -37.210 1.00 77.06 341 GLU A CA 1
ATOM 2780 C C . GLU A 1 341 ? -5.017 -5.555 -36.652 1.00 77.06 341 GLU A C 1
ATOM 2782 O O . GLU A 1 341 ? -5.233 -5.874 -35.488 1.00 77.06 341 GLU A O 1
ATOM 2787 N N . GLU A 1 342 ? -4.122 -6.177 -37.426 1.00 78.81 342 GLU A N 1
ATOM 2788 C CA . GLU A 1 342 ? -3.275 -7.291 -36.966 1.00 78.81 342 GLU A CA 1
ATOM 2789 C C . GLU A 1 342 ? -2.284 -6.874 -35.863 1.00 78.81 342 GLU A C 1
ATOM 2791 O O . GLU A 1 342 ? -1.864 -7.707 -35.063 1.00 78.81 342 GLU A O 1
ATOM 2796 N N . ILE A 1 343 ? -1.926 -5.586 -35.788 1.00 81.56 343 ILE A N 1
ATOM 2797 C CA . ILE A 1 343 ? -1.006 -5.066 -34.770 1.00 81.56 343 ILE A CA 1
ATOM 2798 C C . ILE A 1 343 ? -1.726 -4.912 -33.429 1.00 81.56 343 ILE A C 1
ATOM 2800 O O . ILE A 1 343 ? -2.588 -4.033 -33.257 1.00 81.56 343 ILE A O 1
ATOM 2804 N N . CYS A 1 344 ? -1.276 -5.687 -32.447 1.00 82.88 344 CYS A N 1
ATOM 2805 C CA . CYS A 1 344 ? -1.739 -5.640 -31.066 1.00 82.88 344 CYS A CA 1
ATOM 2806 C C . CYS A 1 344 ? -0.598 -5.142 -30.168 1.00 82.88 344 CYS A C 1
ATOM 2808 O O . CYS A 1 344 ? 0.389 -5.858 -30.017 1.00 82.88 344 CYS A O 1
ATOM 2810 N N . PRO A 1 345 ? -0.688 -3.932 -29.582 1.00 85.81 345 PRO A N 1
ATOM 2811 C CA . PRO A 1 345 ? 0.324 -3.476 -28.636 1.00 85.81 345 PRO A CA 1
ATOM 2812 C C . PRO A 1 345 ? 0.331 -4.378 -27.389 1.00 85.81 345 PRO A C 1
ATOM 2814 O O . PRO A 1 345 ? -0.743 -4.828 -26.974 1.00 85.81 345 PRO A O 1
ATOM 2817 N N . PRO A 1 346 ? 1.508 -4.621 -26.791 1.00 90.50 346 PRO A N 1
ATOM 2818 C CA . PRO A 1 346 ? 1.624 -5.456 -25.604 1.00 90.50 346 PRO A CA 1
ATOM 2819 C C . PRO A 1 346 ? 0.939 -4.801 -24.398 1.00 90.50 346 PRO A C 1
ATOM 2821 O O . PRO A 1 346 ? 0.793 -3.575 -24.327 1.00 90.50 346 PRO A O 1
ATOM 2824 N N . LYS A 1 347 ? 0.526 -5.623 -23.433 1.00 92.62 347 LYS A N 1
ATOM 2825 C CA . LYS A 1 347 ? -0.016 -5.196 -22.139 1.00 92.62 347 LYS A CA 1
ATOM 2826 C C . LYS A 1 347 ? 0.871 -5.710 -21.020 1.00 92.62 347 LYS A C 1
ATOM 2828 O O . LYS A 1 347 ? 1.411 -6.815 -21.084 1.00 92.62 347 LYS A O 1
ATOM 2833 N N . ALA A 1 348 ? 0.993 -4.893 -19.987 1.00 94.56 348 ALA A N 1
ATOM 2834 C CA . ALA A 1 348 ? 1.798 -5.196 -18.825 1.00 94.56 348 ALA A CA 1
ATOM 2835 C C . ALA A 1 348 ? 1.129 -4.657 -17.564 1.00 94.56 348 ALA A C 1
ATOM 2837 O O . ALA A 1 348 ? 0.347 -3.704 -17.619 1.00 94.56 348 ALA A O 1
ATOM 2838 N N . GLU A 1 349 ? 1.469 -5.260 -16.436 1.00 94.31 349 GLU A N 1
ATOM 2839 C CA . GLU A 1 349 ? 1.033 -4.852 -15.108 1.00 94.31 349 GLU A CA 1
ATOM 2840 C C . GLU A 1 349 ? 2.242 -4.359 -14.302 1.00 94.31 349 GLU A C 1
ATOM 2842 O O . GLU A 1 349 ? 3.341 -4.903 -14.445 1.00 94.31 349 GLU A O 1
ATOM 2847 N N . PRO A 1 350 ? 2.092 -3.301 -13.486 1.00 94.38 350 PRO A N 1
ATOM 2848 C CA . PRO A 1 350 ? 3.183 -2.814 -12.651 1.00 94.38 350 PRO A CA 1
ATOM 2849 C C . PRO A 1 350 ? 3.603 -3.879 -11.638 1.00 94.38 350 PRO A C 1
ATOM 2851 O O . PRO A 1 350 ? 2.761 -4.582 -11.085 1.00 94.38 350 PRO A O 1
ATOM 2854 N N . VAL A 1 351 ? 4.903 -3.959 -11.363 1.00 94.62 351 VAL A N 1
ATOM 2855 C CA . VAL A 1 351 ? 5.450 -4.826 -10.314 1.00 94.62 351 VAL A CA 1
ATOM 2856 C C . VAL A 1 351 ? 6.132 -3.959 -9.273 1.00 94.62 351 VAL A C 1
ATOM 2858 O O . VAL A 1 351 ? 6.902 -3.059 -9.609 1.00 94.62 351 VAL A O 1
ATOM 2861 N N . LEU A 1 352 ? 5.856 -4.247 -8.006 1.00 95.38 352 LEU A N 1
ATOM 2862 C CA . LEU A 1 352 ? 6.580 -3.663 -6.891 1.00 95.38 352 LEU A CA 1
ATOM 2863 C C . LEU A 1 352 ? 7.835 -4.490 -6.610 1.00 95.38 352 LEU A C 1
ATOM 2865 O O . LEU A 1 352 ? 7.7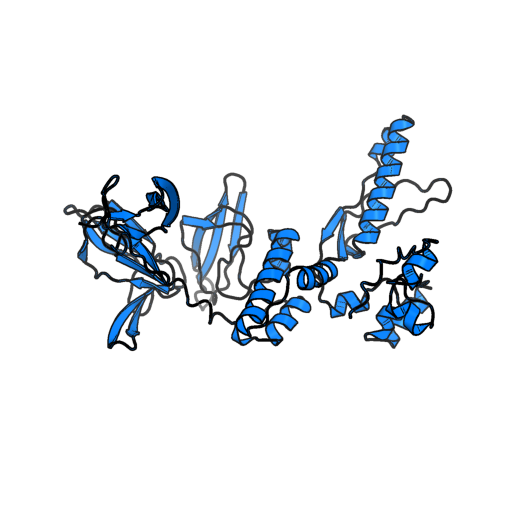41 -5.682 -6.328 1.00 95.38 352 LEU A O 1
ATOM 2869 N N . LEU A 1 353 ? 9.005 -3.857 -6.668 1.00 94.81 353 LEU A N 1
ATOM 2870 C CA . LEU A 1 353 ? 10.281 -4.492 -6.348 1.00 94.81 353 LEU A CA 1
ATOM 2871 C C . LEU A 1 353 ? 10.989 -3.740 -5.219 1.00 94.81 353 LEU A C 1
ATOM 2873 O O . LEU A 1 353 ? 10.936 -2.511 -5.145 1.00 94.81 353 LEU A O 1
ATOM 2877 N N . GLY A 1 354 ? 11.684 -4.487 -4.360 1.00 95.06 354 GLY A N 1
ATOM 2878 C CA . GLY A 1 354 ? 12.539 -3.917 -3.322 1.00 95.06 354 GLY A CA 1
ATOM 2879 C C . GLY A 1 354 ? 13.727 -3.158 -3.914 1.00 95.06 354 GLY A C 1
ATOM 2880 O O . GLY A 1 354 ? 14.220 -3.502 -4.994 1.00 95.06 354 GLY A O 1
ATOM 2881 N N . ILE A 1 355 ? 14.219 -2.142 -3.205 1.00 93.75 355 ILE A N 1
ATOM 2882 C CA . ILE A 1 355 ? 15.308 -1.277 -3.685 1.00 93.75 355 ILE A CA 1
ATOM 2883 C C . ILE A 1 355 ? 16.586 -2.055 -4.035 1.00 93.75 355 ILE A C 1
ATOM 2885 O O . ILE A 1 355 ? 17.245 -1.712 -5.018 1.00 93.75 355 ILE A O 1
ATOM 2889 N N . SER A 1 356 ? 16.909 -3.129 -3.305 1.00 91.88 356 SER A N 1
ATOM 2890 C CA . SER A 1 356 ? 18.073 -3.972 -3.602 1.00 91.88 356 SER A CA 1
ATOM 2891 C C . SER A 1 356 ? 17.904 -4.739 -4.915 1.00 91.88 356 SER A C 1
ATOM 2893 O O . SER A 1 356 ? 18.829 -4.805 -5.726 1.00 91.88 356 SER A O 1
ATOM 2895 N N . THR A 1 357 ? 16.696 -5.245 -5.176 1.00 91.00 357 THR A N 1
ATOM 2896 C CA . THR A 1 357 ? 16.381 -5.945 -6.432 1.00 91.00 357 THR A CA 1
ATOM 2897 C C . THR A 1 357 ? 16.414 -4.974 -7.611 1.00 91.00 357 THR A C 1
ATOM 2899 O O . THR A 1 357 ? 17.032 -5.259 -8.634 1.00 91.00 357 THR A O 1
ATOM 2902 N N . VAL A 1 358 ? 15.828 -3.784 -7.445 1.00 91.62 358 VAL A N 1
ATOM 2903 C CA . VAL A 1 358 ? 15.844 -2.730 -8.470 1.00 91.62 358 VAL A CA 1
ATOM 2904 C C . VAL A 1 358 ? 17.269 -2.283 -8.800 1.00 91.62 358 VAL A C 1
ATOM 2906 O O . VAL A 1 358 ? 17.584 -2.062 -9.967 1.00 91.62 358 VAL A O 1
ATOM 2909 N N . ALA A 1 359 ? 18.147 -2.175 -7.799 1.00 89.50 359 ALA A N 1
ATOM 2910 C CA . ALA A 1 359 ? 19.542 -1.795 -8.009 1.00 89.50 359 ALA A CA 1
ATOM 2911 C C . ALA A 1 359 ? 20.331 -2.843 -8.814 1.00 89.50 359 ALA A C 1
ATOM 2913 O O . ALA A 1 359 ? 21.147 -2.471 -9.659 1.00 89.50 359 ALA A O 1
ATOM 2914 N N . LEU A 1 360 ? 20.073 -4.136 -8.585 1.00 87.88 360 LEU A N 1
ATOM 2915 C CA . LEU A 1 360 ? 20.685 -5.234 -9.344 1.00 87.88 360 LEU A CA 1
ATOM 2916 C C . LEU A 1 360 ? 20.190 -5.298 -10.794 1.00 87.88 360 LEU A C 1
ATOM 2918 O O . LEU A 1 360 ? 20.930 -5.730 -11.671 1.00 87.88 360 LEU A O 1
ATOM 2922 N N . TRP A 1 361 ? 18.948 -4.879 -11.044 1.00 85.25 361 TRP A N 1
ATOM 2923 C CA . TRP A 1 361 ? 18.309 -4.924 -12.365 1.00 85.25 361 TRP A CA 1
ATOM 2924 C C . TRP A 1 361 ? 18.433 -3.607 -13.145 1.00 85.25 361 TRP A C 1
ATOM 2926 O O . TRP A 1 361 ? 17.744 -3.401 -14.142 1.00 85.25 361 TRP A O 1
ATOM 2936 N N . SER A 1 362 ? 19.309 -2.704 -12.698 1.00 82.69 362 SER A N 1
ATOM 2937 C CA . SER A 1 362 ? 19.635 -1.473 -13.419 1.00 82.69 362 SER A CA 1
ATOM 2938 C C . SER A 1 362 ? 20.081 -1.763 -14.860 1.00 82.69 362 SER A C 1
ATOM 2940 O O . SER A 1 362 ? 20.780 -2.742 -15.116 1.00 82.69 362 SER A O 1
ATOM 2942 N N . GLU A 1 363 ? 19.733 -0.874 -15.798 1.00 83.69 363 GLU A N 1
ATOM 2943 C CA . GLU A 1 363 ? 20.138 -0.985 -17.210 1.00 83.69 363 GLU A CA 1
ATOM 2944 C C . GLU A 1 363 ? 21.668 -0.991 -17.376 1.00 83.69 363 GLU A C 1
ATOM 2946 O O . GLU A 1 363 ? 22.204 -1.657 -18.262 1.00 83.69 363 GLU A O 1
ATOM 2951 N N . SER A 1 364 ? 22.382 -0.276 -16.502 1.00 89.88 364 SER A N 1
ATOM 2952 C CA . SER A 1 364 ? 23.839 -0.304 -16.475 1.00 89.88 364 SER A CA 1
ATOM 2953 C C . SER A 1 364 ? 24.350 -1.488 -15.658 1.00 89.88 364 SER A C 1
ATOM 2955 O O . SER A 1 364 ? 24.229 -1.517 -14.425 1.00 89.88 364 SER A O 1
ATOM 2957 N N . PHE A 1 365 ? 25.035 -2.411 -16.334 1.00 91.06 365 PHE A N 1
ATOM 2958 C CA . PHE A 1 365 ? 25.706 -3.520 -15.664 1.00 91.06 365 PHE A CA 1
ATOM 2959 C C . PHE A 1 365 ? 26.906 -3.048 -14.826 1.00 91.06 365 PHE A C 1
ATOM 2961 O O . PHE A 1 365 ? 27.210 -3.678 -13.817 1.00 91.06 365 PHE A O 1
ATOM 2968 N N . LEU A 1 366 ? 27.571 -1.936 -15.183 1.00 91.69 366 LEU A N 1
ATOM 2969 C CA . LEU A 1 366 ? 28.650 -1.352 -14.369 1.00 91.69 366 LEU A CA 1
ATOM 2970 C C . LEU A 1 366 ? 28.114 -0.807 -13.040 1.00 91.69 366 LEU A C 1
ATOM 2972 O O . LEU A 1 366 ? 28.704 -1.015 -11.978 1.00 91.69 366 LEU A O 1
ATOM 2976 N N . SER A 1 367 ? 26.967 -0.135 -13.099 1.00 90.44 367 SER A N 1
ATOM 2977 C CA . SER A 1 367 ? 26.264 0.395 -11.936 1.00 90.44 367 SER A CA 1
ATOM 2978 C C . SER A 1 367 ? 25.726 -0.725 -11.048 1.00 90.44 367 SER A C 1
ATOM 2980 O O . SER A 1 367 ? 25.944 -0.692 -9.834 1.00 90.44 367 SER A O 1
ATOM 2982 N N . ALA A 1 368 ? 25.107 -1.750 -11.644 1.00 90.38 368 ALA A N 1
ATOM 2983 C CA . ALA A 1 368 ? 24.614 -2.928 -10.934 1.00 90.38 368 ALA A CA 1
ATOM 2984 C C . ALA A 1 368 ? 25.758 -3.716 -10.271 1.00 90.38 368 ALA A C 1
ATOM 2986 O O . ALA A 1 368 ? 25.693 -3.999 -9.075 1.00 90.38 368 ALA A O 1
ATOM 2987 N N . ALA A 1 369 ? 26.855 -3.976 -10.996 1.00 91.62 369 ALA A N 1
ATOM 2988 C CA . ALA A 1 369 ? 28.025 -4.672 -10.459 1.00 91.62 369 ALA A CA 1
ATOM 2989 C C . ALA A 1 369 ? 28.675 -3.911 -9.293 1.00 91.62 369 ALA A C 1
ATOM 2991 O O . ALA A 1 369 ? 29.242 -4.531 -8.402 1.00 91.62 369 ALA A O 1
ATOM 2992 N N . SER A 1 370 ? 28.574 -2.578 -9.251 1.00 91.94 370 SER A N 1
ATOM 2993 C CA . SER A 1 370 ? 29.094 -1.782 -8.129 1.00 91.94 370 SER A CA 1
ATOM 2994 C C . SER A 1 370 ? 28.307 -1.949 -6.822 1.00 91.94 370 SER A C 1
ATOM 2996 O O . SER A 1 370 ? 28.802 -1.560 -5.766 1.00 91.94 370 SER A O 1
ATOM 2998 N N . PHE A 1 371 ? 27.076 -2.472 -6.884 1.00 87.75 371 PHE A N 1
ATOM 2999 C CA . PHE A 1 371 ? 26.198 -2.612 -5.726 1.00 87.75 371 PHE A CA 1
ATOM 3000 C C . PHE A 1 371 ? 26.442 -3.927 -4.978 1.00 87.75 371 PHE A C 1
ATOM 3002 O O . PHE A 1 371 ? 26.962 -3.906 -3.864 1.00 87.75 371 PHE A O 1
ATOM 3009 N N . GLN A 1 372 ? 26.075 -5.061 -5.583 1.00 87.50 372 GLN A N 1
ATOM 3010 C CA . GLN A 1 372 ? 26.211 -6.410 -5.021 1.00 87.50 372 GLN A CA 1
ATOM 3011 C C . GLN A 1 372 ? 26.395 -7.440 -6.152 1.00 87.50 372 GLN A C 1
ATOM 3013 O O . GLN A 1 372 ? 26.255 -7.113 -7.327 1.00 87.50 372 GLN A O 1
ATOM 3018 N N . GLU A 1 373 ? 26.728 -8.687 -5.797 1.00 87.88 373 GLU A N 1
ATOM 3019 C CA . GLU A 1 373 ? 26.764 -9.839 -6.721 1.00 87.88 373 GLU A CA 1
ATOM 3020 C C . GLU A 1 373 ? 27.601 -9.629 -8.003 1.00 87.88 373 GLU A C 1
ATOM 3022 O O . GLU A 1 373 ? 27.266 -10.124 -9.081 1.00 87.88 373 GLU A O 1
ATOM 3027 N N . THR A 1 374 ? 28.732 -8.929 -7.867 1.00 93.25 374 THR A N 1
ATOM 3028 C CA . THR A 1 374 ? 29.650 -8.525 -8.952 1.00 93.25 374 THR A CA 1
ATOM 3029 C C . THR A 1 374 ? 29.907 -9.625 -9.985 1.00 93.25 374 THR A C 1
ATOM 3031 O O . THR A 1 374 ? 29.756 -9.401 -11.185 1.00 93.25 374 THR A O 1
ATOM 3034 N N . SER A 1 375 ? 30.276 -10.829 -9.539 1.00 94.06 375 SER A N 1
ATOM 3035 C CA . SER A 1 375 ? 30.605 -11.950 -10.425 1.00 94.06 375 SER A CA 1
ATOM 3036 C C . SER A 1 375 ? 29.414 -12.418 -11.260 1.00 94.06 375 SER A C 1
ATOM 3038 O O . SER A 1 375 ? 29.598 -12.753 -12.428 1.00 94.06 375 SER A O 1
ATOM 3040 N N . ARG A 1 376 ? 28.204 -12.423 -10.686 1.00 92.62 376 ARG A N 1
ATOM 3041 C CA . ARG A 1 376 ? 26.982 -12.837 -11.387 1.00 92.62 376 ARG A CA 1
ATOM 3042 C C . ARG A 1 376 ? 26.617 -11.819 -12.462 1.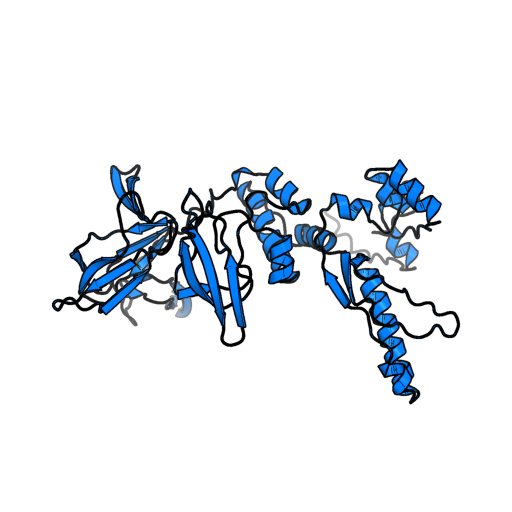00 92.62 376 ARG A C 1
ATOM 3044 O O . ARG A 1 376 ? 26.443 -12.202 -13.614 1.00 92.62 376 ARG A O 1
ATOM 3051 N N . VAL A 1 377 ? 26.592 -10.535 -12.098 1.00 92.00 377 VAL A N 1
ATOM 3052 C CA . VAL A 1 377 ? 26.242 -9.434 -13.012 1.00 92.00 377 VAL A CA 1
ATOM 3053 C C . VAL A 1 377 ? 27.203 -9.370 -14.203 1.00 92.00 377 VAL A C 1
ATOM 3055 O O . VAL A 1 377 ? 26.766 -9.247 -15.345 1.00 92.00 377 VAL A O 1
ATOM 3058 N N . LEU A 1 378 ? 28.514 -9.497 -13.966 1.00 93.31 378 LEU A N 1
ATOM 3059 C CA . LEU A 1 378 ? 29.510 -9.465 -15.042 1.00 93.31 378 LEU A CA 1
ATOM 3060 C C . LEU A 1 378 ? 29.452 -10.704 -15.944 1.00 93.31 378 LEU A C 1
ATOM 3062 O O . LEU A 1 378 ? 29.647 -10.577 -17.151 1.00 93.31 378 LEU A O 1
ATOM 3066 N N . ALA A 1 379 ? 29.179 -11.887 -15.386 1.00 94.44 379 ALA A N 1
ATOM 3067 C CA . ALA A 1 379 ? 29.027 -13.105 -16.179 1.00 94.44 379 ALA A CA 1
ATOM 3068 C C . ALA A 1 379 ? 27.800 -13.030 -17.100 1.00 94.44 379 ALA A C 1
ATOM 3070 O O . ALA A 1 379 ? 27.908 -13.342 -18.283 1.00 94.44 379 ALA A O 1
ATOM 3071 N N . GLU A 1 380 ? 26.663 -12.566 -16.579 1.00 90.00 380 GLU A N 1
ATOM 3072 C CA . GLU A 1 380 ? 25.428 -12.363 -17.344 1.00 90.00 380 GLU A CA 1
ATOM 3073 C C . GLU A 1 380 ? 25.635 -11.331 -18.463 1.00 90.00 380 GLU A C 1
ATOM 3075 O O . GLU A 1 380 ? 25.359 -11.610 -19.629 1.00 90.00 380 GLU A O 1
ATOM 3080 N N . ALA A 1 381 ? 26.247 -10.186 -18.138 1.00 91.94 381 ALA A N 1
ATOM 3081 C CA . ALA A 1 381 ? 26.582 -9.161 -19.123 1.00 91.94 381 ALA A CA 1
ATOM 3082 C C . ALA A 1 381 ? 27.531 -9.676 -20.222 1.00 91.94 381 ALA A C 1
ATOM 3084 O O . ALA A 1 381 ? 27.366 -9.312 -21.386 1.00 91.94 381 ALA A O 1
ATOM 3085 N N . ALA A 1 382 ? 28.500 -10.534 -19.877 1.00 94.69 382 ALA A N 1
ATOM 3086 C CA . ALA A 1 382 ? 29.423 -11.134 -20.839 1.00 94.69 382 ALA A CA 1
ATOM 3087 C C . ALA A 1 382 ? 28.744 -12.171 -21.748 1.00 94.69 382 ALA A C 1
ATOM 3089 O O . ALA A 1 382 ? 29.035 -12.208 -22.942 1.00 94.69 382 ALA A O 1
ATOM 3090 N N . VAL A 1 383 ? 27.839 -12.991 -21.202 1.00 95.50 383 VAL A N 1
ATOM 3091 C CA . VAL A 1 383 ? 27.076 -13.995 -21.966 1.00 95.50 383 VAL A CA 1
ATOM 3092 C C . VAL A 1 383 ? 26.123 -13.322 -22.952 1.00 95.50 383 VAL A C 1
ATOM 3094 O O . VAL A 1 383 ? 26.016 -13.754 -24.097 1.00 95.50 383 VAL A O 1
ATOM 3097 N N . GLU A 1 384 ? 25.461 -12.248 -22.529 1.00 89.62 384 GLU A N 1
ATOM 3098 C CA . GLU A 1 384 ? 24.528 -11.495 -23.371 1.00 89.62 384 GLU A CA 1
ATOM 3099 C C . GLU A 1 384 ? 25.218 -10.496 -24.310 1.00 89.62 384 GLU A C 1
ATOM 3101 O O . GLU A 1 384 ? 24.598 -9.995 -25.247 1.00 89.62 384 GLU A O 1
ATOM 3106 N N . GLY A 1 385 ? 26.495 -10.183 -24.066 1.00 91.94 385 GLY A N 1
ATOM 3107 C CA . GLY A 1 385 ? 27.217 -9.145 -24.798 1.00 91.94 385 GLY A CA 1
ATOM 3108 C C . GLY A 1 385 ? 26.626 -7.748 -24.579 1.00 91.94 385 GLY A C 1
ATOM 3109 O O . GLY A 1 385 ? 26.535 -6.968 -25.529 1.00 91.94 385 GLY A O 1
ATOM 3110 N N . ARG A 1 386 ? 26.192 -7.435 -23.347 1.00 89.44 386 ARG A N 1
ATOM 3111 C CA . ARG A 1 386 ? 25.568 -6.143 -23.010 1.00 89.44 386 ARG A CA 1
ATOM 3112 C C . ARG A 1 386 ? 26.518 -4.975 -23.289 1.00 89.44 386 ARG A C 1
ATOM 3114 O O . ARG A 1 386 ? 27.716 -5.039 -23.014 1.00 89.44 386 ARG A O 1
ATOM 3121 N N . ILE A 1 387 ? 25.953 -3.874 -23.780 1.00 89.38 387 ILE A N 1
ATOM 3122 C CA . ILE A 1 387 ? 26.656 -2.608 -24.012 1.00 89.38 387 ILE A CA 1
ATOM 3123 C C . ILE A 1 387 ? 26.120 -1.585 -23.013 1.00 89.38 387 ILE A C 1
ATOM 3125 O O . ILE A 1 387 ? 24.911 -1.381 -22.930 1.00 89.38 387 ILE A O 1
ATOM 3129 N N . ASP A 1 388 ? 27.016 -0.943 -22.265 1.00 90.50 388 ASP A N 1
ATOM 3130 C CA . ASP A 1 388 ? 26.653 0.115 -21.321 1.00 90.50 388 ASP A CA 1
ATOM 3131 C C . ASP A 1 388 ? 26.693 1.487 -22.010 1.00 90.50 388 ASP A C 1
ATOM 3133 O O . ASP A 1 388 ? 27.707 1.863 -22.603 1.00 90.50 388 ASP A O 1
ATOM 3137 N N . ASN A 1 389 ? 25.588 2.231 -21.934 1.00 88.50 389 ASN A N 1
ATOM 3138 C CA . ASN A 1 389 ? 25.451 3.543 -22.569 1.00 88.50 389 ASN A CA 1
ATOM 3139 C C . ASN A 1 389 ? 25.903 4.706 -21.671 1.00 88.50 389 ASN A C 1
ATOM 3141 O O . ASN A 1 389 ? 25.917 5.843 -22.139 1.00 88.50 389 ASN A O 1
ATOM 3145 N N . LEU A 1 390 ? 26.297 4.445 -20.416 1.00 88.69 390 LEU A N 1
ATOM 3146 C CA . LEU A 1 390 ? 26.857 5.441 -19.493 1.00 88.69 390 LEU A CA 1
ATOM 3147 C C . LEU A 1 390 ? 25.938 6.651 -19.264 1.00 88.69 390 LEU A C 1
ATOM 3149 O O . LEU A 1 390 ? 26.393 7.793 -19.214 1.00 88.69 390 LEU A O 1
ATOM 3153 N N . THR A 1 391 ? 24.633 6.425 -19.151 1.00 85.88 391 THR A N 1
ATOM 3154 C CA . THR A 1 391 ? 23.640 7.494 -18.949 1.00 85.88 391 THR A CA 1
ATOM 3155 C C . THR A 1 391 ? 23.476 7.892 -17.481 1.00 85.88 391 THR A C 1
ATOM 3157 O O . THR A 1 391 ? 22.823 8.887 -17.174 1.00 85.88 391 THR A O 1
ATOM 3160 N N . GLY A 1 392 ? 24.020 7.106 -16.554 1.00 87.94 392 GLY A N 1
ATOM 3161 C CA . GLY A 1 392 ? 23.888 7.276 -15.115 1.00 87.94 392 GLY A CA 1
ATOM 3162 C C . GLY A 1 392 ? 25.084 7.958 -14.453 1.00 87.94 392 GLY A C 1
ATOM 3163 O O . GLY A 1 392 ? 26.149 8.184 -15.030 1.00 87.94 392 GLY A O 1
ATOM 3164 N N . LEU A 1 393 ? 24.915 8.293 -13.173 1.00 91.56 393 LEU A N 1
ATOM 3165 C CA . LEU A 1 393 ? 25.967 8.936 -12.380 1.00 91.56 393 LEU A CA 1
ATOM 3166 C C . LEU A 1 393 ? 27.106 7.960 -12.055 1.00 91.56 393 LEU A C 1
ATOM 3168 O O . LEU A 1 393 ? 28.275 8.316 -12.182 1.00 91.56 393 LEU A O 1
ATOM 3172 N N . LYS A 1 394 ? 26.776 6.731 -11.634 1.00 91.75 394 LYS A N 1
ATOM 3173 C CA . LYS A 1 394 ? 27.764 5.761 -11.138 1.00 91.75 394 LYS A CA 1
ATOM 3174 C C . LYS A 1 394 ? 28.709 5.291 -12.234 1.00 91.75 394 LYS A C 1
ATOM 3176 O O . LYS A 1 394 ? 29.913 5.281 -12.003 1.00 91.75 394 LYS A O 1
ATOM 3181 N N . GLU A 1 395 ? 28.197 4.955 -13.416 1.00 92.19 395 GLU A N 1
ATOM 3182 C CA . GLU A 1 395 ? 29.054 4.497 -14.517 1.00 92.19 395 GLU A CA 1
ATOM 3183 C C . GLU A 1 395 ? 30.103 5.542 -14.903 1.00 92.19 395 GLU A C 1
ATOM 3185 O O . GLU A 1 395 ? 31.283 5.226 -15.050 1.00 92.19 395 GLU A O 1
ATOM 3190 N N . ASN A 1 396 ? 29.683 6.806 -15.006 1.00 91.12 396 ASN A N 1
ATOM 3191 C CA . ASN A 1 396 ? 30.580 7.901 -15.354 1.00 91.12 396 ASN A CA 1
ATOM 3192 C C . ASN A 1 396 ? 31.631 8.146 -14.269 1.00 91.12 396 ASN A C 1
ATOM 3194 O O . ASN A 1 396 ? 32.792 8.371 -14.603 1.00 91.12 396 ASN A O 1
ATOM 3198 N N . VAL A 1 397 ? 31.269 8.020 -12.987 1.00 93.50 397 VAL A N 1
ATOM 3199 C CA . VAL A 1 397 ? 32.244 8.082 -11.885 1.00 93.50 397 VAL A CA 1
ATOM 3200 C C . VAL A 1 397 ? 33.253 6.936 -11.969 1.00 93.50 397 VAL A C 1
ATOM 3202 O O . VAL A 1 397 ? 34.448 7.185 -11.846 1.00 93.50 397 VAL A O 1
ATOM 3205 N N . ILE A 1 398 ? 32.800 5.701 -12.212 1.00 92.06 398 ILE A N 1
ATOM 3206 C CA . ILE A 1 398 ? 33.670 4.514 -12.296 1.00 92.06 398 ILE A CA 1
ATOM 3207 C C . ILE A 1 398 ? 34.686 4.653 -13.439 1.00 92.06 398 ILE A C 1
ATOM 3209 O O . ILE A 1 398 ? 35.852 4.303 -13.274 1.00 92.06 398 ILE A O 1
ATOM 3213 N N . ILE A 1 399 ? 34.260 5.187 -14.586 1.00 92.12 399 ILE A N 1
ATOM 3214 C CA . ILE A 1 399 ? 35.115 5.365 -15.771 1.00 92.12 399 ILE A CA 1
ATOM 3215 C C . ILE A 1 399 ? 35.957 6.654 -15.693 1.00 92.12 399 ILE A C 1
ATOM 3217 O O . ILE A 1 399 ? 36.949 6.790 -16.408 1.00 92.12 399 ILE A O 1
ATOM 3221 N N . GLY A 1 400 ? 35.597 7.604 -14.825 1.00 90.75 400 GLY A N 1
ATOM 3222 C CA . GLY A 1 400 ? 36.271 8.900 -14.704 1.00 90.75 400 GLY A CA 1
ATOM 3223 C C . GLY A 1 400 ? 35.830 9.937 -15.744 1.00 90.75 400 GLY A C 1
ATOM 3224 O O . GLY A 1 400 ? 36.601 10.834 -16.090 1.00 90.75 400 GLY A O 1
ATOM 3225 N N . ARG A 1 401 ? 34.600 9.827 -16.263 1.00 88.12 401 ARG A N 1
ATOM 3226 C CA . ARG A 1 401 ? 33.954 10.847 -17.109 1.00 88.12 401 ARG A CA 1
ATOM 3227 C C . ARG A 1 401 ? 33.178 11.847 -16.249 1.00 88.12 401 ARG A C 1
ATOM 3229 O O . ARG A 1 401 ? 32.915 11.619 -15.070 1.00 88.12 401 ARG A O 1
ATOM 3236 N N . LEU A 1 402 ? 32.809 12.981 -16.847 1.00 88.19 402 LEU A N 1
ATOM 3237 C CA . LEU A 1 402 ? 31.892 13.921 -16.203 1.00 88.19 402 LEU A CA 1
ATOM 3238 C C . LEU A 1 402 ? 30.533 13.246 -16.003 1.00 88.19 402 LEU A C 1
ATOM 3240 O O . LEU A 1 402 ? 30.037 12.577 -16.903 1.00 88.19 402 LEU A O 1
ATOM 3244 N N . ILE A 1 403 ? 29.937 13.430 -14.828 1.00 90.69 403 ILE A N 1
ATOM 3245 C CA . ILE A 1 403 ? 28.604 12.902 -14.544 1.00 90.69 403 ILE A CA 1
ATOM 3246 C C . ILE A 1 403 ? 27.529 13.687 -15.315 1.00 90.69 403 ILE A C 1
ATOM 3248 O O . ILE A 1 403 ? 27.654 14.909 -15.435 1.00 90.69 403 ILE A O 1
ATOM 3252 N N . PRO A 1 404 ? 26.438 13.042 -15.757 1.00 87.25 404 PRO A N 1
ATOM 3253 C CA . PRO A 1 404 ? 25.333 13.681 -16.479 1.00 87.25 404 PRO A CA 1
ATOM 3254 C C . PRO A 1 404 ? 24.397 14.450 -15.528 1.00 87.25 404 PRO A C 1
ATOM 3256 O O . PRO A 1 404 ? 23.180 14.299 -15.534 1.00 87.25 404 PRO A O 1
ATOM 3259 N N . SER A 1 405 ? 24.969 15.258 -14.635 1.00 87.12 405 SER A N 1
ATOM 3260 C CA . SER A 1 405 ? 24.237 16.113 -13.701 1.00 87.12 405 SER A CA 1
ATOM 3261 C C . SER A 1 405 ? 25.031 17.381 -13.400 1.00 87.12 405 SER A C 1
ATOM 3263 O O . SER A 1 405 ? 26.260 17.414 -13.519 1.00 87.12 405 SER A O 1
ATOM 3265 N N . GLY A 1 406 ? 24.327 18.454 -13.039 1.00 87.44 406 GLY A N 1
ATOM 3266 C CA . GLY A 1 406 ? 24.932 19.761 -12.800 1.00 87.44 406 GLY A CA 1
ATOM 3267 C C . GLY A 1 406 ? 25.718 20.250 -14.018 1.00 87.44 406 GLY A C 1
ATOM 3268 O O . GLY A 1 406 ? 25.204 20.269 -15.132 1.00 87.44 406 GLY A O 1
ATOM 3269 N N . THR A 1 407 ? 26.979 20.634 -13.819 1.00 83.88 407 THR A N 1
ATOM 3270 C CA . THR A 1 407 ? 27.849 21.178 -14.878 1.00 83.88 407 THR A CA 1
ATOM 3271 C C . THR A 1 407 ? 28.150 20.195 -16.009 1.00 83.88 407 THR A C 1
ATOM 3273 O O . THR A 1 407 ? 28.400 20.638 -17.130 1.00 83.88 407 THR A O 1
ATOM 3276 N N . GLY A 1 408 ? 28.126 18.885 -15.745 1.00 80.19 408 GLY A N 1
ATOM 3277 C CA . GLY A 1 408 ? 28.359 17.874 -16.777 1.00 80.19 408 GLY A CA 1
ATOM 3278 C C . GLY A 1 408 ? 27.197 17.764 -17.765 1.00 80.19 408 GLY A C 1
ATOM 3279 O O . GLY A 1 408 ? 27.438 17.700 -18.966 1.00 80.19 408 GLY A O 1
ATOM 3280 N N . PHE A 1 409 ? 25.957 17.884 -17.279 1.00 80.19 409 PHE A N 1
ATOM 3281 C CA . PHE A 1 409 ? 24.747 17.845 -18.108 1.00 80.19 409 PHE A CA 1
ATOM 3282 C C . PHE A 1 409 ? 24.709 18.983 -19.142 1.00 80.19 409 PHE A C 1
ATOM 3284 O O . PHE A 1 409 ? 24.565 18.745 -20.338 1.00 80.19 409 PHE A O 1
ATOM 3291 N N . TYR A 1 410 ? 24.937 20.228 -18.703 1.00 71.06 410 TYR A N 1
ATOM 3292 C CA . TYR A 1 410 ? 24.920 21.394 -19.601 1.00 71.06 410 TYR A CA 1
ATOM 3293 C C . TYR A 1 410 ? 25.962 21.300 -20.722 1.00 71.06 410 TYR A C 1
ATOM 3295 O O . TYR A 1 410 ? 25.744 21.802 -21.824 1.00 71.06 410 TYR A O 1
ATOM 3303 N N . ARG A 1 411 ? 27.098 20.646 -20.453 1.00 65.38 411 ARG A N 1
ATOM 3304 C CA . ARG A 1 411 ? 28.167 20.476 -21.437 1.00 65.38 411 ARG A CA 1
ATOM 3305 C C . ARG A 1 411 ? 27.824 19.422 -22.491 1.00 65.38 411 ARG A C 1
ATOM 3307 O O . ARG A 1 411 ? 28.224 19.603 -23.637 1.00 65.38 411 ARG A O 1
ATOM 3314 N N . GLU A 1 412 ? 27.100 18.364 -22.122 1.00 65.50 412 GLU A N 1
ATOM 3315 C CA . GLU A 1 412 ? 26.626 17.342 -23.066 1.00 65.50 412 GLU A CA 1
ATOM 3316 C C . GLU A 1 412 ? 25.511 17.861 -23.980 1.00 65.50 412 GLU A C 1
ATOM 3318 O O . GLU A 1 412 ? 25.553 17.608 -25.181 1.00 65.50 412 GLU A O 1
ATOM 3323 N N . GLU A 1 413 ? 24.573 18.661 -23.462 1.00 65.81 413 GLU A N 1
ATOM 3324 C CA . GLU A 1 413 ? 23.494 19.250 -24.277 1.00 65.81 413 GLU A CA 1
ATOM 3325 C C . GLU A 1 413 ? 23.928 20.482 -25.099 1.00 65.81 413 GLU A C 1
ATOM 3327 O O . GLU A 1 413 ? 23.117 21.089 -25.799 1.00 65.81 413 GLU A O 1
ATOM 3332 N N . GLY A 1 414 ? 25.202 20.886 -25.029 1.00 61.25 414 GLY A N 1
ATOM 3333 C CA . GLY A 1 414 ? 25.698 22.081 -25.722 1.00 61.25 414 GLY A CA 1
ATOM 3334 C C . GLY A 1 414 ? 25.094 23.392 -25.196 1.00 61.25 414 GLY A C 1
ATOM 3335 O O . GLY A 1 414 ? 25.117 24.409 -25.890 1.00 61.25 414 GLY A O 1
ATOM 3336 N N . LEU A 1 415 ? 24.557 23.382 -23.974 1.00 60.56 415 LEU A N 1
ATOM 3337 C CA . LEU A 1 415 ? 23.936 24.531 -23.326 1.00 60.56 415 LEU A CA 1
ATOM 3338 C C . LEU A 1 415 ? 25.006 25.390 -22.639 1.00 60.56 415 LEU A C 1
ATOM 3340 O O . LEU A 1 415 ? 25.653 24.984 -21.673 1.00 60.56 415 LEU A O 1
ATOM 3344 N N . SER A 1 416 ? 25.188 26.620 -23.115 1.00 51.56 416 SER A N 1
ATOM 3345 C CA . SER A 1 416 ? 26.060 27.602 -22.468 1.00 51.56 416 SER A CA 1
ATOM 3346 C C . SER A 1 416 ? 25.348 28.260 -21.282 1.00 51.56 416 SER A C 1
ATOM 3348 O O . SER A 1 416 ? 24.369 28.985 -21.467 1.00 51.56 416 SER A O 1
ATOM 3350 N N . LEU A 1 417 ? 25.856 28.048 -20.065 1.00 56.69 417 LEU A N 1
ATOM 3351 C CA . LEU A 1 417 ? 25.394 28.753 -18.867 1.00 56.69 417 LEU A CA 1
ATOM 3352 C C . LEU A 1 417 ? 25.821 30.227 -18.925 1.00 56.69 417 LEU A C 1
ATOM 3354 O O . LEU A 1 417 ? 27.001 30.550 -18.780 1.00 56.69 417 LEU A O 1
ATOM 3358 N N . PHE A 1 418 ? 24.857 31.130 -19.105 1.00 54.59 418 PHE A N 1
ATOM 3359 C CA . PHE A 1 418 ? 25.074 32.565 -18.944 1.00 54.59 418 PHE A CA 1
ATOM 3360 C C . PHE A 1 418 ? 24.801 32.952 -17.493 1.00 54.59 418 PHE A C 1
ATOM 3362 O O . PHE A 1 418 ? 23.653 33.065 -17.073 1.00 54.59 418 PHE A O 1
ATOM 3369 N N . PHE A 1 419 ? 25.859 33.181 -16.719 1.00 55.00 419 PHE A N 1
ATOM 3370 C CA . PHE A 1 419 ? 25.718 33.835 -15.423 1.00 55.00 419 PHE A CA 1
ATOM 3371 C C . PHE A 1 419 ? 25.482 35.328 -15.663 1.00 55.00 419 PHE A C 1
ATOM 3373 O O . PHE A 1 419 ? 26.416 36.076 -15.962 1.00 55.00 419 PHE A O 1
ATOM 3380 N N . THR A 1 420 ? 24.236 35.783 -15.536 1.00 48.44 420 THR A N 1
ATOM 33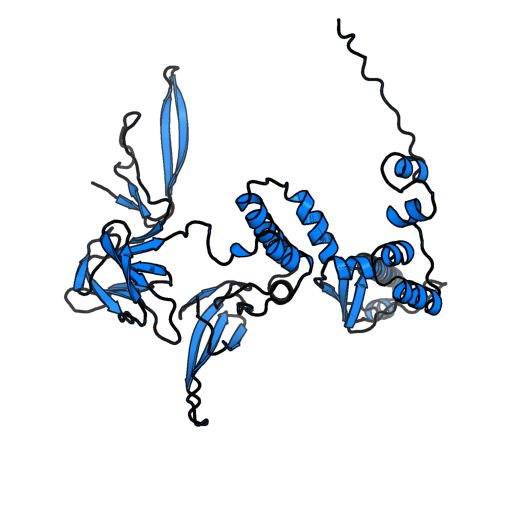81 C CA . THR A 1 420 ? 23.971 37.203 -15.303 1.00 48.44 420 THR A CA 1
ATOM 3382 C C . THR A 1 420 ? 24.595 37.550 -13.961 1.00 48.44 420 THR A C 1
ATOM 3384 O O . THR A 1 420 ? 24.135 37.069 -12.929 1.00 48.44 420 THR A O 1
ATOM 3387 N N . LYS A 1 421 ? 25.678 38.335 -13.966 1.00 46.12 421 LYS A N 1
ATOM 3388 C CA . LYS A 1 421 ? 26.193 38.954 -12.741 1.00 46.12 421 LYS A CA 1
ATOM 3389 C C . LYS A 1 421 ? 25.035 39.712 -12.094 1.00 46.12 421 LYS A C 1
ATOM 3391 O O . LYS A 1 421 ? 24.652 40.765 -12.600 1.00 46.12 421 LYS A O 1
ATOM 3396 N N . GLU A 1 422 ? 24.494 39.201 -10.994 1.00 52.56 422 GLU A N 1
ATOM 3397 C CA . GLU A 1 422 ? 23.798 40.072 -10.056 1.00 52.56 422 GLU A CA 1
ATOM 3398 C C . GLU A 1 422 ? 24.800 41.151 -9.623 1.00 52.56 422 GLU A C 1
ATOM 3400 O O . GLU A 1 422 ? 25.987 40.845 -9.423 1.00 52.56 422 GLU A O 1
ATOM 3405 N N . PRO A 1 423 ? 24.390 42.429 -9.564 1.00 46.00 423 PRO A N 1
ATOM 3406 C CA . PRO A 1 423 ? 25.262 43.468 -9.058 1.00 46.00 423 PRO A CA 1
ATOM 3407 C C . PRO A 1 423 ? 25.632 43.073 -7.631 1.00 46.00 423 PRO A C 1
ATOM 3409 O O . PRO A 1 423 ? 24.765 42.928 -6.777 1.00 46.00 423 PRO A O 1
ATOM 3412 N N . GLN A 1 424 ? 26.925 42.860 -7.392 1.00 45.81 424 GLN A N 1
ATOM 3413 C CA . GLN A 1 424 ? 27.454 42.747 -6.043 1.00 45.81 424 GLN A CA 1
ATOM 3414 C C . GLN A 1 424 ? 27.021 44.006 -5.289 1.00 45.81 424 GLN A C 1
ATOM 3416 O O . GLN A 1 424 ? 27.591 45.080 -5.503 1.00 45.81 424 GLN A O 1
ATOM 3421 N N . GLU A 1 425 ? 26.005 43.894 -4.433 1.00 45.28 425 GLU A N 1
ATOM 3422 C CA . GLU A 1 425 ? 25.819 44.862 -3.367 1.00 45.28 425 GLU A CA 1
ATOM 3423 C C . GLU A 1 425 ? 27.115 44.828 -2.566 1.00 45.28 425 GLU A C 1
ATOM 3425 O O . GLU A 1 425 ? 27.468 43.832 -1.930 1.00 45.28 425 GLU A O 1
ATOM 3430 N N . LYS A 1 426 ? 27.894 45.903 -2.701 1.00 42.12 426 LYS A N 1
ATOM 3431 C CA . LYS A 1 426 ? 29.021 46.172 -1.824 1.00 42.12 426 LYS A CA 1
ATOM 3432 C C . LYS A 1 426 ? 28.452 46.224 -0.411 1.00 42.12 426 LYS A C 1
ATOM 3434 O O . LYS A 1 426 ? 27.868 47.232 -0.025 1.00 42.12 426 LYS A O 1
ATOM 3439 N N . LEU A 1 427 ? 28.611 45.127 0.322 1.00 41.19 427 LEU A N 1
ATOM 3440 C CA . LEU A 1 427 ? 28.560 45.126 1.775 1.00 41.19 427 LEU A CA 1
ATOM 3441 C C . LEU A 1 427 ? 29.588 46.162 2.247 1.00 41.19 427 LEU A C 1
ATOM 3443 O O . LEU A 1 427 ? 30.791 45.974 2.054 1.00 41.19 427 LEU A O 1
ATOM 3447 N N . PHE A 1 428 ? 29.076 47.290 2.738 1.00 39.47 428 PHE A N 1
ATOM 3448 C CA . PHE A 1 428 ? 29.824 48.257 3.535 1.00 39.47 428 PHE A CA 1
ATOM 3449 C C . PHE A 1 428 ? 30.002 47.730 4.954 1.00 39.47 428 PHE A C 1
ATOM 3451 O O . PHE A 1 428 ? 29.046 47.097 5.462 1.00 39.47 428 PHE A O 1
#

pLDDT: mean 81.54, std 12.42, range [37.53, 96.12]

Foldseek 3Di:
DKDFAQAKDKDWDWDADPVRDTDIDIDIDGHGKIAPDDPPDDDDPPDCGIDDDPFWHFDFDQAWAWKAWFLDDEPAQWHWDQDPVRDTWIFGAQHDDARFTWIFGAHPVRDTPDIGTAFGRKIAPDDHGDTDHGSDGGIIRGNDPLDDPPLVCQVVVLQCLQQLHFDPFAFDWALAWAFWAWDWDFDPPDPDTQTWIWIWGDDPVDIDIDTDDRPWGARDHHGDTDHGGHGRTDDDHRLQSSCVRVNLVVSLVVSLVSNQSSCVVVVHDDDSVVSSVSSCLQQQKWFWQFQWDAQDDDDPDDQDRDDHRDIDGPVNLVVSLVVRVVVLVVCVVVVVPVSSVSGTRTDIGTDGHRPLVSQCVDLALQSNLVRDPVVVSVVVCVVVVRDGPQQAQRSCVVVVHDGCDDPNVCVVVVHDDDDPPDPPPPPD

Radius of gyration: 31.03 Å; Cα contacts (8 Å, |Δi|>4): 722; chains: 1; bounding box: 80×84×86 Å